Protein 8TH9 (pdb70)

Organism: Monodelphis domestica (NCBI:txid13616)

B-factor: mean 67.26, std 24.83, range [33.42, 171.48]

Structure (mmCIF, N/CA/C/O backbone):
data_8TH9
#
_entry.id   8TH9
#
_cell.length_a   121.430
_cell.length_b   121.430
_cell.length_c   117.695
_cell.angle_alpha   90.000
_cell.angle_beta   90.000
_cell.angle_gamma   90.000
#
_symmetry.space_group_name_H-M   'I 41 2 2'
#
loop_
_entity.id
_entity.type
_entity.pdbx_description
1 polymer 'DNA-(apurinic or apyrimidinic site) lyase'
2 polymer "DNA (5'-D(*GP*TP*AP*GP*AP*CP*CP*TP*GP*GP*AP*CP*G)-3')"
3 polymer "DNA (5'-D(*GP*CP*GP*TP*CP*CP*AP*(3DR)P*GP*TP*CP*TP*AP*C)-3')"
4 non-polymer 'ZINC ION'
5 non-polymer 'DIMETHYL SULFOXIDE'
6 water water
#
loop_
_atom_site.group_PDB
_atom_site.id
_atom_site.type_symbol
_atom_site.label_atom_id
_atom_site.label_alt_id
_atom_site.label_comp_id
_atom_site.label_asym_id
_atom_site.label_entity_id
_atom_site.label_seq_id
_atom_site.pdbx_PDB_ins_code
_atom_site.Cartn_x
_atom_site.Cartn_y
_atom_site.Cartn_z
_atom_site.occupancy
_atom_site.B_iso_or_equiv
_atom_site.auth_seq_id
_atom_site.auth_comp_id
_atom_site.auth_asym_id
_atom_site.auth_atom_id
_atom_site.pdbx_PDB_model_num
ATOM 1 N N A PRO A 1 1 ? 97.84408 1.67142 20.69710 0.500 64.27547 2 PRO A N 1
ATOM 2 N N B PRO A 1 1 ? 97.39793 4.03185 20.53141 0.500 64.60276 2 PRO A N 1
ATOM 3 C CA A PRO A 1 1 ? 97.36026 3.00982 20.35586 0.500 65.94171 2 PRO A CA 1
ATOM 4 C CA B PRO A 1 1 ? 96.32191 4.76236 19.86053 0.500 64.84977 2 PRO A CA 1
ATOM 5 C C A PRO A 1 1 ? 95.90440 3.00733 19.93110 0.500 62.15300 2 PRO A C 1
ATOM 6 C C B PRO A 1 1 ? 94.97566 4.03098 19.78171 0.500 64.37401 2 PRO A C 1
ATOM 7 O O A PRO A 1 1 ? 95.45666 3.97499 19.32117 0.500 69.46015 2 PRO A O 1
ATOM 8 O O B PRO A 1 1 ? 93.94150 4.67491 19.56653 0.500 60.03404 2 PRO A O 1
ATOM 15 N N A GLU A 1 2 ? 95.20389 1.92787 20.28377 0.500 62.46374 3 GLU A N 1
ATOM 16 N N B GLU A 1 2 ? 94.99290 2.70327 19.95694 0.500 61.37563 3 GLU A N 1
ATOM 17 C CA A GLU A 1 2 ? 93.76764 1.71675 20.08140 0.500 63.46701 3 GLU A CA 1
ATOM 18 C CA B GLU A 1 2 ? 93.76686 1.90458 20.00639 0.500 63.46362 3 GLU A CA 1
ATOM 19 C C A GLU A 1 2 ? 93.47442 1.28350 18.64460 0.500 58.88739 3 GLU A C 1
ATOM 20 C C B GLU A 1 2 ? 93.05445 1.89902 18.65384 0.500 58.66155 3 GLU A C 1
ATOM 21 O O A GLU A 1 2 ? 94.14957 1.66917 17.67889 0.500 52.98667 3 GLU A O 1
ATOM 22 O O B GLU A 1 2 ? 93.48114 2.55303 17.69159 0.500 56.14531 3 GLU A O 1
ATOM 33 N N A GLY A 1 3 ? 92.44018 0.41603 18.51157 0.500 56.19149 4 GLY A N 1
ATOM 34 N N B GLY A 1 3 ? 91.96544 1.13873 18.57878 0.500 55.61657 4 GLY A N 1
ATOM 35 C CA A GLY A 1 3 ? 92.03256 -0.15189 17.25750 0.500 56.09195 4 GLY A CA 1
ATOM 36 C CA B GLY A 1 3 ? 91.33441 0.81051 17.32434 0.500 56.33449 4 GLY A CA 1
ATOM 37 C C A GLY A 1 3 ? 91.50232 0.79172 16.20969 0.500 54.67890 4 GLY A C 1
ATOM 38 C C B GLY A 1 3 ? 90.80098 1.97010 16.51360 0.500 57.10776 4 GLY A C 1
ATOM 39 O O A GLY A 1 3 ? 91.65423 0.52187 15.00734 0.500 52.14929 4 GLY A O 1
ATOM 40 O O B GLY A 1 3 ? 91.04840 2.05820 15.30551 0.500 57.19331 4 GLY A O 1
ATOM 41 N N A PRO A 1 4 ? 90.77211 1.86976 16.58423 0.500 54.75573 5 PRO A N 1
ATOM 42 N N B PRO A 1 4 ? 90.04326 2.87123 17.14170 0.500 57.28670 5 PRO A N 1
ATOM 43 C CA A PRO A 1 4 ? 90.42912 2.88936 15.57915 0.500 56.51750 5 PRO A CA 1
ATOM 44 C CA B PRO A 1 4 ? 89.48046 4.01065 16.38866 0.500 52.59011 5 PRO A CA 1
ATOM 45 C C A PRO A 1 4 ? 91.66007 3.48927 14.93634 0.500 54.91776 5 PRO A C 1
ATOM 46 C C B PRO A 1 4 ? 90.52749 4.88174 15.73047 0.500 59.54873 5 PRO A C 1
ATOM 47 O O A PRO A 1 4 ? 91.70742 3.68291 13.71503 0.500 52.59936 5 PRO A O 1
ATOM 48 O O B PRO A 1 4 ? 90.28350 5.44403 14.65141 0.500 56.14720 5 PRO A O 1
ATOM 55 N N A SER A 1 5 ? 92.68326 3.74932 15.74986 0.500 52.22289 6 SER A N 1
ATOM 56 N N B SER A 1 5 ? 91.69559 4.99267 16.35547 0.500 58.92212 6 SER A N 1
ATOM 57 C CA A SER A 1 5 ? 93.93454 4.29251 15.24282 0.500 52.72749 6 SER A CA 1
ATOM 58 C CA B SER A 1 5 ? 92.80148 5.69830 15.73478 0.500 52.85374 6 SER A CA 1
ATOM 59 C C A SER A 1 5 ? 94.54883 3.35752 14.20582 0.500 48.42190 6 SER A C 1
ATOM 60 C C B SER A 1 5 ? 93.22204 5.01506 14.44378 0.500 53.11384 6 SER A C 1
ATOM 61 O O A SER A 1 5 ? 95.08981 3.80683 13.18579 0.500 47.55974 6 SER A O 1
ATOM 62 O O B SER A 1 5 ? 93.52943 5.68125 13.44998 0.500 49.44493 6 SER A O 1
ATOM 67 N N A LEU A 1 6 ? 94.44279 2.04711 14.42901 0.500 45.53160 7 LEU A N 1
ATOM 68 N N B LEU A 1 6 ? 93.24033 3.68238 14.43753 0.500 51.65545 7 LEU A N 1
ATOM 69 C CA A LEU A 1 6 ? 95.01572 1.11180 13.47428 0.500 49.49176 7 LEU A CA 1
ATOM 70 C CA B LEU A 1 6 ? 93.77766 2.98202 13.28908 0.500 51.13670 7 LEU A CA 1
ATOM 71 C C A LEU A 1 6 ? 94.20375 1.03947 12.18227 0.500 48.45514 7 LEU A C 1
ATOM 72 C C B LEU A 1 6 ? 92.81133 2.98862 12.11053 0.500 50.68250 7 LEU A C 1
ATOM 73 O O A LEU A 1 6 ? 94.77994 0.90308 11.10068 0.500 47.09267 7 LEU A O 1
ATOM 74 O O B LEU A 1 6 ? 93.25634 2.97594 10.95928 0.500 46.30367 7 LEU A O 1
ATOM 83 N N A ARG A 1 7 ? 92.87498 1.14156 12.26978 0.500 47.91314 8 ARG A N 1
ATOM 84 N N B ARG A 1 7 ? 91.50272 3.02717 12.37127 0.500 51.13827 8 ARG A N 1
ATOM 85 C CA A ARG A 1 7 ? 92.04642 1.20169 11.06385 0.500 52.14587 8 ARG A CA 1
ATOM 86 C CA B ARG A 1 7 ? 90.53356 3.12214 11.28773 0.500 53.08061 8 ARG A CA 1
ATOM 87 C C A ARG A 1 7 ? 92.41466 2.40107 10.19137 0.500 49.34104 8 ARG A C 1
ATOM 88 C C B ARG A 1 7 ? 90.69082 4.42892 10.49975 0.500 53.85629 8 ARG A C 1
ATOM 89 O O A ARG A 1 7 ? 92.45298 2.29364 8.95484 0.500 46.87061 8 ARG A O 1
ATOM 90 O O B ARG A 1 7 ? 90.60625 4.43651 9.26249 0.500 46.60021 8 ARG A O 1
ATOM 105 N N A LYS A 1 8 ? 92.69146 3.55449 10.81659 0.500 47.15401 9 LYS A N 1
ATOM 106 N N B LYS A 1 8 ? 90.90068 5.54638 11.19968 0.500 54.11344 9 LYS A N 1
ATOM 107 C CA A LYS A 1 8 ? 93.15271 4.71895 10.06178 0.500 48.90782 9 LYS A CA 1
ATOM 108 C CA B LYS A 1 8 ? 91.10099 6.82919 10.52962 0.500 60.82466 9 LYS A CA 1
ATOM 109 C C A LYS A 1 8 ? 94.47474 4.43829 9.36820 0.500 45.62271 9 LYS A C 1
ATOM 110 C C B LYS A 1 8 ? 92.37035 6.81065 9.67781 0.500 54.06641 9 LYS A C 1
ATOM 111 O O A LYS A 1 8 ? 94.64985 4.77649 8.19031 0.500 45.74253 9 LYS A O 1
ATOM 112 O O B LYS A 1 8 ? 92.38419 7.32223 8.54614 0.500 56.82964 9 LYS A O 1
ATOM 123 N N A PHE A 1 9 ? 95.42587 3.83002 10.08945 0.500 45.50508 10 PHE A N 1
ATOM 124 N N B PHE A 1 9 ? 93.44526 6.22283 10.21313 0.500 48.65324 10 PHE A N 1
ATOM 125 C CA A PHE A 1 9 ? 96.73757 3.56208 9.50551 0.500 43.02320 10 PHE A CA 1
ATOM 126 C CA B PHE A 1 9 ? 94.66569 6.02508 9.45016 0.500 48.56168 10 PHE A CA 1
ATOM 127 C C A PHE A 1 9 ? 96.60509 2.62845 8.30629 0.500 44.18691 10 PHE A C 1
ATOM 128 C C B PHE A 1 9 ? 94.40669 5.18541 8.20151 0.500 46.20755 10 PHE A C 1
ATOM 129 O O A PHE A 1 9 ? 97.20483 2.85861 7.25254 0.500 41.52877 10 PHE A O 1
ATOM 130 O O B PHE A 1 9 ? 94.89250 5.50679 7.10938 0.500 45.88529 10 PHE A O 1
ATOM 145 N N A HIS A 1 10 ? 95.80729 1.56594 8.46209 0.500 43.11562 11 HIS A N 1
ATOM 146 N N B HIS A 1 10 ? 93.63926 4.10364 8.34558 0.500 44.06015 11 HIS A N 1
ATOM 147 C CA A HIS A 1 10 ? 95.57281 0.63074 7.37624 0.500 44.47507 11 HIS A CA 1
ATOM 148 C CA B HIS A 1 10 ? 93.30400 3.26266 7.19789 0.500 47.41450 11 HIS A CA 1
ATOM 149 C C A HIS A 1 10 ? 94.96390 1.33570 6.16716 0.500 43.83382 11 HIS A C 1
ATOM 150 C C B HIS A 1 10 ? 92.58769 4.06646 6.11627 0.500 45.84559 11 HIS A C 1
ATOM 151 O O A HIS A 1 10 ? 95.36560 1.08050 5.02111 0.500 44.64987 11 HIS A O 1
ATOM 152 O O B HIS A 1 10 ? 92.88422 3.92428 4.92236 0.500 48.02794 11 HIS A O 1
ATOM 165 N N A GLN A 1 11 ? 94.01771 2.25108 6.40674 0.500 39.66301 12 GLN A N 1
ATOM 166 N N B GLN A 1 11 ? 91.62876 4.90992 6.51837 0.500 44.61598 12 GLN A N 1
ATOM 167 C CA A GLN A 1 11 ? 93.41287 2.98925 5.30429 0.500 45.80561 12 GLN A CA 1
ATOM 168 C CA B GLN A 1 11 ? 90.88391 5.71643 5.55402 0.500 51.90212 12 GLN A CA 1
ATOM 169 C C A GLN A 1 11 ? 94.43720 3.87185 4.59916 0.500 47.82311 12 GLN A C 1
ATOM 170 C C B GLN A 1 11 ? 91.76447 6.76192 4.88193 0.500 50.71618 12 GLN A C 1
ATOM 171 O O A GLN A 1 11 ? 94.39180 4.02842 3.37482 0.500 49.53619 12 GLN A O 1
ATOM 172 O O B GLN A 1 11 ? 91.52912 7.11057 3.71662 0.500 49.83396 12 GLN A O 1
ATOM 183 N N A LEU A 1 12 ? 95.34916 4.47947 5.35691 0.500 45.86877 13 LEU A N 1
ATOM 184 N N B LEU A 1 12 ? 92.75178 7.29722 5.60204 0.500 48.42005 13 LEU A N 1
ATOM 185 C CA A LEU A 1 12 ? 96.38282 5.29205 4.73087 0.500 43.89334 13 LEU A CA 1
ATOM 186 C CA B LEU A 1 12 ? 93.70743 8.20293 4.96605 0.500 44.20606 13 LEU A CA 1
ATOM 187 C C A LEU A 1 12 ? 97.30625 4.44137 3.87419 0.500 43.00254 13 LEU A C 1
ATOM 188 C C B LEU A 1 12 ? 94.59233 7.46898 3.95450 0.500 47.11108 13 LEU A C 1
ATOM 189 O O A LEU A 1 12 ? 97.77473 4.89071 2.82373 0.500 45.34904 13 LEU A O 1
ATOM 190 O O B LEU A 1 12 ? 95.01064 8.04845 2.93937 0.500 42.58723 13 LEU A O 1
ATOM 199 N N A VAL A 1 13 ? 97.58865 3.22016 4.32359 0.500 42.76736 14 VAL A N 1
ATOM 200 N N B VAL A 1 13 ? 94.90597 6.20511 4.23074 0.500 44.26876 14 VAL A N 1
ATOM 201 C CA A VAL A 1 13 ? 98.40276 2.29372 3.54178 0.500 40.52817 14 VAL A CA 1
ATOM 202 C CA B VAL A 1 13 ? 95.66783 5.39726 3.28930 0.500 44.17922 14 VAL A CA 1
ATOM 203 C C A VAL A 1 13 ? 97.69675 1.90952 2.24429 0.500 43.99899 14 VAL A C 1
ATOM 204 C C B VAL A 1 13 ? 94.82796 5.01541 2.06273 0.500 44.81235 14 VAL A C 1
ATOM 205 O O A VAL A 1 13 ? 98.33519 1.76577 1.19131 0.500 43.18515 14 VAL A O 1
ATOM 206 O O B VAL A 1 13 ? 95.36918 4.82402 0.96593 0.500 46.54341 14 VAL A O 1
ATOM 213 N N A ALA A 1 14 ? 96.37163 1.73994 2.30152 0.500 43.18252 15 ALA A N 1
ATOM 214 N N B ALA A 1 14 ? 93.50966 4.90060 2.22442 0.500 44.91840 15 ALA A N 1
ATOM 215 C CA A ALA A 1 14 ? 95.61028 1.07833 1.23593 0.500 44.71899 15 ALA A CA 1
ATOM 216 C CA B ALA A 1 14 ? 92.66966 4.23331 1.22492 0.500 44.28256 15 ALA A CA 1
ATOM 217 C C A ALA A 1 14 ? 95.89445 1.55998 -0.18689 0.500 45.16377 15 ALA A C 1
ATOM 218 C C B ALA A 1 14 ? 92.77193 4.78756 -0.19387 0.500 48.35801 15 ALA A C 1
ATOM 219 O O A ALA A 1 14 ? 96.01538 0.70443 -1.08170 0.500 43.39821 15 ALA A O 1
ATOM 220 O O B ALA A 1 14 ? 92.84829 3.97684 -1.13708 0.500 47.38039 15 ALA A O 1
ATOM 223 N N A PRO A 1 15 ? 95.99709 2.86537 -0.48117 0.500 44.38700 16 PRO A N 1
ATOM 224 N N B PRO A 1 15 ? 92.74834 6.10704 -0.43600 0.500 45.94680 16 PRO A N 1
ATOM 225 C CA A PRO A 1 15 ? 96.21698 3.27867 -1.88509 0.500 45.44827 16 PRO A CA 1
ATOM 226 C CA B PRO A 1 15 ? 92.82903 6.58892 -1.83022 0.500 50.23603 16 PRO A CA 1
ATOM 227 C C A PRO A 1 15 ? 97.58114 2.91358 -2.44935 0.500 48.99655 16 PRO A C 1
ATOM 228 C C B PRO A 1 15 ? 94.14075 6.26425 -2.49829 0.500 49.39195 16 PRO A C 1
ATOM 229 O O A PRO A 1 15 ? 97.74844 2.98294 -3.67845 0.500 44.40833 16 PRO A O 1
ATOM 230 O O B PRO A 1 15 ? 94.24308 6.36887 -3.72797 0.500 50.57808 16 PRO A O 1
ATOM 237 N N A PHE A 1 16 ? 98.55717 2.55647 -1.60597 0.500 44.27472 17 PHE A N 1
ATOM 238 N N B PHE A 1 16 ? 95.15702 5.90394 -1.72035 0.500 50.57938 17 PHE A N 1
ATOM 239 C CA A PHE A 1 16 ? 99.87759 2.13256 -2.05526 0.500 44.66706 17 PHE A CA 1
ATOM 240 C CA B PHE A 1 16 ? 96.47191 5.59092 -2.24400 0.500 45.09134 17 PHE A CA 1
ATOM 241 C C A PHE A 1 16 ? 99.97319 0.63142 -2.29389 0.500 43.91676 17 PHE A C 1
ATOM 242 C C B PHE A 1 16 ? 96.62715 4.14382 -2.68581 0.500 44.43155 17 PHE A C 1
ATOM 243 O O A PHE A 1 16 ? 101.02220 0.16115 -2.74415 0.500 43.42504 17 PHE A O 1
ATOM 244 O O B PHE A 1 16 ? 97.62021 3.82203 -3.34751 0.500 45.77741 17 PHE A O 1
ATOM 259 N N A VAL A 1 17 ? 98.92485 -0.13726 -1.99467 0.500 42.56161 18 VAL A N 1
ATOM 260 N N B VAL A 1 17 ? 95.66942 3.27518 -2.36032 0.500 43.70983 18 VAL A N 1
ATOM 261 C CA A VAL A 1 17 ? 98.99666 -1.58324 -2.18671 0.500 44.71898 18 VAL A CA 1
ATOM 262 C CA B VAL A 1 17 ? 95.78927 1.87155 -2.72103 0.500 44.67621 18 VAL A CA 1
ATOM 263 C C A VAL A 1 17 ? 99.08113 -1.89212 -3.67450 0.500 46.40991 18 VAL A C 1
ATOM 264 C C B VAL A 1 17 ? 95.77576 1.73305 -4.23943 0.500 47.11893 18 VAL A C 1
ATOM 265 O O A VAL A 1 17 ? 98.29856 -1.37434 -4.48155 0.500 41.97419 18 VAL A O 1
ATOM 266 O O B VAL A 1 17 ? 94.94183 2.33056 -4.93345 0.500 44.82950 18 VAL A O 1
ATOM 273 N N A GLY A 1 18 ? 100.03843 -2.73477 -4.04566 0.500 46.00375 19 GLY A N 1
ATOM 274 N N B GLY A 1 18 ? 96.70593 0.93375 -4.76318 0.500 45.54191 19 GLY A N 1
ATOM 275 C CA A GLY A 1 18 ? 100.25958 -3.04216 -5.43840 0.500 49.14642 19 GLY A CA 1
ATOM 276 C CA B GLY A 1 18 ? 96.82938 0.71139 -6.19182 0.500 46.34928 19 GLY A CA 1
ATOM 277 C C A GLY A 1 18 ? 101.30195 -2.20178 -6.14317 0.500 47.19184 19 GLY A C 1
ATOM 278 C C B GLY A 1 18 ? 97.84900 1.59180 -6.87455 0.500 46.06961 19 GLY A C 1
ATOM 279 O O A GLY A 1 18 ? 101.46874 -2.35723 -7.34627 0.500 47.75205 19 GLY A O 1
ATOM 280 O O B GLY A 1 18 ? 98.22484 1.30250 -8.01580 0.500 48.29792 19 GLY A O 1
ATOM 281 N N A GLN A 1 19 ? 102.02343 -1.33617 -5.44617 0.500 49.03900 20 GLN A N 1
ATOM 282 N N B GLN A 1 19 ? 98.33220 2.63780 -6.20547 0.500 47.09949 20 GLN A N 1
ATOM 283 C CA A GLN A 1 19 ? 103.05656 -0.56012 -6.10820 0.500 43.90931 20 GLN A CA 1
ATOM 284 C CA B GLN A 1 19 ? 99.30058 3.54964 -6.80357 0.500 49.27787 20 GLN A CA 1
ATOM 285 C C A GLN A 1 19 ? 104.43093 -1.06278 -5.71595 0.500 43.30380 20 GLN A C 1
ATOM 286 C C B GLN A 1 19 ? 100.73061 3.09751 -6.54535 0.500 49.28706 20 GLN A C 1
ATOM 287 O O A GLN A 1 19 ? 104.62725 -1.59758 -4.62217 0.500 46.56601 20 GLN A O 1
ATOM 288 O O B GLN A 1 19 ? 101.02960 2.44595 -5.54110 0.500 42.56682 20 GLN A O 1
ATOM 299 N N A LEU A 1 20 ? 105.36099 -0.89580 -6.65080 0.500 47.38395 21 LEU A N 1
ATOM 300 N N B LEU A 1 20 ? 101.62239 3.48649 -7.45628 0.500 57.79343 21 LEU A N 1
ATOM 301 C CA A LEU A 1 20 ? 106.77202 -1.17783 -6.44544 0.500 47.04893 21 LEU A CA 1
ATOM 302 C CA B LEU A 1 20 ? 103.04050 3.16460 -7.35541 0.500 50.51645 21 LEU A CA 1
ATOM 303 C C A LEU A 1 20 ? 107.35848 -0.24543 -5.40034 0.500 44.30629 21 LEU A C 1
ATOM 304 C C B LEU A 1 20 ? 103.74642 4.05918 -6.33779 0.500 44.02314 21 LEU A C 1
ATOM 305 O O A LEU A 1 20 ? 107.15236 0.96732 -5.45785 0.500 43.81198 21 LEU A O 1
ATOM 306 O O B LEU A 1 20 ? 103.55851 5.27900 -6.33228 0.500 44.94760 21 LEU A O 1
ATOM 315 N N A VAL A 1 21 ? 108.10297 -0.80970 -4.45199 0.500 48.05068 22 VAL A N 1
ATOM 316 N N B VAL A 1 21 ? 104.58767 3.46111 -5.49615 0.500 44.58150 22 VAL A N 1
ATOM 317 C CA A VAL A 1 21 ? 108.88480 -0.00500 -3.51641 0.500 43.91034 22 VAL A CA 1
ATOM 318 C CA B VAL A 1 21 ? 105.40750 4.26800 -4.59581 0.500 41.67138 22 VAL A CA 1
ATOM 319 C C A VAL A 1 21 ? 110.16669 0.41179 -4.23354 0.500 47.42997 22 VAL A C 1
ATOM 320 C C B VAL A 1 21 ? 106.59378 4.75813 -5.39805 0.500 42.47111 22 VAL A C 1
ATOM 321 O O A VAL A 1 21 ? 110.93101 -0.43977 -4.68638 0.500 44.22516 22 VAL A O 1
ATOM 322 O O B VAL A 1 21 ? 107.59448 4.04791 -5.53679 0.500 44.73167 22 VAL A O 1
ATOM 329 N N A VAL A 1 22 ? 110.38986 1.72504 -4.37087 0.500 47.38564 23 VAL A N 1
ATOM 330 N N B VAL A 1 22 ? 106.47225 5.95175 -5.98292 0.500 44.15438 23 VAL A N 1
ATOM 331 C CA A VAL A 1 22 ? 111.54040 2.25056 -5.11556 0.500 48.33868 23 VAL A CA 1
ATOM 332 C CA B VAL A 1 22 ? 107.59003 6.48944 -6.75317 0.500 44.97102 23 VAL A CA 1
ATOM 333 C C A VAL A 1 22 ? 112.76276 2.39797 -4.21986 0.500 47.90613 23 VAL A C 1
ATOM 334 C C B VAL A 1 22 ? 108.83686 6.44016 -5.90586 0.500 43.68706 23 VAL A C 1
ATOM 335 O O A VAL A 1 22 ? 113.84339 1.89385 -4.53922 0.500 44.02861 23 VAL A O 1
ATOM 336 O O B VAL A 1 22 ? 109.89300 5.95036 -6.33308 0.500 46.05687 23 VAL A O 1
ATOM 343 N N A THR A 1 23 ? 112.61949 3.15670 -3.13166 0.500 48.50923 24 THR A N 1
ATOM 344 N N B THR A 1 23 ? 108.71028 6.86330 -4.65546 0.500 48.50026 24 THR A N 1
ATOM 345 C CA A THR A 1 23 ? 113.69355 3.36645 -2.16621 0.500 48.15339 24 THR A CA 1
ATOM 346 C CA B THR A 1 23 ? 109.94897 6.89336 -3.92785 0.500 43.56017 24 THR A CA 1
ATOM 347 C C A THR A 1 23 ? 113.12958 3.15437 -0.77733 0.500 44.46438 24 THR A C 1
ATOM 348 C C B THR A 1 23 ? 109.70845 7.02723 -2.42541 0.500 47.26945 24 THR A C 1
ATOM 349 O O A THR A 1 23 ? 111.92190 3.28353 -0.55782 0.500 43.98687 24 THR A O 1
ATOM 350 O O B THR A 1 23 ? 108.60317 7.34935 -1.97146 0.500 43.67496 24 THR A O 1
ATOM 357 N N A VAL A 1 24 ? 114.00168 2.78277 0.15409 0.500 47.51242 25 VAL A N 1
ATOM 358 N N B VAL A 1 24 ? 110.74071 6.70535 -1.65124 0.500 41.47913 25 VAL A N 1
ATOM 359 C CA A VAL A 1 24 ? 113.60786 2.61258 1.54233 0.500 43.54944 25 VAL A CA 1
ATOM 360 C CA B VAL A 1 24 ? 110.54077 6.39330 -0.24081 0.500 42.66006 25 VAL A CA 1
ATOM 361 C C A VAL A 1 24 ? 114.59307 3.35917 2.42638 0.500 44.55246 25 VAL A C 1
ATOM 362 C C B VAL A 1 24 ? 111.46557 7.21929 0.62857 0.500 42.89151 25 VAL A C 1
ATOM 363 O O A VAL A 1 24 ? 115.81069 3.17763 2.31587 0.500 47.74153 25 VAL A O 1
ATOM 364 O O B VAL A 1 24 ? 112.66332 7.35051 0.35661 0.500 41.46414 25 VAL A O 1
ATOM 371 N N A GLY A 1 25 ? 114.05871 4.20655 3.29096 0.500 40.94585 26 GLY A N 1
ATOM 372 N N B GLY A 1 25 ? 110.90206 7.74706 1.69336 0.500 40.61937 26 GLY A N 1
ATOM 373 C CA A GLY A 1 25 ? 114.87156 4.91851 4.25740 0.500 41.47575 26 GLY A CA 1
ATOM 374 C CA B GLY A 1 25 ? 111.68392 8.34395 2.72022 0.500 40.70200 26 GLY A CA 1
ATOM 375 C C A GLY A 1 25 ? 114.35340 4.74696 5.66978 0.500 45.46152 26 GLY A C 1
ATOM 376 C C B GLY A 1 25 ? 111.40976 7.77246 4.10464 0.500 43.60636 26 GLY A C 1
ATOM 377 O O A GLY A 1 25 ? 113.57048 3.82704 5.94307 0.500 38.72827 26 GLY A O 1
ATOM 378 O O B GLY A 1 25 ? 110.66600 6.81611 4.25546 0.500 38.84376 26 GLY A O 1
ATOM 379 N N A GLY A 1 26 ? 114.74630 5.64401 6.56331 0.500 45.26094 27 GLY A N 1
ATOM 380 N N B GLY A 1 26 ? 111.99123 8.37186 5.13150 0.500 43.16931 27 GLY A N 1
ATOM 381 C CA A GLY A 1 26 ? 114.41870 5.49463 7.95786 0.500 46.30392 27 GLY A CA 1
ATOM 382 C CA B GLY A 1 26 ? 111.82658 7.95863 6.49733 0.500 40.44751 27 GLY A CA 1
ATOM 383 C C A GLY A 1 26 ? 115.59723 4.96957 8.74372 0.500 52.02963 27 GLY A C 1
ATOM 384 C C B GLY A 1 26 ? 113.17617 7.87030 7.16613 0.500 44.10702 27 GLY A C 1
ATOM 385 O O A GLY A 1 26 ? 116.58052 4.47552 8.19689 0.500 46.90840 27 GLY A O 1
ATOM 386 O O B GLY A 1 26 ? 114.20046 7.84759 6.47069 0.500 43.73227 27 GLY A O 1
ATOM 387 N N A ASN A 1 27 ? 115.47704 5.07463 10.07019 0.500 50.59887 28 ASN A N 1
ATOM 388 N N B ASN A 1 27 ? 113.21242 7.85270 8.50279 0.500 42.35040 28 ASN A N 1
ATOM 389 C CA A ASN A 1 27 ? 116.59808 4.85577 10.97227 0.500 56.09990 28 ASN A CA 1
ATOM 390 C CA B ASN A 1 27 ? 114.45867 7.53628 9.18589 0.500 46.20252 28 ASN A CA 1
ATOM 391 C C A ASN A 1 27 ? 116.64688 3.44939 11.56717 0.500 61.29547 28 ASN A C 1
ATOM 392 C C B ASN A 1 27 ? 114.42716 6.19212 9.88491 0.500 44.79118 28 ASN A C 1
ATOM 393 O O A ASN A 1 27 ? 117.64863 3.09860 12.20617 0.500 64.49796 28 ASN A O 1
ATOM 394 O O B ASN A 1 27 ? 115.38982 5.84989 10.56635 0.500 49.59999 28 ASN A O 1
ATOM 403 N N A SER A 1 28 ? 115.63053 2.62220 11.32880 0.500 58.89697 29 SER A N 1
ATOM 404 N N B SER A 1 28 ? 113.37269 5.41024 9.69591 0.500 44.11113 29 SER A N 1
ATOM 405 C CA A SER A 1 28 ? 115.53665 1.32693 11.99509 0.500 62.03635 29 SER A CA 1
ATOM 406 C CA B SER A 1 28 ? 113.35559 4.02613 10.14970 0.500 46.55683 29 SER A CA 1
ATOM 407 C C A SER A 1 28 ? 116.77371 0.47351 11.75016 0.500 66.82484 29 SER A C 1
ATOM 408 C C B SER A 1 28 ? 114.67828 3.33484 9.83290 0.500 53.26581 29 SER A C 1
ATOM 409 O O A SER A 1 28 ? 117.27955 0.38213 10.62677 0.500 70.91281 29 SER A O 1
ATOM 410 O O B SER A 1 28 ? 115.22528 3.47849 8.73499 0.500 61.54656 29 SER A O 1
ATOM 415 N N A LYS A 1 29 ? 117.25288 -0.16340 12.81879 0.500 68.61672 30 LYS A N 1
ATOM 416 N N B LYS A 1 29 ? 115.20109 2.60875 10.81951 0.500 57.61417 30 LYS A N 1
ATOM 417 C CA A LYS A 1 29 ? 118.40916 -1.04613 12.71452 0.500 68.98571 30 LYS A CA 1
ATOM 418 C CA B LYS A 1 29 ? 116.47502 1.91554 10.71054 0.500 62.45541 30 LYS A CA 1
ATOM 419 C C A LYS A 1 29 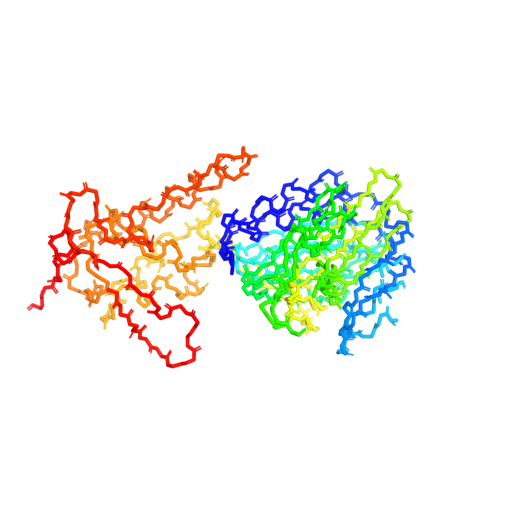? 118.04644 -2.38175 12.06641 0.500 66.49088 30 LYS A C 1
ATOM 420 C C B LYS A 1 29 ? 116.34082 0.40208 10.64421 0.500 66.56403 30 LYS A C 1
ATOM 421 O O A LYS A 1 29 ? 118.72055 -2.83161 11.13502 0.500 69.45129 30 LYS A O 1
ATOM 422 O O B LYS A 1 29 ? 117.22054 -0.26161 10.08920 0.500 73.55877 30 LYS A O 1
ATOM 425 N N A LYS A 1 30 ? 116.95713 -3.00298 12.51979 0.500 64.50560 31 LYS A N 1
ATOM 426 N N B LYS A 1 30 ? 115.27708 -0.16086 11.21554 0.500 65.28993 31 LYS A N 1
ATOM 427 C CA A LYS A 1 30 ? 116.71421 -4.41533 12.23312 0.500 70.04181 31 LYS A CA 1
ATOM 428 C CA B LYS A 1 30 ? 115.05588 -1.59959 11.11990 0.500 63.78136 31 LYS A CA 1
ATOM 429 C C A LYS A 1 30 ? 116.48170 -4.67426 10.74184 0.500 63.38002 31 LYS A C 1
ATOM 430 C C B LYS A 1 30 ? 114.57140 -2.00015 9.73137 0.500 68.78642 31 LYS A C 1
ATOM 431 O O A LYS A 1 30 ? 117.06093 -5.60043 10.16069 0.500 60.82550 31 LYS A O 1
ATOM 432 O O B LYS A 1 30 ? 114.87571 -3.10407 9.26268 0.500 72.18972 31 LYS A O 1
ATOM 435 N N A ILE A 1 31 ? 115.63997 -3.86606 10.10882 0.500 60.27393 32 ILE A N 1
ATOM 436 N N B ILE A 1 31 ? 113.81575 -1.12699 9.07123 0.500 59.94053 32 ILE A N 1
ATOM 437 C CA A ILE A 1 31 ? 115.07958 -4.18034 8.79936 0.500 59.95749 32 ILE A CA 1
ATOM 438 C CA B ILE A 1 31 ? 113.29748 -1.35372 7.72901 0.500 51.14579 32 ILE A CA 1
ATOM 439 C C A ILE A 1 31 ? 116.01289 -3.63428 7.72199 0.500 59.04884 32 ILE A C 1
ATOM 440 C C B ILE A 1 31 ? 114.01589 -0.37387 6.80465 0.500 51.79889 32 ILE A C 1
ATOM 441 O O A ILE A 1 31 ? 116.15474 -2.41876 7.55241 0.500 55.50148 32 ILE A O 1
ATOM 442 O O B ILE A 1 31 ? 114.02472 0.83623 7.06452 0.500 52.66595 32 ILE A O 1
ATOM 451 N N A ASN A 1 32 ? 116.65623 -4.53006 6.99311 0.500 56.30282 33 ASN A N 1
ATOM 452 N N B ASN A 1 32 ? 114.67277 -0.89294 5.77218 0.500 46.24318 33 ASN A N 1
ATOM 453 C CA A ASN A 1 32 ? 117.54345 -4.08776 5.92957 0.500 56.98875 33 ASN A CA 1
ATOM 454 C CA B ASN A 1 32 ? 115.32150 -0.03553 4.76696 0.500 46.57196 33 ASN A CA 1
ATOM 455 C C A ASN A 1 32 ? 116.74836 -3.51759 4.76582 0.500 57.23926 33 ASN A C 1
ATOM 456 C C B ASN A 1 32 ? 114.22192 0.65473 3.96956 0.500 44.10831 33 ASN A C 1
ATOM 457 O O A ASN A 1 32 ? 116.05298 -4.27209 4.06358 0.500 48.85674 33 ASN A O 1
ATOM 458 O O B ASN A 1 32 ? 113.47693 -0.02992 3.25647 0.500 43.59631 33 ASN A O 1
ATOM 467 N N A PRO A 1 33 ? 116.90935 -2.22917 4.45392 0.500 54.63789 34 PRO A N 1
ATOM 468 N N B PRO A 1 33 ? 114.04520 1.97223 4.07882 0.500 43.12157 34 PRO A N 1
ATOM 469 C CA A PRO A 1 33 ? 116.05135 -1.60354 3.43321 0.500 51.05330 34 PRO A CA 1
ATOM 470 C CA B PRO A 1 33 ? 113.00336 2.62357 3.26494 0.500 41.58788 34 PRO A CA 1
ATOM 471 C C A PRO A 1 33 ? 116.18648 -2.28564 2.11883 0.500 58.68104 34 PRO A C 1
ATOM 472 C C B PRO A 1 33 ? 113.17363 2.38979 1.76119 0.500 43.33317 34 PRO A C 1
ATOM 473 O O A PRO A 1 33 ? 115.29143 -2.18396 1.27080 0.500 54.86872 34 PRO A O 1
ATOM 474 O O B PRO A 1 33 ? 112.16572 2.23777 1.06350 0.500 40.92488 34 PRO A O 1
ATOM 481 N N A ASN A 1 34 ? 117.27144 -3.03830 1.96121 0.500 60.43241 35 ASN A N 1
ATOM 482 N N B ASN A 1 34 ? 114.40978 2.30528 1.24866 0.500 44.26732 35 ASN A N 1
ATOM 483 C CA A ASN A 1 34 ? 117.56887 -3.84048 0.79743 0.500 57.09277 35 ASN A CA 1
ATOM 484 C CA B ASN A 1 34 ? 114.60703 2.13801 -0.19582 0.500 48.24294 35 ASN A CA 1
ATOM 485 C C A ASN A 1 34 ? 116.86329 -5.18223 0.93698 0.500 58.27597 35 ASN A C 1
ATOM 486 C C B ASN A 1 34 ? 113.92360 0.86589 -0.70781 0.500 52.34231 35 ASN A C 1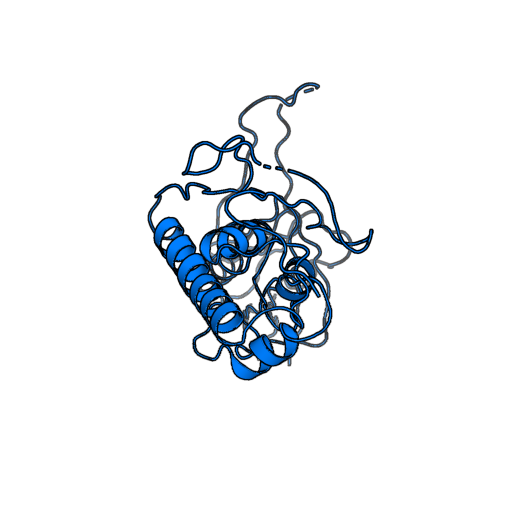
ATOM 487 O O A ASN A 1 34 ? 117.43913 -6.20660 0.56880 0.500 78.52680 35 ASN A O 1
ATOM 488 O O B ASN A 1 34 ? 113.57660 0.78840 -1.89220 0.500 52.09949 35 ASN A O 1
ATOM 513 N N A LEU A 1 36 ? 113.24095 -4.64024 0.63900 0.500 54.94895 37 LEU A N 1
ATOM 514 N N B LEU A 1 36 ? 110.96923 -0.17977 -0.57536 0.500 42.34938 37 LEU A N 1
ATOM 515 C CA A LEU A 1 36 ? 111.95345 -4.11863 0.20681 0.500 52.30667 37 LEU A CA 1
ATOM 516 C CA B LEU A 1 36 ? 109.64214 -0.05863 -1.15200 0.500 42.15790 37 LEU A CA 1
ATOM 517 C C A LEU A 1 36 ? 112.03621 -3.47958 -1.16874 0.500 51.29947 37 LEU A C 1
ATOM 518 C C B LEU A 1 36 ? 109.63180 0.71973 -2.45562 0.500 43.98457 37 LEU A C 1
ATOM 519 O O A LEU A 1 36 ? 111.27155 -3.86359 -2.05009 0.500 45.48648 37 LEU A O 1
ATOM 520 O O B LEU A 1 36 ? 108.56309 0.85282 -3.06039 0.500 41.52835 37 LEU A O 1
ATOM 529 N N A GLU A 1 37 ? 113.02684 -2.60319 -1.38673 0.500 49.28863 38 GLU A N 1
ATOM 530 N N B GLU A 1 37 ? 110.78397 1.23842 -2.88445 0.500 43.96654 38 GLU A N 1
ATOM 531 C CA A GLU A 1 37 ? 113.09358 -1.73787 -2.56059 0.500 52.24687 38 GLU A CA 1
ATOM 532 C CA B GLU A 1 37 ? 110.84171 2.14875 -4.01855 0.500 46.35958 38 GLU A CA 1
ATOM 533 C C A GLU A 1 37 ? 112.95929 -2.56371 -3.83099 0.500 49.48652 38 GLU A C 1
ATOM 534 C C B GLU A 1 37 ? 110.41067 1.43180 -5.28836 0.500 45.90864 38 GLU A C 1
ATOM 535 O O A GLU A 1 37 ? 113.65445 -3.55173 -3.99841 0.500 49.79774 38 GLU A O 1
ATOM 536 O O B GLU A 1 37 ? 111.02857 0.43586 -5.67121 0.500 48.02133 38 GLU A O 1
ATOM 563 N N A LEU A 1 39 ? 110.47344 -4.40474 -4.57500 0.500 45.34121 40 LEU A N 1
ATOM 564 N N B LEU A 1 39 ? 107.56390 -0.04033 -5.78432 0.500 45.46236 40 LEU A N 1
ATOM 565 C CA A LEU A 1 39 ? 109.35964 -5.33032 -4.44290 0.500 45.81233 40 LEU A CA 1
ATOM 566 C CA B LEU A 1 39 ? 106.56039 -1.06333 -5.56500 0.500 45.60802 40 LEU A CA 1
ATOM 567 C C A LEU A 1 39 ? 108.08540 -4.52239 -4.49250 0.500 45.41587 40 LEU A C 1
ATOM 568 C C B LEU A 1 39 ? 105.18605 -0.41745 -5.64784 0.500 44.42082 40 LEU A C 1
ATOM 569 O O A LEU A 1 39 ? 108.08977 -3.30117 -4.32527 0.500 45.39651 40 LEU A O 1
ATOM 570 O O B LEU A 1 39 ? 105.04083 0.79036 -5.49362 0.500 42.95843 40 LEU A O 1
ATOM 579 N N A ARG A 1 40 ? 106.98737 -5.21272 -4.72567 0.500 48.88334 41 ARG A N 1
ATOM 580 N N B ARG A 1 40 ? 104.18033 -1.22815 -5.95017 0.500 45.57772 41 ARG A N 1
ATOM 581 C CA A ARG A 1 40 ? 105.68649 -4.57815 -4.64629 0.500 48.95962 41 ARG A CA 1
ATOM 582 C CA B ARG A 1 40 ? 102.79754 -0.78273 -5.89600 0.500 45.40451 41 ARG A CA 1
ATOM 583 C C A ARG A 1 40 ? 105.13328 -4.76019 -3.24017 0.500 47.33517 41 ARG A C 1
ATOM 584 C C B ARG A 1 40 ? 102.25355 -1.02760 -4.50014 0.500 44.61104 41 ARG A C 1
ATOM 585 O O A ARG A 1 40 ? 105.34174 -5.79896 -2.60349 0.500 46.61106 41 ARG A O 1
ATOM 586 O O B ARG A 1 40 ? 102.49926 -2.08108 -3.91155 0.500 43.34432 41 ARG A O 1
ATOM 601 N N A LEU A 1 41 ? 104.48811 -3.71564 -2.74611 0.500 47.26685 42 LEU A N 1
ATOM 602 N N B LEU A 1 41 ? 101.50892 -0.05187 -3.98205 0.500 43.40025 42 LEU A N 1
ATOM 603 C CA A LEU A 1 41 ? 103.60108 -3.81217 -1.60016 0.500 45.56131 42 LEU A CA 1
ATOM 604 C CA B LEU A 1 41 ? 100.73536 -0.23740 -2.75782 0.500 43.70681 42 LEU A CA 1
ATOM 605 C C A LEU A 1 41 ? 102.35365 -4.54844 -2.07611 0.500 47.49054 42 LEU A C 1
ATOM 606 C C B LEU A 1 41 ? 99.52442 -1.07568 -3.14138 0.500 46.44902 42 LEU A C 1
ATOM 607 O O A LEU A 1 41 ? 101.46497 -3.94883 -2.68543 0.500 47.94786 42 LEU A O 1
ATOM 608 O O B LEU A 1 41 ? 98.49299 -0.56402 -3.58564 0.500 46.83490 42 LEU A O 1
ATOM 617 N N A GLN A 1 42 ? 102.29596 -5.86018 -1.84398 0.500 48.33401 43 GLN A N 1
ATOM 618 N N B GLN A 1 42 ? 99.68188 -2.39550 -3.03012 0.500 46.16575 43 GLN A N 1
ATOM 619 C CA A GLN A 1 42 ? 101.25291 -6.69576 -2.42401 0.500 50.47856 43 GLN A CA 1
ATOM 620 C CA B GLN A 1 42 ? 98.63545 -3.31285 -3.46768 0.500 46.33570 43 GLN A CA 1
ATOM 621 C C A GLN A 1 42 ? 100.09918 -6.99434 -1.47182 0.500 51.36924 43 GLN A C 1
ATOM 622 C C B GLN A 1 42 ? 97.45743 -3.33005 -2.49929 0.500 47.01833 43 GLN A C 1
ATOM 623 O O A GLN A 1 42 ? 99.14134 -7.65912 -1.88012 0.500 51.75896 43 GLN A O 1
ATOM 624 O O B GLN A 1 42 ? 96.29791 -3.26001 -2.91290 0.500 48.34847 43 GLN A O 1
ATOM 635 N N A ASP A 1 43 ? 100.15262 -6.52586 -0.22531 0.500 49.92854 44 ASP A N 1
ATOM 636 N N B ASP A 1 43 ? 97.72207 -3.44183 -1.20449 0.500 45.98142 44 ASP A N 1
ATOM 637 C CA A ASP A 1 43 ? 99.03539 -6.72214 0.69393 0.500 49.45848 44 ASP A CA 1
ATOM 638 C CA B ASP A 1 43 ? 96.62303 -3.72400 -0.28904 0.500 46.72970 44 ASP A CA 1
ATOM 639 C C A ASP A 1 43 ? 99.27892 -5.92291 1.97038 0.500 48.68403 44 ASP A C 1
ATOM 640 C C B ASP A 1 43 ? 96.88449 -3.02073 1.02809 0.500 45.90281 44 ASP A C 1
ATOM 641 O O A ASP A 1 43 ? 100.42224 -5.73424 2.39472 0.500 46.68966 44 ASP A O 1
ATOM 642 O O B ASP A 1 43 ? 98.01854 -2.65020 1.33753 0.500 44.52635 44 ASP A O 1
ATOM 651 N N A SER A 1 44 ? 98.18076 -5.47341 2.57666 0.500 49.29419 45 SER A N 1
ATOM 652 N N B SER A 1 44 ? 95.82209 -2.85135 1.81377 0.500 46.64158 45 SER A N 1
ATOM 653 C CA A SER A 1 44 ? 98.18342 -4.78852 3.85977 0.500 45.40289 45 SER A CA 1
ATOM 654 C CA B SER A 1 44 ? 95.96507 -2.15473 3.08829 0.500 44.23112 45 SER A CA 1
ATOM 655 C C A SER A 1 44 ? 96.96590 -5.26417 4.63328 0.500 48.09638 45 SER A C 1
ATOM 656 C C B SER A 1 44 ? 94.81721 -2.57569 3.98285 0.500 48.90922 45 SER A C 1
ATOM 657 O O A SER A 1 44 ? 95.86220 -5.31812 4.08494 0.500 49.01603 45 SER A O 1
ATOM 658 O O B SER A 1 44 ? 93.65444 -2.48511 3.58248 0.500 50.13490 45 SER A O 1
ATOM 663 N N A GLN A 1 45 ? 97.17061 -5.63607 5.89097 0.500 48.83433 46 GLN A N 1
ATOM 664 N N B GLN A 1 45 ? 95.14274 -3.04695 5.17908 0.500 46.20600 46 GLN A N 1
ATOM 665 C CA A GLN A 1 45 ? 96.10588 -6.15993 6.73607 0.500 48.67074 46 GLN A CA 1
ATOM 666 C CA B GLN A 1 45 ? 94.12366 -3.59908 6.04692 0.500 48.49582 46 GLN A CA 1
ATOM 667 C C A GLN A 1 45 ? 96.27561 -5.59760 8.13865 0.500 47.77343 46 GLN A C 1
ATOM 668 C C B GLN A 1 45 ? 94.41227 -3.17500 7.47592 0.500 47.01829 46 GLN A C 1
ATOM 669 O O A GLN A 1 45 ? 97.39048 -5.33219 8.57489 0.500 44.21994 46 GLN A O 1
ATOM 670 O O B GLN A 1 45 ? 95.51732 -2.74065 7.80977 0.500 42.04153 46 GLN A O 1
ATOM 681 N N A VAL A 1 46 ? 95.15702 -5.39590 8.83292 0.500 47.98460 47 VAL A N 1
ATOM 682 N N B VAL A 1 46 ? 93.38109 -3.26556 8.30800 0.500 50.61355 47 VAL A N 1
ATOM 683 C CA A VAL A 1 46 ? 95.15854 -4.86011 10.18791 0.500 47.94176 47 VAL A CA 1
ATOM 684 C CA B VAL A 1 46 ? 93.44588 -2.82498 9.69528 0.500 48.90810 47 VAL A CA 1
ATOM 685 C C A VAL A 1 46 ? 94.37728 -5.80930 11.08479 0.500 48.98982 47 VAL A C 1
ATOM 686 C C B VAL A 1 46 ? 92.82383 -3.89060 10.57552 0.500 50.57386 47 VAL A C 1
ATOM 687 O O A VAL A 1 46 ? 93.28271 -6.25342 10.72260 0.500 46.60909 47 VAL A O 1
ATOM 688 O O B VAL A 1 46 ? 91.75607 -4.42330 10.25528 0.500 52.49453 47 VAL A O 1
ATOM 695 N N A HIS A 1 47 ? 94.94056 -6.11673 12.25151 0.500 52.92812 48 HIS A N 1
ATOM 696 N N B HIS A 1 47 ? 93.48512 -4.19712 11.68876 0.500 52.56362 48 HIS A N 1
ATOM 697 C CA A HIS A 1 47 ? 94.25946 -6.90561 13.27592 0.500 49.22344 48 HIS A CA 1
ATOM 698 C CA B HIS A 1 47 ? 92.90412 -5.02496 12.73283 0.500 50.47076 48 HIS A CA 1
ATOM 699 C C A HIS A 1 47 ? 94.57327 -6.30513 14.64010 0.500 53.02693 48 HIS A C 1
ATOM 700 C C B HIS A 1 47 ? 93.17240 -4.36042 14.07151 0.500 53.75734 48 HIS A C 1
ATOM 701 O O A HIS A 1 47 ? 95.72504 -6.35106 15.07759 0.500 43.98442 48 HIS A O 1
ATOM 702 O O B HIS A 1 47 ? 94.33123 -4.21352 14.47477 0.500 48.46686 48 HIS A O 1
ATOM 715 N N A GLY A 1 48 ? 93.55097 -5.76223 15.31561 0.500 54.22783 49 GLY A N 1
ATOM 716 N N B GLY A 1 48 ? 92.10425 -3.99442 14.76672 0.500 58.89929 49 GLY A N 1
ATOM 717 C CA A GLY A 1 48 ? 93.68965 -5.21692 16.66515 0.500 52.87922 49 GLY A CA 1
ATOM 718 C CA B GLY A 1 48 ? 92.25404 -3.32811 16.04545 0.500 61.85608 49 GLY A CA 1
ATOM 719 C C A GLY A 1 48 ? 94.69639 -4.08799 16.80088 0.500 50.76457 49 GLY A C 1
ATOM 720 C C B GLY A 1 48 ? 93.25857 -2.19273 15.93472 0.500 52.78153 49 GLY A C 1
ATOM 721 O O A GLY A 1 48 ? 94.46018 -2.96553 16.33943 0.500 47.97417 49 GLY A O 1
ATOM 722 O O B GLY A 1 48 ? 93.01161 -1.22106 15.21559 0.500 47.04163 49 GLY A O 1
ATOM 723 N N A LYS A 1 49 ? 95.82590 -4.36046 17.44371 0.500 49.94611 50 LYS A N 1
ATOM 724 N N B LYS A 1 49 ? 94.39796 -2.34981 16.62558 0.500 48.74459 50 LYS A N 1
ATOM 725 C CA A LYS A 1 49 ? 96.88389 -3.36472 17.54560 0.500 48.62128 50 LYS A CA 1
ATOM 726 C CA B LYS A 1 49 ? 95.45991 -1.35672 16.73607 0.500 47.33154 50 LYS A CA 1
ATOM 727 C C A LYS A 1 49 ? 98.01336 -3.56053 16.53128 0.500 46.42056 50 LYS A C 1
ATOM 728 C C B LYS A 1 49 ? 96.57303 -1.56073 15.72046 0.500 47.37590 50 LYS A C 1
ATOM 729 O O A LYS A 1 49 ? 99.00463 -2.83108 16.59259 0.500 42.17687 50 LYS A O 1
ATOM 730 O O B LYS A 1 49 ? 97.59375 -0.86790 15.79735 0.500 43.45589 50 LYS A O 1
ATOM 741 N N A ASN A 1 50 ? 97.90147 -4.51639 15.61048 0.500 43.71722 51 ASN A N 1
ATOM 742 N N B ASN A 1 50 ? 96.41762 -2.49423 14.78854 0.500 44.63231 51 ASN A N 1
ATOM 743 C CA A ASN A 1 50 ? 98.99985 -4.85737 14.71265 0.500 44.81661 51 ASN A CA 1
ATOM 744 C CA B ASN A 1 50 ? 97.47035 -2.78508 13.81893 0.500 47.24923 51 ASN A CA 1
ATOM 745 C C A ASN A 1 50 ? 98.66574 -4.50944 13.26997 0.500 45.12725 51 ASN A C 1
ATOM 746 C C B ASN A 1 50 ? 97.07415 -2.35293 12.41832 0.500 44.44612 51 ASN A C 1
ATOM 747 O O A ASN A 1 50 ? 97.51077 -4.61831 12.84316 0.500 43.29596 51 ASN A O 1
ATOM 748 O O B ASN A 1 50 ? 95.90621 -2.47261 12.03604 0.500 42.10807 51 ASN A O 1
ATOM 757 N N A LEU A 1 51 ? 99.69334 -4.08900 12.52484 0.500 44.81287 52 LEU A N 1
ATOM 758 N N B LEU A 1 51 ? 98.05586 -1.82762 11.68008 0.500 46.17626 52 LEU A N 1
ATOM 759 C CA A LEU A 1 51 ? 99.58644 -3.87348 11.08267 0.500 43.37967 52 LEU A CA 1
ATOM 760 C CA B LEU A 1 51 ? 97.91790 -1.48314 10.26613 0.500 42.82945 52 LEU A CA 1
ATOM 761 C C A LEU A 1 51 ? 100.58019 -4.76693 10.35070 0.500 45.28788 52 LEU A C 1
ATOM 762 C C B LEU A 1 51 ? 98.82630 -2.38254 9.43525 0.500 44.00962 52 LEU A C 1
ATOM 763 O O A LEU A 1 51 ? 101.75944 -4.80019 10.69933 0.500 43.49314 52 LEU A O 1
ATOM 764 O O B LEU A 1 51 ? 99.99302 -2.57620 9.77896 0.500 44.23789 52 LEU A O 1
ATOM 773 N N A TYR A 1 52 ? 100.11900 -5.47312 9.32365 0.500 40.37422 53 TYR A N 1
ATOM 774 N N B TYR A 1 52 ? 98.29538 -2.94681 8.35492 0.500 42.18516 53 TYR A N 1
ATOM 775 C CA A TYR A 1 52 ? 100.94971 -6.42459 8.60810 0.500 45.79114 53 TYR A CA 1
ATOM 776 C CA B TYR A 1 52 ? 99.06178 -3.81945 7.47137 0.500 44.94756 53 TYR A CA 1
ATOM 777 C C A TYR A 1 52 ? 101.01933 -5.98852 7.16103 0.500 46.72188 53 TYR A C 1
ATOM 778 C C B TYR A 1 52 ? 99.07054 -3.22501 6.06642 0.500 44.99527 53 TYR A C 1
ATOM 779 O O A TYR A 1 52 ? 99.98683 -5.71603 6.54448 0.500 43.27760 53 TYR A O 1
ATOM 780 O O B TYR A 1 52 ? 98.01157 -2.91266 5.51352 0.500 46.02854 53 TYR A O 1
ATOM 797 N N A LEU A 1 53 ? 102.23298 -5.87289 6.64391 0.500 43.83300 54 LEU A N 1
ATOM 798 N N B LEU A 1 53 ? 100.25431 -3.08537 5.49593 0.500 43.48674 54 LEU A N 1
ATOM 799 C CA A LEU A 1 53 ? 102.45972 -5.54921 5.24249 0.500 46.68903 54 LEU A CA 1
ATOM 800 C CA B LEU A 1 53 ? 100.43053 -2.53496 4.16378 0.500 44.30831 54 LEU A CA 1
ATOM 801 C C A LEU A 1 53 ? 103.16412 -6.73745 4.61298 0.500 46.93905 54 LEU A C 1
ATOM 802 C C B LEU A 1 53 ? 101.11768 -3.57194 3.28528 0.500 45.93626 54 LEU A C 1
ATOM 803 O O A LEU A 1 53 ? 104.03846 -7.33861 5.23944 0.500 46.43411 54 LEU A O 1
ATOM 804 O O B LEU A 1 53 ? 102.19767 -4.06070 3.62895 0.500 42.22221 54 LEU A O 1
ATOM 813 N N A ASN A 1 54 ? 102.75241 -7.10323 3.40451 0.500 47.96358 55 ASN A N 1
ATOM 814 N N B ASN A 1 54 ? 100.49489 -3.89692 2.15131 0.500 46.18003 55 ASN A N 1
ATOM 815 C CA A ASN A 1 54 ? 103.36175 -8.18666 2.64373 0.500 50.69588 55 ASN A CA 1
ATOM 816 C CA B ASN A 1 54 ? 101.00019 -4.87838 1.19968 0.500 47.37580 55 ASN A CA 1
ATOM 817 C C A ASN A 1 54 ? 104.07700 -7.58883 1.44201 0.500 50.61615 55 ASN A C 1
ATOM 818 C C B ASN A 1 54 ? 101.60420 -4.14220 0.01653 0.500 45.94911 55 ASN A C 1
ATOM 819 O O A ASN A 1 54 ? 103.55882 -6.67885 0.78395 0.500 49.80909 55 ASN A O 1
ATOM 820 O O B ASN A 1 54 ? 100.98150 -3.22805 -0.52834 0.500 44.22718 55 ASN A O 1
ATOM 829 N N A PHE A 1 55 ? 105.27914 -8.09326 1.18769 0.500 51.33329 56 PHE A N 1
ATOM 830 N N B PHE A 1 55 ? 102.81588 -4.53015 -0.36530 0.500 48.01622 56 PHE A N 1
ATOM 831 C CA A PHE A 1 55 ? 106.13612 -7.66348 0.09686 0.500 50.50779 56 PHE A CA 1
ATOM 832 C CA B PHE A 1 55 ? 103.53708 -3.92433 -1.47246 0.500 45.65910 56 PHE A CA 1
ATOM 833 C C A PHE A 1 55 ? 106.46767 -8.85472 -0.77553 0.500 52.57909 56 PHE A C 1
ATOM 834 C C B PHE A 1 55 ? 103.99398 -5.02020 -2.42640 0.500 49.12983 56 PHE A C 1
ATOM 835 O O A PHE A 1 55 ? 106.87574 -9.89919 -0.26817 0.500 44.65336 56 PHE A O 1
ATOM 836 O O B PHE A 1 55 ? 104.27334 -6.15295 -2.01904 0.500 52.69991 56 PHE A O 1
ATOM 851 N N A GLY A 1 56 ? 106.30838 -8.68912 -2.08068 0.500 53.37842 57 GLY A N 1
ATOM 852 N N B GLY A 1 56 ? 104.07343 -4.67372 -3.70335 0.500 49.23281 57 GLY A N 1
ATOM 853 C CA A GLY A 1 56 ? 106.64637 -9.76275 -2.99072 0.500 58.58182 57 GLY A CA 1
ATOM 854 C CA B GLY A 1 56 ? 104.60592 -5.60025 -4.67726 0.500 52.11627 57 GLY A CA 1
ATOM 855 C C A GLY A 1 56 ? 106.44792 -9.35065 -4.42946 0.500 60.07875 57 GLY A C 1
ATOM 856 C C B GLY A 1 56 ? 104.55500 -5.01479 -6.07155 0.500 51.63505 57 GLY A C 1
ATOM 857 O O A GLY A 1 56 ? 106.16669 -8.19320 -4.73623 0.500 55.61140 57 GLY A O 1
ATOM 858 O O B GLY A 1 56 ? 104.28275 -3.83279 -6.26042 0.500 49.84829 57 GLY A O 1
ATOM 859 N N A LEU A 1 57 ? 106.62028 -10.31777 -5.31758 0.500 61.00674 58 LEU A N 1
ATOM 860 N N B LEU A 1 57 ? 104.83702 -5.87330 -7.03996 0.500 55.11547 58 LEU A N 1
ATOM 861 C CA A LEU A 1 57 ? 106.27329 -10.09078 -6.70973 0.500 68.30428 58 LEU A CA 1
ATOM 862 C CA B LEU A 1 57 ? 104.58309 -5.56080 -8.44817 0.500 57.67059 58 LEU A CA 1
ATOM 863 C C A LEU A 1 57 ? 105.35499 -11.19532 -7.21538 0.500 71.27940 58 LEU A C 1
ATOM 864 C C B LEU A 1 57 ? 103.99591 -6.78446 -9.12638 0.500 63.24082 58 LEU A C 1
ATOM 865 O O A LEU A 1 57 ? 105.42260 -11.60020 -8.38220 0.500 66.00399 58 LEU A O 1
ATOM 866 O O B LEU A 1 57 ? 104.72014 -7.56769 -9.73798 0.500 77.38096 58 LEU A O 1
ATOM 875 N N A THR A 1 58 ? 104.47979 -11.67046 -6.32771 0.500 72.25321 59 THR A N 1
ATOM 876 C CA A THR A 1 58 ? 103.38515 -12.56969 -6.66077 0.500 73.19835 59 THR A CA 1
ATOM 877 C C A THR A 1 58 ? 102.18827 -11.74706 -7.14101 0.500 76.45702 59 THR A C 1
ATOM 878 O O A THR A 1 58 ? 102.28703 -10.99150 -8.11589 0.500 74.14569 59 THR A O 1
ATOM 882 N N A SER A 1 77 ? 103.81301 -16.79101 1.34142 0.500 82.66502 131 SER A N 1
ATOM 883 N N B SER A 1 77 ? 105.61432 -9.41561 -5.72106 0.500 94.21480 131 SER A N 1
ATOM 884 C CA A SER A 1 77 ? 103.87529 -16.06280 0.07487 0.500 78.43269 131 SER A CA 1
ATOM 885 C CA B SER A 1 77 ? 104.24088 -8.99520 -5.44838 0.500 69.81103 131 SER A CA 1
ATOM 886 C C A SER A 1 77 ? 104.33914 -14.61855 0.27877 0.500 76.48791 131 SER A C 1
ATOM 887 C C B SER A 1 77 ? 103.67042 -9.76967 -4.27213 0.500 76.08683 131 SER A C 1
ATOM 888 O O A SER A 1 77 ? 103.57020 -13.76073 0.71436 0.500 77.90973 131 SER A O 1
ATOM 889 O O B SER A 1 77 ? 103.27411 -10.92889 -4.42802 0.500 76.67811 131 SER A O 1
ATOM 894 N N A GLY A 1 78 ? 105.60024 -14.36558 -0.06942 0.500 72.80576 132 GLY A N 1
ATOM 895 N N B GLY A 1 78 ? 103.62003 -9.13268 -3.09626 0.500 68.42557 132 GLY A N 1
ATOM 896 C CA A GLY A 1 78 ? 106.24062 -13.10224 0.19325 0.500 63.46800 132 GLY A CA 1
ATOM 897 C CA B GLY A 1 78 ? 103.17691 -9.83605 -1.90752 0.500 67.16548 132 GLY A CA 1
ATOM 898 C C A GLY A 1 78 ? 106.70280 -12.96505 1.63608 0.500 61.45776 132 GLY A C 1
ATOM 899 C C B GLY A 1 78 ? 103.82827 -9.47873 -0.57696 0.500 74.93588 132 GLY A C 1
ATOM 900 O O A GLY A 1 78 ? 106.68616 -13.89592 2.45213 0.500 54.72262 132 GLY A O 1
ATOM 901 O O B GLY A 1 78 ? 103.38188 -9.97854 0.46490 0.500 77.12916 132 GLY A O 1
ATOM 902 N N A LEU A 1 79 ? 107.11948 -11.74794 1.93933 0.500 57.06746 133 LEU A N 1
ATOM 903 N N B LEU A 1 79 ? 104.88082 -8.64946 -0.59239 0.500 55.49857 133 LEU A N 1
ATOM 904 C CA A LEU A 1 79 ? 107.63155 -11.37140 3.23814 0.500 54.11660 133 LEU A CA 1
ATOM 905 C CA B LEU A 1 79 ? 105.54447 -8.18368 0.63133 0.500 51.13692 133 LEU A CA 1
ATOM 906 C C A LEU A 1 79 ? 106.57554 -10.55148 3.94776 0.500 50.89840 133 LEU A C 1
ATOM 907 C C B LEU A 1 79 ? 104.55925 -7.46949 1.57038 0.500 50.71315 133 LEU A C 1
ATOM 908 O O A LEU A 1 79 ? 105.80702 -9.83465 3.31475 0.500 45.08238 133 LEU A O 1
ATOM 909 O O B LEU A 1 79 ? 103.71768 -6.68847 1.12523 0.500 50.65518 133 LEU A O 1
ATOM 918 N N A TRP A 1 80 ? 106.51310 -10.68861 5.26471 0.500 55.30840 134 TRP A N 1
ATOM 919 N N B TRP A 1 80 ? 104.64589 -7.74521 2.88545 0.500 50.86829 134 TRP A N 1
ATOM 920 C CA A TRP A 1 80 ? 105.60352 -9.88797 6.06390 0.500 52.85371 134 TRP A CA 1
ATOM 921 C CA B TRP A 1 80 ? 103.75461 -7.13292 3.88247 0.500 47.81016 134 TRP A CA 1
ATOM 922 C C A TRP A 1 80 ? 106.39008 -9.09807 7.09409 0.500 51.02629 134 TRP A C 1
ATOM 923 C C B TRP A 1 80 ? 104.51107 -6.42145 5.01016 0.500 45.98373 134 TRP A C 1
ATOM 924 O O A TRP A 1 80 ? 107.20207 -9.65749 7.84209 0.500 51.99456 134 TRP A O 1
ATOM 925 O O B TRP A 1 80 ? 105.44039 -6.98084 5.59425 0.500 48.20711 134 TRP A O 1
ATOM 946 N N A LEU A 1 81 ? 106.12268 -7.80585 7.12981 0.500 48.52855 135 LEU A N 1
ATOM 947 N N B LEU A 1 81 ? 104.05419 -5.22819 5.38025 0.500 41.73762 135 LEU A N 1
ATOM 948 C CA A LEU A 1 81 ? 106.55008 -6.91747 8.19172 0.500 48.21977 135 LEU A CA 1
ATOM 949 C CA B LEU A 1 81 ? 104.60155 -4.47681 6.50050 0.500 44.01489 135 LEU A CA 1
ATOM 950 C C A LEU A 1 81 ? 105.36633 -6.63434 9.10419 0.500 46.82992 135 LEU A C 1
ATOM 951 C C B LEU A 1 81 ? 103.52071 -4.22393 7.54638 0.500 45.45982 135 LEU A C 1
ATOM 952 O O A LEU A 1 81 ? 104.28849 -6.26317 8.62887 0.500 41.06843 135 LEU A O 1
ATOM 953 O O B LEU A 1 81 ? 102.36036 -3.98022 7.20955 0.500 42.92478 135 LEU A O 1
ATOM 962 N N A CYS A 1 82 ? 105.56897 -6.80548 10.40647 0.500 46.05783 136 CYS A N 1
ATOM 963 N N B CYS A 1 82 ? 103.90785 -4.27142 8.81887 0.500 42.41636 136 CYS A N 1
ATOM 964 C CA A CYS A 1 82 ? 104.57139 -6.45778 11.41004 0.500 47.17458 136 CYS A CA 1
ATOM 965 C CA B CYS A 1 82 ? 103.00537 -4.04816 9.94379 0.500 43.20374 136 CYS A CA 1
ATOM 966 C C A CYS A 1 82 ? 105.00018 -5.17147 12.10463 0.500 44.75319 136 CYS A C 1
ATOM 967 C C B CYS A 1 82 ? 103.42576 -2.80344 10.71208 0.500 42.67388 136 CYS A C 1
ATOM 968 O O A CYS A 1 82 ? 106.18226 -4.99656 12.44209 0.500 45.82538 136 CYS A O 1
ATOM 969 O O B CYS A 1 82 ? 104.61057 -2.62740 11.01612 0.500 43.79631 136 CYS A O 1
ATOM 974 N N A PHE A 1 83 ? 104.03138 -4.26963 12.28503 0.500 42.84449 137 PHE A N 1
ATOM 975 N N B PHE A 1 83 ? 102.45069 -1.94434 11.00426 0.500 38.36315 137 PHE A N 1
ATOM 976 C CA A PHE A 1 83 ? 104.19702 -2.99699 12.97667 0.500 43.21310 137 PHE A CA 1
ATOM 977 C CA B PHE A 1 83 ? 102.63850 -0.70227 11.73825 0.500 38.39271 137 PHE A CA 1
ATOM 978 C C A PHE A 1 83 ? 103.34725 -2.98681 14.23973 0.500 44.52618 137 PHE A C 1
ATOM 979 C C B PHE A 1 83 ? 101.84837 -0.78020 13.04332 0.500 39.05407 137 PHE A C 1
ATOM 980 O O A PHE A 1 83 ? 102.14317 -3.30298 14.19575 0.500 46.54318 137 PHE A O 1
ATOM 981 O O B PHE A 1 83 ? 100.65838 -1.13794 13.03854 0.500 39.23732 137 PHE A O 1
ATOM 996 N N A HIS A 1 84 ? 103.99475 -2.63128 15.35350 0.500 42.08930 138 HIS A N 1
ATOM 997 N N B HIS A 1 84 ? 102.52721 -0.47475 14.15393 0.500 39.86981 138 HIS A N 1
ATOM 998 C CA A HIS A 1 84 ? 103.37008 -2.44482 16.65656 0.500 44.42383 138 HIS A CA 1
ATOM 999 C CA B HIS A 1 84 ? 101.91877 -0.35333 15.47940 0.500 41.46785 138 HIS A CA 1
ATOM 1000 C C A HIS A 1 84 ? 103.82372 -1.09519 17.20223 0.500 43.99587 138 HIS A C 1
ATOM 1001 C C B HIS A 1 84 ? 102.41348 0.94641 16.09970 0.500 42.62878 138 HIS A C 1
ATOM 1002 O O A HIS A 1 84 ? 105.02254 -0.88542 17.41574 0.500 48.33786 138 HIS A O 1
ATOM 1003 O O B HIS A 1 84 ? 103.61866 1.20800 16.12977 0.500 42.54833 138 HIS A O 1
ATOM 1016 N N A PHE A 1 85 ? 102.87570 -0.18811 17.43018 0.500 38.61170 139 PHE A N 1
ATOM 1017 N N B PHE A 1 85 ? 101.49823 1.76052 16.59626 0.500 41.71781 139 PHE A N 1
ATOM 1018 C CA A PHE A 1 85 ? 103.17207 1.23199 17.57618 0.500 42.20577 139 PHE A CA 1
ATOM 1019 C CA B PHE A 1 85 ? 101.82178 3.14027 16.90984 0.500 41.72455 139 PHE A CA 1
ATOM 1020 C C A PHE A 1 85 ? 103.25564 1.68395 19.03221 0.500 49.67901 139 PHE A C 1
ATOM 1021 C C B PHE A 1 85 ? 101.98871 3.36189 18.40971 0.500 47.91990 139 PHE A C 1
ATOM 1022 O O A PHE A 1 85 ? 102.57036 1.15941 19.91650 0.500 38.39493 139 PHE A O 1
ATOM 1023 O O B PHE A 1 85 ? 101.28194 2.76876 19.23654 0.500 46.07202 139 PHE A O 1
ATOM 1038 N N A GLY A 1 86 ? 104.10440 2.69550 19.25174 0.500 49.02993 140 GLY A N 1
ATOM 1039 N N B GLY A 1 86 ? 102.95949 4.20005 18.75174 0.500 46.79480 140 GLY A N 1
ATOM 1040 C CA A GLY A 1 86 ? 104.26412 3.32065 20.54450 0.500 47.05324 140 GLY A CA 1
ATOM 1041 C CA B GLY A 1 86 ? 103.15900 4.61919 20.11710 0.500 47.92092 140 GLY A CA 1
ATOM 1042 C C A GLY A 1 86 ? 103.30528 4.46083 20.78155 0.500 42.52951 140 GLY A C 1
ATOM 1043 C C B GLY A 1 86 ? 102.31929 5.84046 20.42757 0.500 48.56197 140 GLY A C 1
ATOM 1044 O O A GLY A 1 86 ? 102.43627 4.74801 19.97208 0.500 40.60496 140 GLY A O 1
ATOM 1045 O O B GLY A 1 86 ? 101.41844 6.22943 19.68186 0.500 46.96090 140 GLY A O 1
ATOM 1046 N N A LEU A 1 87 ? 103.46039 5.10208 21.95252 0.500 49.55703 141 LEU A N 1
ATOM 1047 N N B LEU A 1 87 ? 102.66646 6.48159 21.53719 0.500 51.36467 141 LEU A N 1
ATOM 1048 C CA A LEU A 1 87 ? 102.54926 6.17788 22.34640 0.500 48.95645 141 LEU A CA 1
ATOM 1049 C CA B LEU A 1 87 ? 101.79994 7.49830 22.10994 0.500 53.04497 141 LEU A CA 1
ATOM 1050 C C A LEU A 1 87 ? 102.45067 7.25974 21.27383 0.500 47.30601 141 LEU A C 1
ATOM 1051 C C B LEU A 1 87 ? 101.60275 8.67015 21.16233 0.500 51.46661 141 LEU A C 1
ATOM 1052 O O A LEU A 1 87 ? 101.37824 7.82616 21.04954 0.500 44.71259 141 LEU A O 1
ATOM 1053 O O B LEU A 1 87 ? 100.50406 9.22670 21.08892 0.500 51.70863 141 LEU A O 1
ATOM 1062 N N A PHE A 1 88 ? 103.55562 7.55702 20.60080 0.500 46.26679 142 PHE A N 1
ATOM 1063 N N B PHE A 1 88 ? 102.64303 9.05577 20.42552 0.500 50.22103 142 PHE A N 1
ATOM 1064 C CA A PHE A 1 88 ? 103.58035 8.54549 19.53542 0.500 46.29120 142 PHE A CA 1
ATOM 1065 C CA B PHE A 1 88 ? 102.55904 10.18080 19.50032 0.500 49.14705 142 PHE A CA 1
ATOM 1066 C C A PHE A 1 88 ? 103.81709 7.88820 18.18194 0.500 45.77102 142 PHE A C 1
ATOM 1067 C C B PHE A 1 88 ? 102.49958 9.73231 18.04640 0.500 46.76902 142 PHE A C 1
ATOM 1068 O O A PHE A 1 88 ? 104.42905 8.47589 17.28223 0.500 41.21056 142 PHE A O 1
ATOM 1069 O O B PHE A 1 88 ? 102.83343 10.51209 17.13359 0.500 44.91081 142 PHE A O 1
ATOM 1084 N N A GLY A 1 89 ? 103.37106 6.64904 18.03435 0.500 43.69696 143 GLY A N 1
ATOM 1085 N N B GLY A 1 89 ? 102.07495 8.48984 17.81918 0.500 44.38290 143 GLY A N 1
ATOM 1086 C CA A GLY A 1 89 ? 103.54848 5.96872 16.77212 0.500 41.74057 143 GLY A CA 1
ATOM 1087 C CA B GLY A 1 89 ? 102.09432 7.93286 16.48085 0.500 41.70898 143 GLY A CA 1
ATOM 1088 C C A GLY A 1 89 ? 102.60722 6.52884 15.73106 0.500 42.92852 143 GLY A C 1
ATOM 1089 C C B GLY A 1 89 ? 100.93987 8.41626 15.62308 0.500 41.88996 143 GLY A C 1
ATOM 1090 O O A GLY A 1 89 ? 101.50979 6.99720 16.04469 0.500 42.05582 143 GLY A O 1
ATOM 1091 O O B GLY A 1 89 ? 99.85224 8.72660 16.10040 0.500 41.68057 143 GLY A O 1
ATOM 1092 N N A SER A 1 90 ? 103.04934 6.50981 14.47612 0.500 34.91978 144 SER A N 1
ATOM 1093 N N B SER A 1 90 ? 101.17904 8.47508 14.32123 0.500 40.22555 144 SER A N 1
ATOM 1094 C CA A SER A 1 90 ? 102.12600 6.99073 13.46082 0.500 40.94753 144 SER A CA 1
ATOM 1095 C CA B SER A 1 90 ? 100.06870 8.82491 13.44212 0.500 43.43209 144 SER A CA 1
ATOM 1096 C C A SER A 1 90 ? 102.51741 6.42537 12.10848 0.500 37.73709 144 SER A C 1
ATOM 1097 C C B SER A 1 90 ? 100.52723 8.64614 12.01897 0.500 38.82132 144 SER A C 1
ATOM 1098 O O A SER A 1 90 ? 103.64555 5.96838 11.89575 0.500 35.09993 144 SER A O 1
ATOM 1099 O O B SER A 1 90 ? 101.71200 8.43902 11.75728 0.500 35.78706 144 SER A O 1
ATOM 1104 N N A VAL A 1 91 ? 101.53123 6.41080 11.22585 0.500 39.19409 145 VAL A N 1
ATOM 1105 N N B VAL A 1 91 ? 99.55675 8.67976 11.10364 0.500 39.28645 145 VAL A N 1
ATOM 1106 C CA A VAL A 1 91 ? 101.72201 6.16367 9.80449 0.500 40.84267 145 VAL A CA 1
ATOM 1107 C CA B VAL A 1 91 ? 99.83361 8.75012 9.67653 0.500 43.83528 145 VAL A CA 1
ATOM 1108 C C A VAL A 1 91 ? 101.35857 7.45793 9.09936 0.500 42.34640 145 VAL A C 1
ATOM 1109 C C B VAL A 1 91 ? 99.17503 10.02158 9.15757 0.500 46.55043 145 VAL A C 1
ATOM 1110 O O A VAL A 1 91 ? 100.35202 8.08506 9.44223 0.500 41.14500 145 VAL A O 1
ATOM 1111 O O B VAL A 1 91 ? 98.03359 10.33739 9.50877 0.500 46.72126 145 VAL A O 1
ATOM 1118 N N A ARG A 1 92 ? 102.20355 7.88571 8.16114 0.500 39.82910 146 ARG A N 1
ATOM 1119 N N B ARG A 1 92 ? 99.92248 10.78691 8.39397 0.500 46.82448 146 ARG A N 1
ATOM 1120 C CA A ARG A 1 92 ? 102.00652 9.13334 7.43466 0.500 39.49391 146 ARG A CA 1
ATOM 1121 C CA B ARG A 1 92 ? 99.41964 12.00442 7.79573 0.500 49.08602 146 ARG A CA 1
ATOM 1122 C C A ARG A 1 92 ? 102.14603 8.90174 5.93481 0.500 41.40294 146 ARG A C 1
ATOM 1123 C C B ARG A 1 92 ? 99.36645 11.79007 6.30273 0.500 42.25924 146 ARG A C 1
ATOM 1124 O O A ARG A 1 92 ? 103.08087 8.23609 5.48676 0.500 40.10342 146 ARG A O 1
ATOM 1125 O O B ARG A 1 92 ? 100.26164 11.16312 5.73743 0.500 44.70193 146 ARG A O 1
ATOM 1140 N N A ALA A 1 93 ? 101.22128 9.45829 5.16176 0.500 39.84215 147 ALA A N 1
ATOM 1141 N N B ALA A 1 93 ? 98.31014 12.29090 5.66718 0.500 51.31755 147 ALA A N 1
ATOM 1142 C CA A ALA A 1 93 ? 101.15298 9.22640 3.71974 0.500 41.97466 147 ALA A CA 1
ATOM 1143 C CA B ALA A 1 93 ? 98.15855 12.22180 4.21588 0.500 50.12736 147 ALA A CA 1
ATOM 1144 C C A ALA A 1 93 ? 101.68302 10.46029 3.00280 0.500 43.12146 147 ALA A C 1
ATOM 1145 C C B ALA A 1 93 ? 98.42878 13.60130 3.64058 0.500 52.94414 147 ALA A C 1
ATOM 1146 O O A ALA A 1 93 ? 101.00526 11.49056 2.94524 0.500 45.80263 147 ALA A O 1
ATOM 1147 O O B ALA A 1 93 ? 97.66724 14.54388 3.88835 0.500 64.30697 147 ALA A O 1
ATOM 1150 N N A SER A 1 94 ? 102.90092 10.35812 2.47176 0.500 42.34415 148 SER A N 1
ATOM 1151 N N B SER A 1 94 ? 99.52729 13.71813 2.90305 0.500 52.06756 148 SER A N 1
ATOM 1152 C CA A SER A 1 94 ? 103.51854 11.45507 1.73164 0.500 44.25328 148 SER A CA 1
ATOM 1153 C CA B SER A 1 94 ? 99.88508 14.88577 2.10355 0.500 51.69447 148 SER A CA 1
ATOM 1154 C C A SER A 1 94 ? 103.54568 12.73990 2.55395 0.500 47.39769 148 SER A C 1
ATOM 1155 C C B SER A 1 94 ? 100.04135 16.16519 2.92246 0.500 60.87562 148 SER A C 1
ATOM 1156 O O A SER A 1 94 ? 103.21426 13.82102 2.05848 0.500 48.26367 148 SER A O 1
ATOM 1157 O O B SER A 1 94 ? 100.21926 17.24179 2.34251 0.500 60.40222 148 SER A O 1
ATOM 1162 N N A GLU A 1 95 ? 103.91462 12.61397 3.83410 0.500 47.88552 149 GLU A N 1
ATOM 1163 N N B GLU A 1 95 ? 100.01006 16.07747 4.25841 0.500 63.68120 149 GLU A N 1
ATOM 1164 C CA A GLU A 1 95 ? 103.97802 13.76171 4.72791 0.500 47.41642 149 GLU A CA 1
ATOM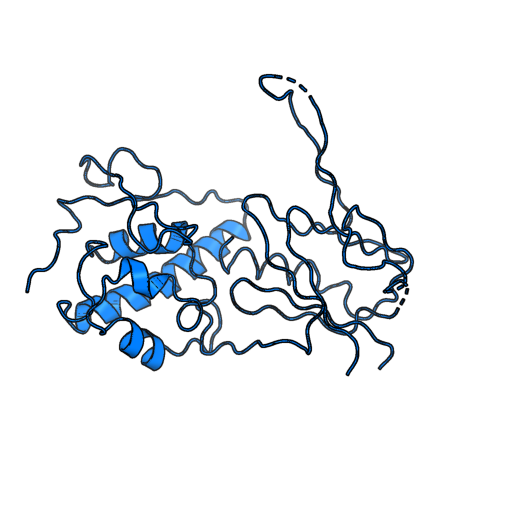 1165 C CA B GLU A 1 95 ? 100.41363 17.17767 5.12555 0.500 58.95127 149 GLU A CA 1
ATOM 1166 C C A GLU A 1 95 ? 104.87571 13.43015 5.92038 0.500 46.23796 149 GLU A C 1
ATOM 1167 C C B GLU A 1 95 ? 101.46221 16.66101 6.09935 0.500 58.33556 149 GLU A C 1
ATOM 1168 O O A GLU A 1 95 ? 104.86587 12.30234 6.42311 0.500 41.81816 149 GLU A O 1
ATOM 1169 O O B GLU A 1 95 ? 101.46908 15.47655 6.44851 0.500 58.61296 149 GLU A O 1
ATOM 1172 N N A LEU A 1 96 ? 105.65647 14.41023 6.36205 0.500 46.95469 150 LEU A N 1
ATOM 1173 N N B LEU A 1 96 ? 102.36737 17.55440 6.50322 0.500 57.30200 150 LEU A N 1
ATOM 1174 C CA A LEU A 1 96 ? 106.58206 14.22748 7.47140 0.500 46.35290 150 LEU A CA 1
ATOM 1175 C CA B LEU A 1 96 ? 103.48106 17.24169 7.39268 0.500 55.49176 150 LEU A CA 1
ATOM 1176 C C A LEU A 1 96 ? 106.09324 14.98982 8.70060 0.500 49.66701 150 LEU A C 1
ATOM 1177 C C B LEU A 1 96 ? 103.29772 17.98002 8.71404 0.500 61.80302 150 LEU A C 1
ATOM 1178 O O A LEU A 1 96 ? 105.47147 16.04973 8.58002 0.500 53.34768 150 LEU A O 1
ATOM 1179 O O B LEU A 1 96 ? 103.11418 19.20202 8.72437 0.500 64.96899 150 LEU A O 1
ATOM 1188 N N A SER A 1 97 ? 106.34865 14.43515 9.88171 0.500 48.38743 151 SER A N 1
ATOM 1189 N N B SER A 1 97 ? 103.35678 17.25105 9.82466 0.500 58.47985 151 SER A N 1
ATOM 1190 C CA A SER A 1 97 ? 106.05500 15.14628 11.11872 0.500 52.83175 151 SER A CA 1
ATOM 1191 C CA B SER A 1 97 ? 103.30311 17.91333 11.12174 0.500 68.79198 151 SER A CA 1
ATOM 1192 C C A SER A 1 97 ? 107.20626 16.07389 11.47793 0.500 53.05754 151 SER A C 1
ATOM 1193 C C B SER A 1 97 ? 104.57151 18.72361 11.36585 0.500 71.46058 151 SER A C 1
ATOM 1194 O O A SER A 1 97 ? 108.36183 15.80035 11.15610 0.500 44.92469 151 SER A O 1
ATOM 1195 O O B SER A 1 97 ? 105.66384 18.37614 10.90492 0.500 69.98533 151 SER A O 1
ATOM 1200 N N A ARG A 1 98 ? 106.88338 17.16626 12.17661 0.500 61.11442 152 ARG A N 1
ATOM 1201 N N B ARG A 1 98 ? 104.41481 19.82007 12.10079 0.500 74.29025 152 ARG A N 1
ATOM 1202 C CA A ARG A 1 98 ? 107.87568 18.18565 12.50761 0.500 64.80733 152 ARG A CA 1
ATOM 1203 C CA B ARG A 1 98 ? 105.53001 20.68079 12.45549 0.500 74.11020 152 ARG A CA 1
ATOM 1204 C C A ARG A 1 98 ? 107.64656 18.74080 13.90521 0.500 66.60553 152 ARG A C 1
ATOM 1205 C C B ARG A 1 98 ? 105.39769 21.07839 13.92060 0.500 77.79565 152 ARG A C 1
ATOM 1206 O O A ARG A 1 98 ? 106.55119 18.66139 14.46183 0.500 66.58750 152 ARG A O 1
ATOM 1207 O O B ARG A 1 98 ? 104.32113 20.98566 14.51641 0.500 75.54531 152 ARG A O 1
ATOM 1222 N N A ALA A 1 99 ? 108.70368 19.32483 14.45769 0.500 70.74268 153 ALA A N 1
ATOM 1223 N N B ALA A 1 99 ? 106.51527 21.51128 14.49996 0.500 79.52056 153 ALA A N 1
ATOM 1224 C CA A ALA A 1 99 ? 108.62888 19.94406 15.76736 0.500 73.36237 153 ALA A CA 1
ATOM 1225 C CA B ALA A 1 99 ? 106.51625 22.03720 15.85616 0.500 83.00336 153 ALA A CA 1
ATOM 1226 C C A ALA A 1 99 ? 108.01041 21.32975 15.65185 0.500 81.01780 153 ALA A C 1
ATOM 1227 C C B ALA A 1 99 ? 106.00539 23.47340 15.87380 0.500 85.88337 153 ALA A C 1
ATOM 1228 O O A ALA A 1 99 ? 108.28104 22.06576 14.70233 0.500 80.58228 153 ALA A O 1
ATOM 1229 O O B ALA A 1 99 ? 106.28293 24.25933 14.95992 0.500 84.45516 153 ALA A O 1
ATOM 1232 N N A THR A 1 100 ? 107.16441 21.68220 16.61950 0.500 83.67360 154 THR A N 1
ATOM 1233 N N B THR A 1 100 ? 105.22951 23.80127 16.90950 0.500 88.82521 154 THR A N 1
ATOM 1234 C CA A THR A 1 100 ? 106.50088 22.97565 16.60651 0.500 85.82918 154 THR A CA 1
ATOM 1235 C CA B THR A 1 100 ? 104.90964 25.18332 17.24621 0.500 91.60461 154 THR A CA 1
ATOM 1236 C C A THR A 1 100 ? 107.11007 23.97595 17.57532 0.500 91.26100 154 THR A C 1
ATOM 1237 C C B THR A 1 100 ? 105.74806 25.71097 18.40415 0.500 95.00173 154 THR A C 1
ATOM 1238 O O A THR A 1 100 ? 106.93816 25.18441 17.38421 0.500 92.56318 154 THR A O 1
ATOM 1239 O O B THR A 1 100 ? 106.06839 26.90598 18.42804 0.500 98.65706 154 THR A O 1
ATOM 1246 N N A LYS A 1 101 ? 107.78511 23.50991 18.61754 0.500 94.13385 155 LYS A N 1
ATOM 1247 N N B LYS A 1 101 ? 106.13053 24.84190 19.34734 0.500 107.47305 155 LYS A N 1
ATOM 1248 C CA A LYS A 1 101 ? 108.38425 24.38588 19.61232 0.500 105.13933 155 LYS A CA 1
ATOM 1249 C CA B LYS A 1 101 ? 107.00711 25.18905 20.46266 0.500 107.94055 155 LYS A CA 1
ATOM 1250 C C A LYS A 1 101 ? 109.59436 23.66951 20.19367 0.500 109.71429 155 LYS A C 1
ATOM 1251 C C B LYS A 1 101 ? 108.00993 24.05345 20.66697 0.500 107.75159 155 LYS A C 1
ATOM 1252 O O A LYS A 1 101 ? 109.90988 22.53723 19.81725 0.500 102.45189 155 LYS A O 1
ATOM 1253 O O B LYS A 1 101 ? 107.99621 23.04840 19.94583 0.500 104.10290 155 LYS A O 1
ATOM 1264 N N A ALA A 1 102 ? 110.27372 24.34433 21.11723 0.500 118.12795 156 ALA A N 1
ATOM 1265 N N B ALA A 1 102 ? 108.88880 24.21125 21.66229 0.500 117.29002 156 ALA A N 1
ATOM 1266 C CA A ALA A 1 102 ? 111.44402 23.78214 21.77423 0.500 121.43254 156 ALA A CA 1
ATOM 1267 C CA B ALA A 1 102 ? 110.01830 23.30602 21.84617 0.500 122.91211 156 ALA A CA 1
ATOM 1268 C C A ALA A 1 102 ? 111.03512 22.88144 22.93041 0.500 128.23772 156 ALA A C 1
ATOM 1269 C C B ALA A 1 102 ? 110.18898 22.92479 23.30919 0.500 125.84071 156 ALA A C 1
ATOM 1270 O O A ALA A 1 102 ? 110.07219 23.16491 23.64615 0.500 125.78558 156 ALA A O 1
ATOM 1271 O O B ALA A 1 102 ? 109.52122 23.44977 24.20541 0.500 128.36639 156 ALA A O 1
ATOM 1274 N N A ASN A 1 103 ? 111.76869 21.78468 23.10162 0.500 136.90773 157 ASN A N 1
ATOM 1275 N N B ASN A 1 103 ? 111.12903 22.00941 23.53194 0.500 143.17964 157 ASN A N 1
ATOM 1276 C CA A ASN A 1 103 ? 111.63305 20.97790 24.30626 0.500 145.22781 157 ASN A CA 1
ATOM 1277 C CA B ASN A 1 103 ? 111.46300 21.51363 24.85931 0.500 164.07909 157 ASN A CA 1
ATOM 1278 C C A ASN A 1 103 ? 112.12882 21.78472 25.50351 0.500 152.12574 157 ASN A C 1
ATOM 1279 C C B ASN A 1 103 ? 112.44170 22.47380 25.53987 0.500 171.47693 157 ASN A C 1
ATOM 1280 O O A ASN A 1 103 ? 112.91591 22.72387 25.35690 0.500 155.03887 157 ASN A O 1
ATOM 1281 O O B ASN A 1 103 ? 112.70279 23.58228 25.06324 0.500 151.69399 157 ASN A O 1
ATOM 1290 N N A LYS A 1 104 ? 111.63445 21.42974 26.69520 0.500 139.60259 158 LYS A N 1
ATOM 1291 N N B LYS A 1 104 ? 112.99447 22.05594 26.67628 0.500 152.49536 158 LYS A N 1
ATOM 1292 C CA A LYS A 1 104 ? 111.92722 22.21470 27.89253 0.500 136.36602 158 LYS A CA 1
ATOM 1293 C CA B LYS A 1 104 ? 114.01724 22.81658 27.38554 0.500 141.64693 158 LYS A CA 1
ATOM 1294 C C A LYS A 1 104 ? 113.42544 22.41355 28.07774 0.500 138.95692 158 LYS A C 1
ATOM 1295 C C B LYS A 1 104 ? 115.31637 22.01865 27.33528 0.500 138.73242 158 LYS A C 1
ATOM 1296 O O A LYS A 1 104 ? 113.86514 23.47039 28.54722 0.500 137.03149 158 LYS A O 1
ATOM 1297 O O B LYS A 1 104 ? 115.42069 20.95071 27.94934 0.500 133.02432 158 LYS A O 1
ATOM 1300 N N A ARG A 1 105 ? 114.22163 21.41134 27.71250 0.500 135.41962 159 ARG A N 1
ATOM 1301 N N B ARG A 1 105 ? 116.29839 22.52987 26.59769 0.500 137.80221 159 ARG A N 1
ATOM 1302 C CA A ARG A 1 105 ? 115.66907 21.53434 27.72327 0.500 135.90814 159 ARG A CA 1
ATOM 1303 C CA B ARG A 1 105 ? 117.58229 21.84854 26.45763 0.500 131.82502 159 ARG A CA 1
ATOM 1304 C C A ARG A 1 105 ? 116.17028 22.10432 26.39773 0.500 137.55372 159 ARG A C 1
ATOM 1305 C C B ARG A 1 105 ? 118.72128 22.84565 26.24544 0.500 124.81381 159 ARG A C 1
ATOM 1306 O O A ARG A 1 105 ? 115.70779 23.15369 25.94206 0.500 134.97375 159 ARG A O 1
ATOM 1307 O O B ARG A 1 105 ? 118.76739 23.54921 25.23528 0.500 127.76735 159 ARG A O 1
ATOM 1310 N N A TRP A 1 108 ? 114.23544 22.64290 19.39607 0.500 113.88540 162 TRP A N 1
ATOM 1311 N N B TRP A 1 108 ? 114.65628 21.94863 20.33660 0.500 109.35378 162 TRP A N 1
ATOM 1312 C CA A TRP A 1 108 ? 113.38123 22.05818 18.36264 0.500 110.22092 162 TRP A CA 1
ATOM 1313 C CA B TRP A 1 108 ? 113.82350 22.36061 19.20761 0.500 113.07096 162 TRP A CA 1
ATOM 1314 C C A TRP A 1 108 ? 114.13294 20.94449 17.62811 0.500 106.03287 162 TRP A C 1
ATOM 1315 C C B TRP A 1 108 ? 113.98197 21.42812 18.00197 0.500 119.52716 162 TRP A C 1
ATOM 1316 O O A TRP A 1 108 ? 115.04356 21.21537 16.84793 0.500 103.27653 162 TRP A O 1
ATOM 1317 O O B TRP A 1 108 ? 114.76053 21.71115 17.08808 0.500 104.91771 162 TRP A O 1
ATOM 1338 N N A LYS A 1 109 ? 113.75047 19.69337 17.87688 0.500 95.28052 163 LYS A N 1
ATOM 1339 N N B LYS A 1 109 ? 113.21181 20.33742 17.98401 0.500 99.98386 163 LYS A N 1
ATOM 1340 C CA A LYS A 1 109 ? 114.36642 18.54320 17.22669 0.500 86.02474 163 LYS A CA 1
ATOM 1341 C CA B LYS A 1 109 ? 113.35978 19.27736 16.98593 0.500 87.19517 163 LYS A CA 1
ATOM 1342 C C A LYS A 1 109 ? 113.26702 17.71794 16.57429 0.500 78.93458 163 LYS A C 1
ATOM 1343 C C B LYS A 1 109 ? 112.00317 18.92459 16.37326 0.500 82.45995 163 LYS A C 1
ATOM 1344 O O A LYS A 1 109 ? 112.34440 17.25968 17.25575 0.500 72.68282 163 LYS A O 1
ATOM 1345 O O B LYS A 1 109 ? 111.20467 18.20532 16.98358 0.500 78.65075 163 LYS A O 1
ATOM 1348 N N A ASP A 1 110 ? 113.35233 17.55229 15.25744 0.500 67.14252 164 ASP A N 1
ATOM 1349 N N B ASP A 1 110 ? 111.75894 19.41227 15.14041 0.500 81.13454 164 ASP A N 1
ATOM 1350 C CA A ASP A 1 110 ? 112.28669 16.89743 14.52126 0.500 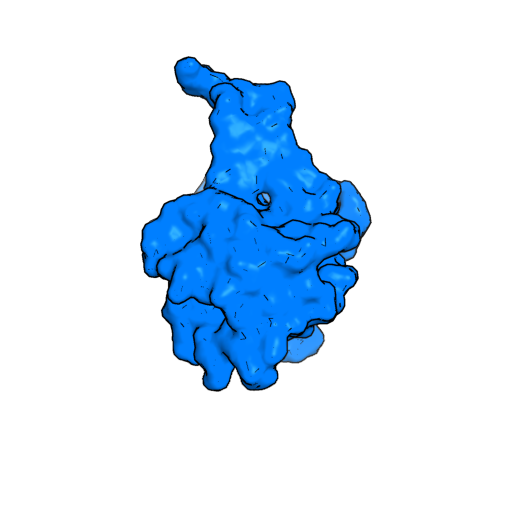62.73447 164 ASP A CA 1
ATOM 1351 C CA B ASP A 1 110 ? 110.60026 19.07762 14.31191 0.500 73.63577 164 ASP A CA 1
ATOM 1352 C C A ASP A 1 110 ? 112.30330 15.39755 14.80813 0.500 58.38121 164 ASP A C 1
ATOM 1353 C C B ASP A 1 110 ? 110.38045 17.56590 14.27528 0.500 64.08043 164 ASP A C 1
ATOM 1354 O O A ASP A 1 110 ? 113.35898 14.83550 15.09483 0.500 55.66286 164 ASP A O 1
ATOM 1355 O O B ASP A 1 110 ? 111.34715 16.79816 14.38004 0.500 64.37923 164 ASP A O 1
ATOM 1364 N N A PRO A 1 111 ? 111.14639 14.73326 14.76943 0.500 50.29669 165 PRO A N 1
ATOM 1365 N N B PRO A 1 111 ? 109.13502 17.10091 14.14104 0.500 62.68422 165 PRO A N 1
ATOM 1366 C CA A PRO A 1 111 ? 111.14105 13.28120 14.93369 0.500 48.53939 165 PRO A CA 1
ATOM 1367 C CA B PRO A 1 111 ? 108.85441 15.64782 14.13503 0.500 57.13127 165 PRO A CA 1
ATOM 1368 C C A PRO A 1 111 ? 111.65813 12.59433 13.68288 0.500 52.16950 165 PRO A C 1
ATOM 1369 C C B PRO A 1 111 ? 109.42104 14.96307 12.90463 0.500 55.07547 165 PRO A C 1
ATOM 1370 O O A PRO A 1 111 ? 111.49299 13.08635 12.56347 0.500 48.90784 165 PRO A O 1
ATOM 1371 O O B PRO A 1 111 ? 108.97328 15.22574 11.78208 0.500 50.77054 165 PRO A O 1
ATOM 1378 N N A ILE A 1 112 ? 112.28520 11.44275 13.88094 0.500 48.88338 166 ILE A N 1
ATOM 1379 N N B ILE A 1 112 ? 110.37313 14.05442 13.10888 0.500 52.79957 166 ILE A N 1
ATOM 1380 C CA A ILE A 1 112 ? 112.89955 10.69198 12.79407 0.500 41.91867 166 ILE A CA 1
ATOM 1381 C CA B ILE A 1 112 ? 111.01066 13.33722 12.01464 0.500 47.28336 166 ILE A CA 1
ATOM 1382 C C A ILE A 1 112 ? 112.06507 9.44611 12.54495 0.500 43.49927 166 ILE A C 1
ATOM 1383 C C B ILE A 1 112 ? 110.14002 12.11500 11.69622 0.500 46.08998 166 ILE A C 1
ATOM 1384 O O A ILE A 1 112 ? 111.91504 8.62068 13.45018 0.500 39.84694 166 ILE A O 1
ATOM 1385 O O B ILE A 1 112 ? 110.07814 11.19631 12.52366 0.500 45.88004 166 ILE A O 1
ATOM 1394 N N A PRO A 1 113 ? 111.53189 9.26099 11.34525 0.500 44.07765 167 PRO A N 1
ATOM 1395 N N B PRO A 1 113 ? 109.47868 12.07760 10.55070 0.500 46.05299 167 PRO A N 1
ATOM 1396 C CA A PRO A 1 113 ? 110.76055 8.05992 11.06605 0.500 35.64172 167 PRO A CA 1
ATOM 1397 C CA B PRO A 1 113 ? 108.63987 10.91615 10.21355 0.500 43.66839 167 PRO A CA 1
ATOM 1398 C C A PRO A 1 113 ? 111.65917 6.84426 11.13253 0.500 35.42596 167 PRO A C 1
ATOM 1399 C C B PRO A 1 113 ? 109.44370 9.62609 10.12063 0.500 41.51967 167 PRO A C 1
ATOM 1400 O O A PRO A 1 113 ? 112.87277 6.92041 10.92535 0.500 40.68631 167 PRO A O 1
ATOM 1401 O O B PRO A 1 113 ? 110.57830 9.60916 9.64791 0.500 40.42023 167 PRO A O 1
ATOM 1408 N N A ARG A 1 114 ? 111.04897 5.71999 11.46688 0.500 35.19148 168 ARG A N 1
ATOM 1409 N N B ARG A 1 114 ? 108.84583 8.53586 10.61142 0.500 39.75863 168 ARG A N 1
ATOM 1410 C CA A ARG A 1 114 ? 111.77601 4.48158 11.67243 0.500 40.92553 168 ARG A CA 1
ATOM 1411 C CA B ARG A 1 114 ? 109.52284 7.24345 10.56242 0.500 38.53090 168 ARG A CA 1
ATOM 1412 C C A ARG A 1 114 ? 111.86030 3.69439 10.39577 0.500 46.24629 168 ARG A C 1
ATOM 1413 C C B ARG A 1 114 ? 109.61147 6.73101 9.13303 0.500 39.11404 168 ARG A C 1
ATOM 1414 O O A ARG A 1 114 ? 112.82493 2.95106 10.18695 0.500 47.91195 168 ARG A O 1
ATOM 1415 O O B ARG A 1 114 ? 110.62781 6.15194 8.73705 0.500 38.22597 168 ARG A O 1
ATOM 1430 N N A LEU A 1 115 ? 110.85709 3.85348 9.54381 0.500 44.01046 169 LEU A N 1
ATOM 1431 N N B LEU A 1 115 ? 108.54799 6.91618 8.35513 0.500 37.21854 169 LEU A N 1
ATOM 1432 C CA A LEU A 1 115 ? 110.89195 3.25618 8.22617 0.500 36.90577 169 LEU A CA 1
ATOM 1433 C CA B LEU A 1 115 ? 108.53302 6.40604 6.98877 0.500 39.83579 169 LEU A CA 1
ATOM 1434 C C A LEU A 1 115 ? 110.20278 4.21123 7.27454 0.500 40.86202 169 LEU A C 1
ATOM 1435 C C B LEU A 1 115 ? 107.63991 7.31312 6.15247 0.500 36.82600 169 LEU A C 1
ATOM 1436 O O A LEU A 1 115 ? 109.25174 4.88052 7.67119 0.500 33.42091 169 LEU A O 1
ATOM 1437 O O B LEU A 1 115 ? 106.65538 7.83782 6.66074 0.500 35.35946 169 LEU A O 1
ATOM 1446 N N A VAL A 1 116 ? 110.72548 4.32736 6.04933 0.500 38.54634 170 VAL A N 1
ATOM 1447 N N B VAL A 1 116 ? 108.00101 7.55034 4.88852 0.500 39.94953 170 VAL A N 1
ATOM 1448 C CA A VAL A 1 116 ? 110.03986 5.03088 4.97344 0.500 38.51863 170 VAL A CA 1
ATOM 1449 C CA B VAL A 1 116 ? 107.19975 8.42201 4.02923 0.500 36.80892 170 VAL A CA 1
ATOM 1450 C C A VAL A 1 116 ? 110.07851 4.14921 3.72979 0.500 39.84002 170 VAL A C 1
ATOM 1451 C C B VAL A 1 116 ? 107.11937 7.79425 2.64259 0.500 41.06569 170 VAL A C 1
ATOM 1452 O O A VAL A 1 116 ? 111.15590 3.72125 3.29295 0.500 34.32151 170 VAL A O 1
ATOM 1453 O O B VAL A 1 116 ? 108.13060 7.68308 1.95335 0.500 37.68121 170 VAL A O 1
ATOM 1460 N N A LEU A 1 117 ? 108.90282 3.87307 3.18587 0.500 38.35654 171 LEU A N 1
ATOM 1461 N N B LEU A 1 117 ? 105.92494 7.41364 2.22217 0.500 39.70626 171 LEU A N 1
ATOM 1462 C CA A LEU A 1 117 ? 108.73784 3.20357 1.90747 0.500 39.14217 171 LEU A CA 1
ATOM 1463 C CA B LEU A 1 117 ? 105.70955 6.92325 0.87000 0.500 38.38053 171 LEU A CA 1
ATOM 1464 C C A LEU A 1 117 ? 108.42275 4.27862 0.87824 0.500 39.90298 171 LEU A C 1
ATOM 1465 C C B LEU A 1 117 ? 105.30646 8.09613 -0.01715 0.500 41.20242 171 LEU A C 1
ATOM 1466 O O A LEU A 1 117 ? 107.37980 4.93527 0.96633 0.500 37.45222 171 LEU A O 1
ATOM 1467 O O B LEU A 1 117 ? 104.25798 8.70020 0.20629 0.500 36.36426 171 LEU A O 1
ATOM 1476 N N A HIS A 1 118 ? 109.31162 4.46546 -0.09156 0.500 40.01324 172 HIS A N 1
ATOM 1477 N N B HIS A 1 118 ? 106.14118 8.42942 -1.00935 0.500 39.38623 172 HIS A N 1
ATOM 1478 C CA A HIS A 1 118 ? 109.10976 5.45033 -1.14031 0.500 42.73193 172 HIS A CA 1
ATOM 1479 C CA B HIS A 1 118 ? 105.87699 9.51511 -1.93989 0.500 42.45939 172 HIS A CA 1
ATOM 1480 C C A HIS A 1 118 ? 108.59687 4.75445 -2.39578 0.500 40.07212 172 HIS A C 1
ATOM 1481 C C B HIS A 1 118 ? 105.30998 8.95934 -3.23441 0.500 44.88358 172 HIS A C 1
ATOM 1482 O O A HIS A 1 118 ? 109.13501 3.72984 -2.82046 0.500 41.25322 172 HIS A O 1
ATOM 1483 O O B HIS A 1 118 ? 105.97685 8.19639 -3.94200 0.500 41.61898 172 HIS A O 1
ATOM 1496 N N A PHE A 1 119 ? 107.56391 5.30903 -2.98006 0.500 39.71696 173 PHE A N 1
ATOM 1497 N N B PHE A 1 119 ? 104.09506 9.36577 -3.54584 0.500 44.67632 173 PHE A N 1
ATOM 1498 C CA A PHE A 1 119 ? 107.08364 4.83637 -4.26469 0.500 43.67778 173 PHE A CA 1
ATOM 1499 C CA B PHE A 1 119 ? 103.44881 8.99504 -4.78459 0.500 47.22007 173 PHE A CA 1
ATOM 1500 C C A PHE A 1 119 ? 107.37157 5.89146 -5.31550 0.500 42.63814 173 PHE A C 1
ATOM 1501 C C B PHE A 1 119 ? 103.54789 10.17036 -5.75911 0.500 52.05846 173 PHE A C 1
ATOM 1502 O O A PHE A 1 119 ? 107.81922 7.00759 -5.01752 0.500 44.34024 173 PHE A O 1
ATOM 1503 O O B PHE A 1 119 ? 104.04060 11.25224 -5.42127 0.500 50.86346 173 PHE A O 1
ATOM 1518 N N A ALA A 1 120 ? 107.14480 5.50175 -6.56413 0.500 45.66837 174 ALA A N 1
ATOM 1519 N N B ALA A 1 120 ? 103.09988 9.94443 -6.99430 0.500 44.12866 174 ALA A N 1
ATOM 1520 C CA A ALA A 1 120 ? 107.30517 6.43450 -7.67048 0.500 46.50580 174 ALA A CA 1
ATOM 1521 C CA B ALA A 1 120 ? 102.99042 11.07068 -7.91028 0.500 54.66496 174 ALA A CA 1
ATOM 1522 C C A ALA A 1 120 ? 106.54044 7.72240 -7.41215 0.500 47.12136 174 ALA A C 1
ATOM 1523 C C B ALA A 1 120 ? 101.91552 12.04355 -7.44383 0.500 57.34108 174 ALA A C 1
ATOM 1524 O O A ALA A 1 120 ? 107.01298 8.81203 -7.75083 0.500 53.46594 174 ALA A O 1
ATOM 1525 O O B ALA A 1 120 ? 102.08725 13.25751 -7.58539 0.500 58.77055 174 ALA A O 1
ATOM 1528 N N A LYS A 1 121 ? 105.36286 7.62294 -6.80033 0.500 45.69681 175 LYS A N 1
ATOM 1529 N N B LYS A 1 121 ? 100.84285 11.53624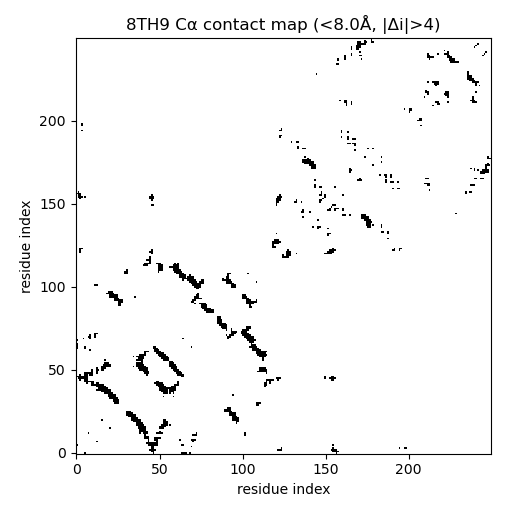 -6.82914 0.500 53.76168 175 LYS A N 1
ATOM 1530 C CA A LYS A 1 121 ? 104.44544 8.75369 -6.75702 0.500 52.61754 175 LYS A CA 1
ATOM 1531 C CA B LYS A 1 121 ? 99.69533 12.34605 -6.44242 0.500 60.86452 175 LYS A CA 1
ATOM 1532 C C A LYS A 1 121 ? 104.08586 9.21093 -5.33577 0.500 50.92836 175 LYS A C 1
ATOM 1533 C C B LYS A 1 121 ? 99.69017 12.73653 -4.96239 0.500 52.40581 175 LYS A C 1
ATOM 1534 O O A LYS A 1 121 ? 103.51751 10.30285 -5.18924 0.500 53.92511 175 LYS A O 1
ATOM 1535 O O B LYS A 1 121 ? 98.68383 13.26169 -4.47393 0.500 56.89310 175 LYS A O 1
ATOM 1546 N N A GLY A 1 122 ? 104.46974 8.46586 -4.29761 0.500 42.48304 176 GLY A N 1
ATOM 1547 N N B GLY A 1 122 ? 100.77406 12.52050 -4.24469 0.500 49.63807 176 GLY A N 1
ATOM 1548 C CA A GLY A 1 122 ? 104.32247 8.91108 -2.92290 0.500 44.73911 176 GLY A CA 1
ATOM 1549 C CA B GLY A 1 122 ? 100.81916 12.89228 -2.84250 0.500 49.10317 176 GLY A CA 1
ATOM 1550 C C A GLY A 1 122 ? 105.22786 8.15220 -1.95305 0.500 41.03817 176 GLY A C 1
ATOM 1551 C C B GLY A 1 122 ? 101.70439 11.93902 -2.07022 0.500 47.06119 176 GLY A C 1
ATOM 1552 O O A GLY A 1 122 ? 106.21444 7.53650 -2.34911 0.500 40.74106 176 GLY A O 1
ATOM 1553 O O B GLY A 1 122 ? 102.56104 11.27910 -2.64487 0.500 44.26558 176 GLY A O 1
ATOM 1554 N N A PHE A 1 123 ? 104.88929 8.19262 -0.66353 0.500 42.43304 177 PHE A N 1
ATOM 1555 N N B PHE A 1 123 ? 101.48110 11.86785 -0.75508 0.500 45.51411 177 PHE A N 1
ATOM 1556 C CA A PHE A 1 123 ? 105.59813 7.34802 0.29426 0.500 39.18258 177 PHE A CA 1
ATOM 1557 C CA B PHE A 1 123 ? 102.37503 11.07770 0.08051 0.500 42.70098 177 PHE A CA 1
ATOM 1558 C C A PHE A 1 123 ? 104.75082 7.13391 1.53972 0.500 39.39791 177 PHE A C 1
ATOM 1559 C C B PHE A 1 123 ? 101.68230 10.67039 1.37341 0.500 44.71500 177 PHE A C 1
ATOM 1560 O O A PHE A 1 123 ? 103.73167 7.78857 1.75340 0.500 42.74579 177 PHE A O 1
ATOM 1561 O O B PHE A 1 123 ? 100.67412 11.25713 1.77206 0.500 45.99324 177 PHE A O 1
ATOM 1576 N N A LEU A 1 124 ? 105.19969 6.18761 2.35063 0.500 38.02252 178 LEU A N 1
ATOM 1577 N N B LEU A 1 124 ? 102.26460 9.66175 2.03046 0.500 42.71028 178 LEU A N 1
ATOM 1578 C CA A LEU A 1 124 ? 104.63953 5.89075 3.65927 0.500 40.32008 178 LEU A CA 1
ATOM 1579 C CA B LEU A 1 124 ? 101.78212 9.11172 3.29381 0.500 42.08548 178 LEU A CA 1
ATOM 1580 C C A LEU A 1 124 ? 105.75456 6.01644 4.68755 0.500 38.21871 178 LEU A C 1
ATOM 1581 C C B LEU A 1 124 ? 102.93889 9.09588 4.27846 0.500 41.71889 178 LEU A C 1
ATOM 1582 O O A LEU A 1 124 ? 106.85496 5.48977 4.48600 0.500 40.38747 178 LEU A O 1
ATOM 1583 O O B LEU A 1 124 ? 103.91740 8.37218 4.06793 0.500 40.26240 178 LEU A O 1
ATOM 1592 N N A ALA A 1 125 ? 105.48755 6.73546 5.76964 0.500 36.60864 179 ALA A N 1
ATOM 1593 N N B ALA A 1 125 ? 102.82347 9.87014 5.35790 0.500 39.56889 179 ALA A N 1
ATOM 1594 C CA A ALA A 1 125 ? 106.44606 6.90527 6.85026 0.500 39.58762 179 ALA A CA 1
ATOM 1595 C CA B ALA A 1 125 ? 103.87275 9.97791 6.36140 0.500 38.69329 179 ALA A CA 1
ATOM 1596 C C A ALA A 1 125 ? 105.89291 6.29170 8.13462 0.500 36.67593 179 ALA A C 1
ATOM 1597 C C B ALA A 1 125 ? 103.46527 9.21998 7.61776 0.500 40.37344 179 ALA A C 1
ATOM 1598 O O A ALA A 1 125 ? 104.72047 6.47717 8.47267 0.500 39.14090 179 ALA A O 1
ATOM 1599 O O B ALA A 1 125 ? 102.31303 9.29429 8.05309 0.500 37.56267 179 ALA A O 1
ATOM 1602 N N A PHE A 1 126 ? 106.74839 5.54890 8.83220 0.500 38.14992 180 PHE A N 1
ATOM 1603 N N B PHE A 1 126 ? 104.41355 8.47444 8.17677 0.500 38.25721 180 PHE A N 1
ATOM 1604 C CA A PHE A 1 126 ? 106.39648 4.80610 10.03938 0.500 35.23426 180 PHE A CA 1
ATOM 1605 C CA B PHE A 1 126 ? 104.21396 7.64986 9.36072 0.500 39.85349 180 PHE A CA 1
ATOM 1606 C C A PHE A 1 126 ? 107.26159 5.30543 11.18430 0.500 34.51666 180 PHE A C 1
ATOM 1607 C C B PHE A 1 126 ? 105.16526 8.09467 10.45595 0.500 38.48327 180 PHE A C 1
ATOM 1608 O O A PHE A 1 126 ? 108.49737 5.19570 11.10636 0.500 34.72282 180 PHE A O 1
ATOM 1609 O O B PHE A 1 126 ? 106.38814 8.14991 10.24130 0.500 41.58707 180 PHE A O 1
ATOM 1624 N N A TYR A 1 127 ? 106.59743 5.81770 12.24619 0.500 37.33458 181 TYR A N 1
ATOM 1625 N N B TYR A 1 127 ? 104.58940 8.35865 11.62788 0.500 36.58543 181 TYR A N 1
ATOM 1626 C CA A TYR A 1 127 ? 107.19686 6.48369 13.40540 0.500 39.46960 181 TYR A CA 1
ATOM 1627 C CA B TYR A 1 127 ? 105.24596 8.93440 12.78557 0.500 38.14521 181 TYR A CA 1
ATOM 1628 C C A TYR A 1 127 ? 106.89600 5.72080 14.69949 0.500 41.17411 181 TYR A C 1
ATOM 1629 C C B TYR A 1 127 ? 105.10992 7.99737 13.97786 0.500 38.97527 181 TYR A C 1
ATOM 1630 O O A TYR A 1 127 ? 105.79527 5.17693 14.86063 0.500 36.97454 181 TYR A O 1
ATOM 1631 O O B TYR A 1 127 ? 104.03429 7.42407 14.20831 0.500 38.63461 181 TYR A O 1
ATOM 1648 N N A ASN A 1 128 ? 107.86799 5.73836 15.62721 0.500 34.87681 182 ASN A N 1
ATOM 1649 N N B ASN A 1 128 ? 106.21338 7.88009 14.72126 0.500 40.59168 182 ASN A N 1
ATOM 1650 C CA A ASN A 1 128 ? 107.74214 5.17344 16.97302 0.500 46.18183 182 ASN A CA 1
ATOM 1651 C CA B ASN A 1 128 ? 106.31472 7.20019 16.01361 0.500 43.27908 182 ASN A CA 1
ATOM 1652 C C A ASN A 1 128 ? 107.02256 3.82984 16.92494 0.500 44.64938 182 ASN A C 1
ATOM 1653 C C B ASN A 1 128 ? 105.68498 5.82140 15.98460 0.500 42.35050 182 ASN A C 1
ATOM 1654 O O A ASN A 1 128 ? 105.92936 3.66583 17.46461 0.500 40.67294 182 ASN A O 1
ATOM 1655 O O B ASN A 1 128 ? 104.82997 5.49329 16.80483 0.500 44.70629 182 ASN A O 1
ATOM 1664 N N A CYS A 1 129 ? 107.62357 2.87976 16.20353 0.500 46.04573 183 CYS A N 1
ATOM 1665 N N B CYS A 1 129 ? 106.12849 4.99060 15.05536 0.500 40.19939 183 CYS A N 1
ATOM 1666 C CA A CYS A 1 129 ? 107.01182 1.56589 16.05855 0.500 43.84770 183 CYS A CA 1
ATOM 1667 C CA B CYS A 1 129 ? 105.55964 3.65929 14.95790 0.500 39.79996 183 CYS A CA 1
ATOM 1668 C C A CYS A 1 129 ? 108.07498 0.47697 16.01387 0.500 43.36290 183 CYS A C 1
ATOM 1669 C C B CYS A 1 129 ? 106.63963 2.60136 14.82773 0.500 41.35382 183 CYS A C 1
ATOM 1670 O O A CYS A 1 129 ? 109.08979 0.60976 15.33782 0.500 49.70558 183 CYS A O 1
ATOM 1671 O O B CYS A 1 129 ? 107.64479 2.80171 14.14106 0.500 44.27656 183 CYS A O 1
ATOM 1676 N N A ARG A 1 130 ? 107.85005 -0.57250 16.79029 0.500 44.87178 184 ARG A N 1
ATOM 1677 N N B ARG A 1 130 ? 106.41850 1.48497 15.50744 0.500 41.92950 184 ARG A N 1
ATOM 1678 C CA A ARG A 1 130 ? 108.60004 -1.80254 16.63917 0.500 47.89761 184 ARG A CA 1
ATOM 1679 C CA B ARG A 1 130 ? 107.08027 0.24674 15.15265 0.500 46.55684 184 ARG A CA 1
ATOM 1680 C C A ARG A 1 130 ? 108.18064 -2.46259 15.32770 0.500 46.86035 184 ARG A C 1
ATOM 1681 C C B ARG A 1 130 ? 106.56419 -0.18540 13.78476 0.500 41.61907 184 ARG A C 1
ATOM 1682 O O A ARG A 1 130 ? 106.98432 -2.66643 15.09002 0.500 46.54249 184 ARG A O 1
ATOM 1683 O O B ARG A 1 130 ? 105.35288 -0.21382 13.54611 0.500 39.84501 184 ARG A O 1
ATOM 1698 N N A ILE A 1 131 ? 109.16040 -2.78332 14.47996 0.500 46.73201 185 ILE A N 1
ATOM 1699 N N B ILE A 1 131 ? 107.48751 -0.45505 12.86695 0.500 44.64572 185 ILE A N 1
ATOM 1700 C CA A ILE A 1 131 ? 108.93819 -3.38257 13.16106 0.500 43.67273 185 ILE A CA 1
ATOM 1701 C CA B ILE A 1 131 ? 107.15450 -1.01381 11.56368 0.500 42.08366 185 ILE A CA 1
ATOM 1702 C C A ILE A 1 131 ? 109.74808 -4.66596 13.08165 0.500 42.90125 185 ILE A C 1
ATOM 1703 C C B ILE A 1 131 ? 108.04734 -2.22992 11.33571 0.500 43.09028 185 ILE A C 1
ATOM 1704 O O A ILE A 1 131 ? 110.95306 -4.66073 13.36084 0.500 41.96813 185 ILE A O 1
ATOM 1705 O O B ILE A 1 131 ? 109.26399 -2.16290 11.55864 0.500 44.71763 185 ILE A O 1
ATOM 1714 N N A TYR A 1 132 ? 109.10267 -5.76107 12.69322 0.500 43.00877 186 TYR A N 1
ATOM 1715 N N B TYR A 1 132 ? 107.43839 -3.34959 10.93525 0.500 44.17418 186 TYR A N 1
ATOM 1716 C CA A TYR A 1 132 ? 109.85001 -7.01080 12.65398 0.500 43.68418 186 TYR A CA 1
ATOM 1717 C CA B TYR A 1 132 ? 108.20723 -4.57299 10.73911 0.500 52.04254 186 TYR A CA 1
ATOM 1718 C C A TYR A 1 132 ? 109.31805 -7.92481 11.56374 0.500 45.74234 186 TYR A C 1
ATOM 1719 C C B TYR A 1 132 ? 107.66214 -5.41929 9.58505 0.500 48.07169 186 TYR A C 1
ATOM 1720 O O A TYR A 1 132 ? 108.17952 -7.79547 11.11301 0.500 45.21100 186 TYR A O 1
ATOM 1721 O O B TYR A 1 132 ? 106.46180 -5.42818 9.30287 0.500 47.99673 186 TYR A O 1
ATOM 1738 N N A TRP A 1 133 ? 110.17240 -8.86582 11.16164 0.500 42.11324 187 TRP A N 1
ATOM 1739 N N B TRP A 1 133 ? 108.58087 -6.14684 8.93251 0.500 51.98081 187 TRP A N 1
ATOM 1740 C CA A TRP A 1 133 ? 109.81065 -9.89960 10.20473 0.500 47.07188 187 TRP A CA 1
ATOM 1741 C CA B TRP A 1 133 ? 108.26977 -7.04288 7.82066 0.500 48.55109 187 TRP A CA 1
ATOM 1742 C C A TRP A 1 133 ? 108.93577 -10.94378 10.87178 0.500 48.50172 187 TRP A C 1
ATOM 1743 C C B TRP A 1 133 ? 107.53529 -8.26676 8.35010 0.500 49.70638 187 TRP A C 1
ATOM 1744 O O A TRP A 1 133 ? 109.22976 -11.38241 11.98125 0.500 47.03995 187 TRP A O 1
ATOM 1745 O O B TRP A 1 133 ? 108.10801 -9.04687 9.11963 0.500 53.34929 187 TRP A O 1
ATOM 1766 N N A CYS A 1 134 ? 107.87586 -11.37190 10.18459 0.500 47.22729 188 CYS A N 1
ATOM 1767 N N B CYS A 1 134 ? 106.27457 -8.44193 7.95776 0.500 49.11567 188 CYS A N 1
ATOM 1768 C CA A CYS A 1 134 ? 107.03780 -12.43313 10.73061 0.500 54.02774 188 CYS A CA 1
ATOM 1769 C CA B CYS A 1 134 ? 105.49358 -9.59649 8.39249 0.500 53.66076 188 CYS A CA 1
ATOM 1770 C C A CYS A 1 134 ? 106.66143 -13.41230 9.63388 0.500 58.92347 188 CYS A C 1
ATOM 1771 C C B CYS A 1 134 ? 105.01411 -10.39966 7.19021 0.500 54.70496 188 CYS A C 1
ATOM 1772 O O A CYS A 1 134 ? 106.75696 -13.11589 8.44251 0.500 56.73126 188 CYS A O 1
ATOM 1773 O O B CYS A 1 134 ? 105.16518 -9.99104 6.03540 0.500 53.03204 188 CYS A O 1
ATOM 1778 N N A LEU A 1 135 ? 106.23363 -14.59989 10.06533 0.500 65.71622 189 LEU A N 1
ATOM 1779 N N B LEU A 1 135 ? 104.44390 -11.56597 7.49164 0.500 56.36729 189 LEU A N 1
ATOM 1780 C CA A LEU A 1 135 ? 105.82969 -15.63414 9.11872 0.500 71.82201 189 LEU A CA 1
ATOM 1781 C CA B LEU A 1 135 ? 103.89769 -12.47719 6.49341 0.500 63.47400 189 LEU A CA 1
ATOM 1782 C C A LEU A 1 135 ? 104.67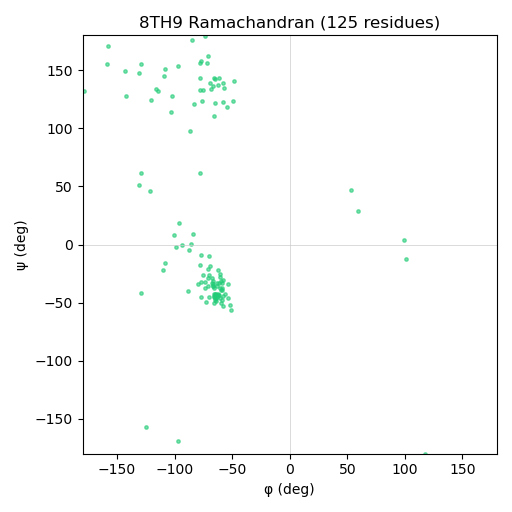382 -15.15198 8.24937 0.500 71.00128 189 LEU A C 1
ATOM 1783 C C B LEU A 1 135 ? 102.50091 -12.09333 6.02558 0.500 63.95938 189 LEU A C 1
ATOM 1784 O O A LEU A 1 135 ? 104.63812 -15.41440 7.04216 0.500 70.98009 189 LEU A O 1
ATOM 1785 O O B LEU A 1 135 ? 102.00172 -12.69010 5.06233 0.500 63.37471 189 LEU A O 1
ATOM 1794 N N A GLY A 1 136 ? 103.73146 -14.42874 8.84004 0.500 80.40184 190 GLY A N 1
ATOM 1795 N N B GLY A 1 136 ? 101.86658 -11.12793 6.67715 0.500 70.21805 190 GLY A N 1
ATOM 1796 C CA A GLY A 1 136 ? 102.64985 -13.83568 8.09590 0.500 77.82064 190 GLY A CA 1
ATOM 1797 C CA B GLY A 1 136 ? 100.51092 -10.74064 6.36574 0.500 67.92936 190 GLY A CA 1
ATOM 1798 C C A GLY A 1 136 ? 101.77767 -12.98876 8.99499 0.500 75.46820 190 GLY A C 1
ATOM 1799 C C B GLY A 1 136 ? 99.75697 -10.50950 7.66455 0.500 74.27795 190 GLY A C 1
ATOM 1800 O O A GLY A 1 136 ? 102.21680 -12.48974 10.03627 0.500 78.38159 190 GLY A O 1
ATOM 1801 O O B GLY A 1 136 ? 100.32490 -10.62748 8.74804 0.500 79.36593 190 GLY A O 1
ATOM 1802 N N A PRO A 1 137 ? 100.52413 -12.79504 8.59607 0.500 76.62059 191 PRO A N 1
ATOM 1803 N N B PRO A 1 137 ? 98.48792 -10.11434 7.58266 0.500 65.49388 191 PRO A N 1
ATOM 1804 C CA A PRO A 1 137 ? 99.54768 -12.15238 9.47625 0.500 78.97076 191 PRO A CA 1
ATOM 1805 C CA B PRO A 1 137 ? 97.59754 -10.19316 8.75113 0.500 67.89114 191 PRO A CA 1
ATOM 1806 C C A PRO A 1 137 ? 98.73588 -13.14703 10.29010 0.500 89.46082 191 PRO A C 1
ATOM 1807 C C B PRO A 1 137 ? 96.99511 -11.57698 8.89916 0.500 76.52804 191 PRO A C 1
ATOM 1808 O O A PRO A 1 137 ? 98.56280 -14.31423 9.93318 0.500 96.14886 191 PRO A O 1
ATOM 1809 O O B PRO A 1 137 ? 96.10880 -11.96198 8.12105 0.500 81.23017 191 PRO A O 1
ATOM 1816 N N A THR A 1 138 ? 98.25288 -12.65936 11.42533 0.500 92.28203 192 THR A N 1
ATOM 1817 N N B THR A 1 138 ? 97.48676 -12.36577 9.86727 0.500 92.80747 192 THR A N 1
ATOM 1818 C CA A THR A 1 138 ? 97.12883 -13.26310 12.12887 0.500 101.60952 192 THR A CA 1
ATOM 1819 C CA B THR A 1 138 ? 97.10004 -13.77777 10.02118 0.500 96.70711 192 THR A CA 1
ATOM 1820 C C A THR A 1 138 ? 96.07910 -12.15600 12.17971 0.500 95.90287 192 THR A C 1
ATOM 1821 C C B THR A 1 138 ? 96.60318 -14.04676 11.44970 0.500 117.65580 192 THR A C 1
ATOM 1822 O O A THR A 1 138 ? 96.15375 -11.25973 13.02852 0.500 87.79199 192 THR A O 1
ATOM 1823 O O B THR A 1 138 ? 97.36562 -14.54481 12.28734 0.500 113.90218 192 THR A O 1
ATOM 1830 N N A VAL A 1 139 ? 95.13759 -12.17884 11.23093 0.500 91.65823 193 VAL A N 1
ATOM 1831 N N B VAL A 1 139 ? 95.32837 -13.73003 11.69020 0.500 105.09913 193 VAL A N 1
ATOM 1832 C CA A VAL A 1 139 ? 94.10045 -11.14816 11.11693 0.500 83.25381 193 VAL A CA 1
ATOM 1833 C CA B VAL A 1 139 ? 94.58031 -14.19125 12.85447 0.500 94.55934 193 VAL A CA 1
ATOM 1834 C C A VAL A 1 139 ? 92.75375 -11.86514 11.06855 0.500 86.11729 193 VAL A C 1
ATOM 1835 C C B VAL A 1 139 ? 93.11926 -14.11101 12.45297 0.500 92.29753 193 VAL A C 1
ATOM 1836 O O A VAL A 1 139 ? 92.28466 -12.26276 9.99365 0.500 89.78733 193 VAL A O 1
ATOM 1837 O O B VAL A 1 139 ? 92.76026 -13.42893 11.48657 0.500 93.88063 193 VAL A O 1
ATOM 1844 N N A LYS A 1 140 ? 92.11657 -12.01686 12.22994 0.500 84.13639 194 LYS A N 1
ATOM 1845 N N B LYS A 1 140 ? 92.27338 -14.81523 13.18088 0.500 83.73171 194 LYS A N 1
ATOM 1846 C CA A LYS A 1 140 ? 90.79301 -12.61148 12.34151 0.500 81.78139 194 LYS A CA 1
ATOM 1847 C CA B LYS A 1 140 ? 90.82798 -14.74125 12.92599 0.500 86.73557 194 LYS A CA 1
ATOM 1848 C C A LYS A 1 140 ? 89.89254 -11.59999 13.03671 0.500 76.90470 194 LYS A C 1
ATOM 1849 C C B LYS A 1 140 ? 90.28688 -13.40225 13.41674 0.500 85.02997 194 LYS A C 1
ATOM 1850 O O A LYS A 1 140 ? 90.19069 -11.17979 14.17339 0.500 74.23915 194 LYS A O 1
ATOM 1851 O O B LYS A 1 140 ? 90.53603 -13.03075 14.56189 0.500 85.73843 194 LYS A O 1
ATOM 1854 N N A PRO A 1 141 ? 88.79750 -11.17678 12.41200 0.500 77.93385 195 PRO A N 1
ATOM 1855 N N B PRO A 1 141 ? 89.52688 -12.66993 12.59696 0.500 80.33142 195 PRO A N 1
ATOM 1856 C CA A PRO A 1 141 ? 87.94615 -10.13138 12.99485 0.500 77.23636 195 PRO A CA 1
ATOM 1857 C CA B PRO A 1 141 ? 89.04225 -11.33907 12.99562 0.500 77.23458 195 PRO A CA 1
ATOM 1858 C C A PRO A 1 141 ? 86.91632 -10.62757 14.00403 0.500 79.30664 195 PRO A C 1
ATOM 1859 C C B PRO A 1 141 ? 87.83386 -11.34567 13.91810 0.500 79.73962 195 PRO A C 1
ATOM 1860 O O A PRO A 1 141 ? 86.08162 -9.83120 14.44736 0.500 75.83025 195 PRO A O 1
ATOM 1861 O O B PRO A 1 141 ? 87.24934 -10.27905 14.12985 0.500 79.24566 195 PRO A O 1
ATOM 1868 N N A THR A 1 142 ? 86.94060 -11.91948 14.34568 0.500 77.17709 196 THR A N 1
ATOM 1869 N N B THR A 1 142 ? 87.44018 -12.50324 14.45525 0.500 77.47714 196 THR A N 1
ATOM 1870 C CA A THR A 1 142 ? 86.12696 -12.43278 15.44485 0.500 82.73770 196 THR A CA 1
ATOM 1871 C CA B THR A 1 142 ? 86.32623 -12.58193 15.39950 0.500 82.17703 196 THR A CA 1
ATOM 1872 C C A THR A 1 142 ? 86.52778 -11.79196 16.76987 0.500 82.42865 196 THR A C 1
ATOM 1873 C C B THR A 1 142 ? 86.68739 -11.90402 16.72043 0.500 82.62107 196 THR A C 1
ATOM 1874 O O A THR A 1 142 ? 85.67113 -11.48174 17.60398 0.500 79.03295 196 THR A O 1
ATOM 1875 O O B THR A 1 142 ? 85.90885 -11.94986 17.67980 0.500 83.21367 196 THR A O 1
ATOM 1882 N N A SER A 1 143 ? 87.82748 -11.58354 16.97257 0.500 79.98535 197 SER A N 1
ATOM 1883 N N B SER A 1 143 ? 87.88004 -11.30285 16.78200 0.500 80.37742 197 SER A N 1
ATOM 1884 C CA A SER A 1 143 ? 88.39254 -11.04351 18.19951 0.500 78.52211 197 SER A CA 1
ATOM 1885 C CA B SER A 1 143 ? 88.39025 -10.67811 17.99034 0.500 78.91161 197 SER A CA 1
ATOM 1886 C C A SER A 1 143 ? 88.60393 -9.52993 18.14724 0.500 73.15400 197 SER A C 1
ATOM 1887 C C B SER A 1 143 ? 88.57331 -9.16651 17.85999 0.500 71.13247 197 SER A C 1
ATOM 1888 O O A SER A 1 143 ? 89.25321 -8.97866 19.04456 0.500 73.51827 197 SER A O 1
ATOM 1889 O O B SER A 1 143 ? 88.99150 -8.52541 18.83352 0.500 72.79057 197 SER A O 1
ATOM 1894 N N A ASP A 1 144 ? 88.02761 -8.84200 17.16079 0.500 67.55218 198 ASP A N 1
ATOM 1895 N N B ASP A 1 144 ? 88.24286 -8.57496 16.71269 0.500 68.48382 198 ASP A N 1
ATOM 1896 C CA A ASP A 1 144 ? 88.35133 -7.45276 16.85771 0.500 71.27281 198 ASP A CA 1
ATOM 1897 C CA B ASP A 1 144 ? 88.36699 -7.13461 16.52606 0.500 71.10928 198 ASP A CA 1
ATOM 1898 C C A ASP A 1 144 ? 87.12645 -6.57172 17.09069 0.500 67.01546 198 ASP A C 1
ATOM 1899 C C B ASP A 1 144 ? 87.09922 -6.45384 17.00294 0.500 67.45424 198 ASP A C 1
ATOM 1900 O O A ASP A 1 144 ? 86.11842 -6.72368 16.40145 0.500 69.46753 198 ASP A O 1
ATOM 1901 O O B ASP A 1 144 ? 86.03468 -6.63199 16.41099 0.500 69.59363 198 ASP A O 1
ATOM 1910 N N . ILE A 1 145 ? 87.22611 -5.62666 18.03864 1.000 78.50145 199 ILE A N 1
ATOM 1911 C CA . ILE A 1 145 ? 86.05568 -4.90064 18.54740 1.000 75.22841 199 ILE A CA 1
ATOM 1912 C C . ILE A 1 145 ? 85.38420 -3.99662 17.51855 1.000 77.80895 199 ILE A C 1
ATOM 1913 O O . ILE A 1 145 ? 84.31054 -3.47190 17.79196 1.000 77.81982 199 ILE A O 1
ATOM 1918 N N . LEU A 1 146 ? 86.00679 -3.74964 16.37191 1.000 80.21413 200 LEU A N 1
ATOM 1919 C CA . LEU A 1 146 ? 85.45555 -2.82815 15.39340 1.000 87.59092 200 LEU A CA 1
ATOM 1920 C C . LEU A 1 146 ? 84.93003 -3.54588 14.17179 1.000 87.04940 200 LEU A C 1
ATOM 1921 O O . LEU A 1 146 ? 84.17895 -2.95252 13.38947 1.000 96.17952 200 LEU A O 1
ATOM 1926 N N . SER A 1 147 ? 85.30778 -4.80147 14.00250 1.000 87.68091 201 SER A N 1
ATOM 1927 C CA . SER A 1 147 ? 84.83577 -5.60898 12.91154 1.000 96.25119 201 SER A CA 1
ATOM 1928 C C . SER A 1 147 ? 83.36670 -5.99125 13.09743 1.000 96.96548 201 SER A C 1
ATOM 1929 O O . SER A 1 147 ? 82.82078 -6.02895 14.20683 1.000 94.67731 201 SER A O 1
ATOM 1932 N N . GLU A 1 148 ? 82.73359 -6.28896 11.96975 1.000 105.65895 202 GLU A N 1
ATOM 1933 C CA . GLU A 1 148 ? 81.37241 -6.81073 11.96383 1.000 114.37932 202 GLU A CA 1
ATOM 1934 C C . GLU A 1 148 ? 81.29488 -8.19510 12.58257 1.000 97.83810 202 GLU A C 1
ATOM 1935 O O . GLU A 1 148 ? 80.27157 -8.55837 13.16799 1.000 99.10582 202 GLU A O 1
ATOM 1941 N N . GLU A 1 149 ? 82.35717 -8.97611 12.44637 1.000 97.18904 203 GLU A N 1
ATOM 1942 C CA . GLU A 1 149 ? 82.44319 -10.34033 12.93713 1.000 96.90841 203 GLU A CA 1
ATOM 1943 C C . GLU A 1 149 ? 82.84486 -10.43300 14.40199 1.000 92.77763 203 GLU A C 1
ATOM 1944 O O . GLU A 1 149 ? 83.15128 -11.54230 14.84443 1.000 92.40536 203 GLU A O 1
ATOM 1950 N N . PHE A 1 150 ? 82.90192 -9.31418 15.12929 1.000 89.56977 204 PHE A N 1
ATOM 1951 C CA . PHE A 1 150 ? 83.28453 -9.35918 16.53598 1.000 85.69823 204 PHE A CA 1
ATOM 1952 C C . PHE A 1 150 ? 82.39043 -10.34240 17.28121 1.000 94.02577 204 PHE A C 1
ATOM 1953 O O . PHE A 1 150 ? 81.16047 -10.18960 17.33033 1.000 86.72788 204 PHE A O 1
ATOM 1961 N N . ASP A 1 151 ? 83.02983 -11.37190 17.82132 1.000 86.51527 205 ASP A N 1
ATOM 1962 C CA . ASP A 1 151 ? 82.36173 -12.50862 18.43546 1.000 85.79217 205 ASP A CA 1
ATOM 1963 C C . ASP A 1 151 ? 82.08794 -12.16514 19.89421 1.000 82.54683 205 ASP A C 1
ATOM 1964 O O . ASP A 1 151 ? 82.95956 -12.32523 20.75208 1.000 80.24374 205 ASP A O 1
ATOM 1969 N N . ARG A 1 152 ? 80.85978 -11.71712 20.18279 1.000 82.68508 206 ARG A N 1
ATOM 1970 C CA . ARG A 1 152 ? 80.50672 -11.35708 21.56142 1.000 89.10565 206 ARG A CA 1
ATOM 1971 C C . ARG A 1 152 ? 80.41078 -12.56969 22.48061 1.000 80.12575 206 ARG A C 1
ATOM 1972 O O . ARG A 1 152 ? 80.58532 -12.42467 23.68613 1.000 83.40830 206 ARG A O 1
ATOM 1980 N N . ARG A 1 153 ? 80.11808 -13.75643 21.95078 1.000 83.14897 207 ARG A N 1
ATOM 1981 C CA . ARG A 1 153 ? 80.05247 -14.94362 22.80241 1.000 87.00141 207 ARG A CA 1
ATOM 1982 C C . ARG A 1 153 ? 81.38910 -15.17893 23.49256 1.000 81.56339 207 ARG A C 1
ATOM 1983 O O . ARG A 1 153 ? 81.46053 -15.33402 24.71768 1.000 81.29284 207 ARG A O 1
ATOM 1991 N N . GLN A 1 154 ? 82.46650 -15.16852 22.71793 1.000 85.00302 208 GLN A N 1
ATOM 1992 C CA . GLN A 1 154 ? 83.79231 -15.38535 23.27603 1.000 82.76755 208 GLN A CA 1
ATOM 1993 C C . GLN A 1 154 ? 84.19670 -14.24203 24.20273 1.000 78.98515 208 GLN A C 1
ATOM 1994 O O . GLN A 1 154 ? 84.84943 -14.46630 25.22948 1.000 74.63327 208 GLN A O 1
ATOM 2000 N N . ALA A 1 155 ? 83.79573 -13.01468 23.86386 1.000 77.18502 209 ALA A N 1
ATOM 2001 C CA . ALA A 1 155 ? 84.10076 -11.87097 24.71280 1.000 72.41556 209 ALA A CA 1
ATOM 2002 C C . ALA A 1 155 ? 83.42056 -12.00733 26.07083 1.000 76.70406 209 ALA A C 1
ATOM 2003 O O . ALA A 1 155 ? 84.03588 -11.77494 27.11401 1.000 75.16245 209 ALA A O 1
ATOM 2005 N N . LEU A 1 156 ? 82.14426 -12.37551 26.07108 1.000 80.31156 210 LEU A N 1
ATOM 2006 C CA . LEU A 1 156 ? 81.42128 -12.59872 27.32062 1.000 74.28377 210 LEU A CA 1
ATOM 2007 C C . LEU A 1 156 ? 82.06126 -13.70736 28.13166 1.000 72.20804 210 LEU A C 1
ATOM 2008 O O . LEU A 1 156 ? 82.27792 -13.55843 29.33388 1.000 75.40155 210 LEU A O 1
ATOM 2013 N N . GLU A 1 157 ? 82.39776 -14.82233 27.48253 1.000 78.69587 211 GLU A N 1
ATOM 2014 C CA . GLU A 1 157 ? 83.07580 -15.89661 28.19983 1.000 77.79937 211 GLU A CA 1
ATOM 2015 C C . GLU A 1 157 ? 84.38103 -15.41555 28.81162 1.000 80.75267 211 GLU A C 1
ATOM 2016 O O . GLU A 1 157 ? 84.78627 -15.89886 29.87037 1.000 76.88393 211 GLU A O 1
ATOM 2022 N N . ALA A 1 158 ? 85.06823 -14.48237 28.15644 1.000 81.29298 212 ALA A N 1
ATOM 2023 C CA . ALA A 1 158 ? 86.27734 -13.94480 28.76249 1.000 75.54786 212 ALA A CA 1
ATOM 2024 C C . ALA A 1 158 ? 85.95013 -13.01260 29.92980 1.000 71.22432 212 ALA A C 1
ATOM 2025 O O . ALA A 1 158 ? 86.66882 -12.98297 30.93100 1.000 64.60020 212 ALA A O 1
ATOM 2027 N N . LEU A 1 159 ? 84.88615 -12.22641 29.80064 1.000 65.33855 213 LEU A N 1
ATOM 2028 C CA . LEU A 1 159 ? 84.56294 -11.23826 30.80692 1.000 65.85962 213 LEU A CA 1
ATOM 2029 C C . LEU A 1 159 ? 84.05308 -11.90033 32.08719 1.000 70.85845 213 LEU A C 1
ATOM 2030 O O . LEU A 1 159 ? 84.26112 -11.37902 33.18317 1.000 69.45574 213 LEU A O 1
ATOM 2035 N N . LYS A 1 160 ? 83.42709 -13.06227 31.97179 1.000 75.07735 214 LYS A N 1
ATOM 2036 C CA A LYS A 1 160 ? 82.79083 -13.71102 33.11498 0.500 72.43808 214 LYS A CA 1
ATOM 2037 C CA B LYS A 1 160 ? 82.79191 -13.68864 33.12300 0.500 72.43868 214 LYS A CA 1
ATOM 2038 C C . LYS A 1 160 ? 83.78829 -14.35695 34.06502 1.000 75.14437 214 LYS A C 1
ATOM 2039 O O . LYS A 1 160 ? 83.38174 -14.82833 35.13010 1.000 72.94686 214 LYS A O 1
ATOM 2050 N N . GLN A 1 161 ? 85.07589 -14.40132 33.71453 1.000 72.80123 215 GLN A N 1
ATOM 2051 C CA . GLN A 1 161 ? 86.02407 -15.08546 34.58257 1.000 80.27408 215 GLN A CA 1
ATOM 2052 C C . GLN A 1 161 ? 86.25558 -14.29190 35.87797 1.000 79.93524 215 GLN A C 1
ATOM 2053 O O . GLN A 1 161 ? 85.92657 -13.11288 35.98691 1.000 68.53977 215 GLN A O 1
ATOM 2059 N N . ALA A 1 162 ? 86.79974 -14.97221 36.88590 1.000 69.55246 216 ALA A N 1
ATOM 2060 C CA . ALA A 1 162 ? 86.96629 -14.38428 38.21105 1.000 67.73395 216 ALA A CA 1
ATOM 2061 C C . ALA A 1 162 ? 88.17142 -13.44354 38.24598 1.000 70.70359 216 ALA A C 1
ATOM 2062 O O . ALA A 1 162 ? 89.14315 -13.63137 38.97207 1.000 70.89293 216 ALA A O 1
ATOM 2064 N N . SER A 1 163 ? 88.08804 -12.41268 37.42408 1.000 66.75608 217 SER A N 1
ATOM 2065 C CA . SER A 1 163 ? 89.18462 -11.49654 37.25114 1.000 63.79796 217 SER A CA 1
ATOM 2066 C C . SER A 1 163 ? 88.55412 -10.13182 37.08548 1.000 63.36840 217 SER A C 1
ATOM 2067 O O . SER A 1 163 ? 87.39837 -10.04817 36.66055 1.000 64.21317 217 SER A O 1
ATOM 2070 N N . PRO A 1 164 ? 89.22427 -9.06299 37.51140 1.000 58.88213 218 PRO A N 1
ATOM 2071 C CA . PRO A 1 164 ? 88.64730 -7.72559 37.32638 1.000 55.67574 218 PRO A CA 1
ATOM 2072 C C . PRO A 1 164 ? 88.38966 -7.47672 35.84550 1.000 53.50022 218 PRO A C 1
ATOM 2073 O O . PRO A 1 164 ? 89.18937 -7.84740 34.98900 1.000 51.89430 218 PRO A O 1
ATOM 2077 N N . VAL A 1 165 ? 87.24732 -6.86668 35.54810 1.000 54.74430 219 VAL A N 1
ATOM 2078 C CA . VAL A 1 165 ? 86.90434 -6.63931 34.15146 1.000 53.97218 219 VAL A CA 1
ATOM 2079 C C . VAL A 1 165 ? 87.91933 -5.71078 33.51620 1.000 56.99488 219 VAL A C 1
ATOM 2080 O O . VAL A 1 165 ? 88.32352 -5.89903 32.36704 1.000 51.92175 219 VAL A O 1
ATOM 2084 N N . SER A 1 166 ? 88.41201 -4.74250 34.27705 1.000 50.15841 220 SER A N 1
ATOM 2085 C CA . SER A 1 166 ? 89.37608 -3.82004 33.70825 1.000 50.71289 220 SER A CA 1
ATOM 2086 C C . SER A 1 166 ? 90.63317 -4.53986 33.23609 1.000 56.17837 220 SER A C 1
ATOM 2087 O O . SER A 1 166 ? 91.32179 -4.05067 32.34294 1.000 57.37923 220 SER A O 1
ATOM 2090 N N . TYR A 1 167 ? 90.95240 -5.69710 33.80587 1.000 55.25448 221 TYR A N 1
ATOM 2091 C CA . TYR A 1 167 ? 92.07143 -6.44515 33.24345 1.000 53.43377 221 TYR A CA 1
ATOM 2092 C C . TYR A 1 167 ? 91.65049 -7.16025 31.95868 1.000 58.63202 221 TYR A C 1
ATOM 2093 O O . TYR A 1 167 ? 92.34806 -7.09287 30.95076 1.000 60.64612 221 TYR A O 1
ATOM 2102 N N . THR A 1 168 ? 90.48446 -7.80191 31.97224 1.000 55.96638 222 THR A N 1
ATOM 2103 C CA . THR A 1 168 ? 90.07679 -8.64673 30.86316 1.000 56.77118 222 THR A CA 1
ATOM 2104 C C . THR A 1 168 ? 89.79811 -7.83971 29.60269 1.000 60.64222 222 THR A C 1
ATOM 2105 O O . THR A 1 168 ? 90.04913 -8.31681 28.49440 1.000 61.49752 222 THR A O 1
ATOM 2109 N N . LEU A 1 169 ? 89.30469 -6.61718 29.76220 1.000 58.31447 223 LEU A N 1
ATOM 2110 C CA . LEU A 1 169 ? 89.00121 -5.78774 28.61773 1.000 56.25901 223 LEU A CA 1
ATOM 2111 C C . LEU A 1 169 ? 90.23481 -5.51114 27.77965 1.000 57.41730 223 LEU A C 1
ATOM 2112 O O . LEU A 1 169 ? 90.11539 -5.25831 26.58060 1.000 57.45798 223 LEU A O 1
ATOM 2117 N N . LEU A 1 170 ? 91.42013 -5.51218 28.37951 1.000 60.60027 224 LEU A N 1
ATOM 2118 C CA . LEU A 1 170 ? 92.62369 -5.21609 27.61933 1.000 55.78322 224 LEU A CA 1
ATOM 2119 C C . LEU A 1 170 ? 93.24488 -6.43761 26.96695 1.000 58.55962 224 LEU A C 1
ATOM 2120 O O . LEU A 1 170 ? 94.22883 -6.28588 26.24134 1.000 58.26750 224 LEU A O 1
ATOM 2125 N N . ASP A 1 171 ? 92.72297 -7.63199 27.21941 1.000 58.31997 225 ASP A N 1
ATOM 2126 C CA . ASP A 1 171 ? 93.23797 -8.84585 26.59950 1.000 60.72450 225 ASP A CA 1
ATOM 2127 C C . ASP A 1 171 ? 92.97504 -8.76805 25.09397 1.000 69.54735 225 ASP A C 1
ATOM 2128 O O . ASP A 1 171 ? 91.82137 -8.84532 24.65523 1.000 64.00819 225 ASP A O 1
ATOM 2133 N N . GLN A 1 172 ? 94.03717 -8.62485 24.29309 1.000 69.51536 226 GLN A N 1
ATOM 2134 C CA . GLN A 1 172 ? 93.84349 -8.48082 22.85532 1.000 66.63971 226 GLN A CA 1
ATOM 2135 C C . GLN A 1 172 ? 93.35940 -9.74842 22.18449 1.000 73.16343 226 GLN A C 1
ATOM 2136 O O . GLN A 1 172 ? 93.01694 -9.70234 20.99581 1.000 73.93698 226 GLN A O 1
ATOM 2142 N N . ARG A 1 173 ? 93.35667 -10.88340 22.87757 1.000 69.74776 227 ARG A N 1
ATOM 2143 C CA . ARG A 1 173 ? 92.74225 -12.05922 22.27308 1.000 72.61643 227 ARG A CA 1
ATOM 2144 C C . ARG A 1 173 ? 91.24004 -11.88097 22.11556 1.000 79.50881 227 ARG A C 1
ATOM 2145 O O . ARG A 1 173 ? 90.65205 -12.38792 21.15526 1.000 76.44253 227 ARG A O 1
ATOM 2153 N N . TYR A 1 174 ? 90.59107 -11.17254 23.03902 1.000 70.07347 228 TYR A N 1
ATOM 2154 C CA . TYR A 1 174 ? 89.14390 -11.06929 22.96727 1.000 74.82011 228 TYR A CA 1
ATOM 2155 C C . TYR A 1 174 ? 88.67484 -9.68297 22.59083 1.000 69.48070 228 TYR A C 1
ATOM 2156 O O . TYR A 1 174 ? 87.55793 -9.54105 22.08244 1.000 70.78456 228 TYR A O 1
ATOM 2165 N N . PHE A 1 175 ? 89.50389 -8.67615 22.80914 1.000 67.55723 229 PHE A N 1
ATOM 2166 C CA . PHE A 1 175 ? 89.15014 -7.29154 22.56863 1.000 66.67666 229 PHE A CA 1
ATOM 2167 C C . PHE A 1 175 ? 90.25305 -6.59325 21.75644 1.000 67.24342 229 PHE A C 1
ATOM 2168 O O . PHE A 1 175 ? 90.75310 -5.52781 22.12771 1.000 65.44587 229 PHE A O 1
ATOM 2176 N N . ALA A 1 176 ? 90.65179 -7.20839 20.63368 1.000 70.05337 230 ALA A N 1
ATOM 2177 C CA . ALA A 1 176 ? 91.62451 -6.57351 19.73150 1.000 71.29067 230 ALA A CA 1
ATOM 2178 C C . ALA A 1 176 ? 91.21733 -5.13745 19.41762 1.000 70.97299 230 ALA A C 1
ATOM 2179 O O . ALA A 1 176 ? 90.10012 -4.87756 18.95749 1.000 72.17731 230 ALA A O 1
ATOM 2181 N N . GLY A 1 177 ? 92.11785 -4.19577 19.71224 1.000 69.52560 231 GLY A N 1
ATOM 2182 C CA . GLY A 1 177 ? 91.85655 -2.79338 19.49757 1.000 69.34795 231 GLY A CA 1
ATOM 2183 C C . GLY A 1 177 ? 91.47980 -2.02617 20.74305 1.000 66.20223 231 GLY A C 1
ATOM 2184 O O . GLY A 1 177 ? 91.41455 -0.78933 20.69952 1.000 65.94320 231 GLY A O 1
ATOM 2185 N N . LEU A 1 178 ? 91.18239 -2.72031 21.83838 1.000 64.15236 232 LEU A N 1
ATOM 2186 C CA . LEU A 1 178 ? 90.76549 -2.04361 23.06307 1.000 61.42578 232 LEU A CA 1
ATOM 2187 C C . LEU A 1 178 ? 92.00536 -1.59519 23.81675 1.000 59.38916 232 LEU A C 1
ATOM 2188 O O . LEU A 1 178 ? 92.86409 -2.41920 24.15399 1.000 58.96903 232 LEU A O 1
ATOM 2193 N N . GLY A 1 179 ? 92.12283 -0.28690 24.04518 1.000 58.46294 233 GLY A N 1
ATOM 2194 C CA . GLY A 1 179 ? 93.23471 0.24544 24.81633 1.000 56.61107 233 GLY A CA 1
ATOM 2195 C C . GLY A 1 179 ? 92.71637 1.07369 25.99048 1.000 58.12455 233 GLY A C 1
ATOM 2196 O O . GLY A 1 179 ? 91.56110 0.92513 26.39347 1.000 54.31909 233 GLY A O 1
ATOM 2197 N N . ASN A 1 180 ? 93.51871 1.99047 26.51400 1.000 53.12395 234 ASN A N 1
ATOM 2198 C CA . ASN A 1 180 ? 93.19363 2.51451 27.82919 1.000 53.07011 234 ASN A CA 1
ATOM 2199 C C . ASN A 1 180 ? 92.06251 3.52895 27.80906 1.000 53.21645 234 ASN A C 1
ATOM 2200 O O . ASN A 1 180 ? 91.27311 3.59750 28.76989 1.000 49.99869 234 ASN A O 1
ATOM 2205 N N . ILE A 1 181 ? 91.93526 4.30947 26.73788 1.000 53.58727 235 ILE A N 1
ATOM 2206 C CA . ILE A 1 181 ? 90.81971 5.25429 26.70184 1.000 58.12493 235 ILE A CA 1
ATOM 2207 C C . ILE A 1 181 ? 89.49197 4.50508 26.66816 1.000 54.55841 235 ILE A C 1
ATOM 2208 O O . ILE A 1 181 ? 88.54007 4.84110 27.39093 1.000 58.42660 235 ILE A O 1
ATOM 2213 N N . ILE A 1 182 ? 89.42391 3.44867 25.86613 1.000 59.25497 236 ILE A N 1
ATOM 2214 C CA . ILE A 1 182 ? 88.19373 2.67763 25.77890 1.000 58.85310 236 ILE A CA 1
ATOM 2215 C C . ILE A 1 182 ? 87.91125 1.98791 27.10631 1.000 56.18953 236 ILE A C 1
ATOM 2216 O O . ILE A 1 182 ? 86.77603 2.00005 27.59444 1.000 59.19148 236 ILE A O 1
ATOM 2221 N N . LYS A 1 183 ? 88.93702 1.36911 27.69643 1.000 54.55531 237 LYS A N 1
ATOM 2222 C CA . LYS A 1 183 ? 88.76438 0.67074 28.96037 1.000 54.05793 237 LYS A CA 1
ATOM 2223 C C . LYS A 1 183 ? 88.10204 1.57439 29.98442 1.000 52.66096 237 LYS A C 1
ATOM 2224 O O . LYS A 1 183 ? 87.03734 1.25511 30.54508 1.000 50.33894 237 LYS A O 1
ATOM 2230 N N . ASN A 1 184 ? 88.67432 2.76101 30.15223 1.000 49.44046 238 ASN A N 1
ATOM 2231 C CA . ASN A 1 184 ? 88.21423 3.63831 31.21387 1.000 52.22424 238 ASN A CA 1
ATOM 2232 C C . ASN A 1 184 ? 86.83306 4.19439 30.91522 1.000 52.96983 238 ASN A C 1
ATOM 2233 O O . ASN A 1 184 ? 85.92992 4.15267 31.77993 1.000 49.75805 238 ASN A O 1
ATOM 2238 N N . GLU A 1 185 ? 86.62368 4.65220 29.67184 1.000 55.27806 239 GLU A N 1
ATOM 2239 C CA . GLU A 1 185 ? 85.33200 5.22909 29.31288 1.000 56.80411 239 GLU A CA 1
ATOM 2240 C C . GLU A 1 185 ? 84.19655 4.21180 29.38109 1.000 54.75857 239 GLU A C 1
ATOM 2241 O O . GLU A 1 185 ? 83.15369 4.49272 29.98635 1.000 63.58761 239 GLU A O 1
ATOM 2247 N N . VAL A 1 186 ? 84.35506 3.01988 28.78821 1.000 56.98824 240 VAL A N 1
ATOM 2248 C CA . VAL A 1 186 ? 83.22252 2.08433 28.80507 1.000 56.47595 240 VAL A CA 1
ATOM 2249 C C . VAL A 1 186 ? 82.92403 1.59838 30.22607 1.000 58.10327 240 VAL A C 1
ATOM 2250 O O . VAL A 1 186 ? 81.75645 1.39086 30.57304 1.000 57.05819 240 VAL A O 1
ATOM 2254 N N . LEU A 1 187 ? 83.95079 1.40075 31.07255 1.000 60.19423 241 LEU A N 1
ATOM 2255 C CA . LEU A 1 187 ? 83.62350 1.03490 32.44968 1.000 52.70016 241 LEU A CA 1
ATOM 2256 C C . LEU A 1 187 ? 82.76616 2.10954 33.09879 1.000 51.93537 241 LEU A C 1
ATOM 2257 O O . LEU A 1 187 ? 81.78512 1.79151 33.77856 1.000 55.16526 241 LEU A O 1
ATOM 2262 N N . TYR A 1 188 ? 83.05967 3.39050 32.83360 1.000 54.37557 242 TYR A N 1
ATOM 2263 C CA . TYR A 1 188 ? 82.15880 4.41200 33.36856 1.000 52.58671 242 TYR A CA 1
ATOM 2264 C C . TYR A 1 188 ? 80.76033 4.31835 32.74666 1.000 59.62457 242 TYR A C 1
ATOM 2265 O O . TYR A 1 188 ? 79.74680 4.36425 33.45619 1.000 66.70491 242 TYR A O 1
ATOM 2274 N N . LEU A 1 189 ? 80.68188 4.17687 31.41837 1.000 57.96904 243 LEU A N 1
ATOM 2275 C CA . LEU A 1 189 ? 79.37674 4.17294 30.75950 1.000 61.60338 243 LEU A CA 1
ATOM 2276 C C . LEU A 1 189 ? 78.50900 3.02015 31.23620 1.000 67.63532 243 LEU A C 1
ATOM 2277 O O . LEU A 1 189 ? 77.28103 3.15346 31.32190 1.000 67.78900 243 LEU A O 1
ATOM 2282 N N . ALA A 1 190 ? 79.11701 1.88911 31.55498 1.000 62.13206 244 ALA A N 1
ATOM 2283 C CA . ALA A 1 190 ? 78.37389 0.76172 32.08981 1.000 63.09169 244 ALA A CA 1
ATOM 2284 C C . ALA A 1 190 ? 78.19966 0.85502 33.60625 1.000 64.25131 244 ALA A C 1
ATOM 2285 O O . ALA A 1 190 ? 77.60661 -0.04636 34.20146 1.000 61.29852 244 ALA A O 1
ATOM 2287 N N . ARG A 1 191 ? 78.71918 1.91548 34.23224 1.000 64.06101 245 ARG A N 1
ATOM 2288 C CA . ARG A 1 191 ? 78.69828 2.07552 35.68012 1.000 61.13236 245 ARG A CA 1
ATOM 2289 C C . ARG A 1 191 ? 79.28355 0.85627 36.36927 1.000 59.36669 245 ARG A C 1
ATOM 2290 O O . ARG A 1 191 ? 78.70100 0.31729 37.29432 1.000 55.54741 245 ARG A O 1
ATOM 2298 N N . ILE A 1 192 ? 80.42869 0.39381 35.89430 1.000 58.87841 246 ILE A N 1
ATOM 2299 C CA . ILE A 1 192 ? 81.08762 -0.75466 36.49613 1.000 55.17314 246 ILE A CA 1
ATOM 2300 C C . ILE A 1 192 ? 82.42749 -0.30588 37.06544 1.000 50.71965 246 ILE A C 1
ATOM 2301 O O . ILE A 1 192 ? 83.16359 0.45847 36.42658 1.000 49.29160 246 ILE A O 1
ATOM 2306 N N . HIS A 1 193 ? 82.69887 -0.72851 38.29157 1.000 50.74228 247 HIS A N 1
ATOM 2307 C CA . HIS A 1 193 ? 83.96491 -0.49002 38.96294 1.000 47.89016 247 HIS A CA 1
ATOM 2308 C C . HIS A 1 193 ? 85.06467 -1.29577 38.29211 1.000 50.12091 247 HIS A C 1
ATOM 2309 O O . HIS A 1 193 ? 84.86249 -2.46605 37.97946 1.000 55.28013 247 HIS A O 1
ATOM 2316 N N . PRO A 1 194 ? 86.25283 -0.72859 38.11029 1.000 48.44657 248 PRO A N 1
ATOM 2317 C CA . PRO A 1 194 ? 87.25894 -1.44515 37.32014 1.000 48.85763 248 PRO A CA 1
ATOM 2318 C C . PRO A 1 194 ? 87.81989 -2.65032 38.02203 1.000 53.24196 248 PRO A C 1
ATOM 2319 O O . PRO A 1 194 ? 88.28461 -3.56309 37.34309 1.000 53.31763 248 PRO A O 1
ATOM 2323 N N . LEU A 1 195 ? 87.73556 -2.73095 39.33831 1.000 46.60872 249 LEU A N 1
ATOM 2324 C CA . LEU A 1 195 ? 88.17088 -3.93181 40.04209 1.000 50.17014 249 LEU A CA 1
ATOM 2325 C C . LEU A 1 195 ? 87.06061 -4.94349 40.30036 1.000 48.12676 249 LEU A C 1
ATOM 2326 O O . LEU A 1 195 ? 87.32938 -5.99380 40.89358 1.000 58.20644 249 LEU A O 1
ATOM 2331 N N . SER A 1 196 ? 85.82657 -4.67791 39.88955 1.000 55.11672 250 SER A N 1
ATOM 2332 C CA . SER A 1 196 ? 84.78963 -5.70544 39.98032 1.000 51.14540 250 SER A CA 1
ATOM 2333 C C . SER A 1 196 ? 85.21592 -6.94901 39.21603 1.000 57.55155 250 SER A C 1
ATOM 2334 O O . SER A 1 196 ? 85.72847 -6.85863 38.10222 1.000 51.86828 250 SER A O 1
ATOM 2337 N N . LEU A 1 197 ? 85.03567 -8.10643 39.82882 1.000 55.87632 251 LEU A N 1
ATOM 2338 C CA . LEU A 1 197 ? 85.31418 -9.37136 39.15990 1.000 58.98098 251 LEU A CA 1
ATOM 2339 C C . LEU A 1 197 ? 84.20881 -9.67538 38.16282 1.000 58.34954 251 LEU A C 1
ATOM 2340 O O . LEU A 1 197 ? 83.02406 -9.56761 38.49524 1.000 59.20139 251 LEU A O 1
ATOM 2345 N N . GLY A 1 198 ? 84.59377 -10.06756 36.93894 1.000 64.65731 252 GLY A N 1
ATOM 2346 C CA . GLY A 1 198 ? 83.59268 -10.44995 35.95795 1.000 59.67652 252 GLY A CA 1
ATOM 2347 C C . GLY A 1 198 ? 82.64509 -11.51203 36.48929 1.000 69.99514 252 GLY A C 1
ATOM 2348 O O . GLY A 1 198 ? 81.45423 -11.51675 36.17119 1.000 67.71582 252 GLY A O 1
ATOM 2349 N N . SER A 1 199 ? 83.15527 -12.40987 37.33180 1.000 63.75525 253 SER A N 1
ATOM 2350 C CA . SER A 1 199 ? 82.31574 -13.43879 37.92932 1.000 75.76447 253 SER A CA 1
ATOM 2351 C C . SER A 1 199 ? 81.29971 -12.90089 38.94127 1.000 78.49454 253 SER A C 1
ATOM 2352 O O . SER A 1 199 ? 80.34569 -13.61613 39.26099 1.000 87.34801 253 SER A O 1
ATOM 2355 N N . CYS A 1 200 ? 81.47480 -11.69112 39.47721 1.000 68.47274 254 CYS A N 1
ATOM 2356 C CA . CYS A 1 200 ? 80.50008 -11.13556 40.41747 1.000 76.76266 254 CYS A CA 1
ATOM 2357 C C . CYS A 1 200 ? 79.54981 -10.13781 39.76442 1.000 75.79306 254 CYS A C 1
ATOM 2358 O O . CYS A 1 200 ? 78.78099 -9.47563 40.46764 1.000 73.90982 254 CYS A O 1
ATOM 2361 N N . LEU A 1 201 ? 79.59249 -10.00644 38.44985 1.000 66.00787 255 LEU A N 1
ATOM 2362 C CA . LEU A 1 201 ? 78.69489 -9.12444 37.72797 1.000 73.18131 255 LEU A CA 1
ATOM 2363 C C . LEU A 1 201 ? 77.52329 -9.92814 37.17901 1.000 70.14244 255 LEU A C 1
ATOM 2364 O O . LEU A 1 201 ? 77.64700 -11.12720 36.92460 1.000 79.48146 255 LEU A O 1
ATOM 2369 N N . THR A 1 202 ? 76.37869 -9.25610 36.97499 1.000 67.83889 256 THR A N 1
ATOM 2370 C CA . THR A 1 202 ? 75.22840 -9.95337 36.40784 1.000 71.02164 256 THR A CA 1
ATOM 2371 C C . THR A 1 202 ? 75.39878 -10.11926 34.89968 1.000 81.41000 256 THR A C 1
ATOM 2372 O O . THR A 1 202 ? 76.15535 -9.36983 34.26742 1.000 76.75535 256 THR A O 1
ATOM 2376 N N . PRO A 1 203 ? 74.72378 -11.11377 34.29675 1.000 90.96750 257 PRO A N 1
ATOM 2377 C CA . PRO A 1 203 ? 74.81911 -11.23214 32.83672 1.000 74.98697 257 PRO A CA 1
ATOM 2378 C C . PRO A 1 203 ? 74.33911 -9.96930 32.13837 1.000 82.12112 257 PRO A C 1
ATOM 2379 O O . PRO A 1 203 ? 74.95134 -9.55161 31.14349 1.000 73.62021 257 PRO A O 1
ATOM 2383 N N . LEU A 1 204 ? 73.29384 -9.31873 32.66922 1.000 75.50193 258 LEU A N 1
ATOM 2384 C CA . LEU A 1 204 ? 72.84083 -8.04590 32.10777 1.000 87.27554 258 LEU A CA 1
ATOM 2385 C C . LEU A 1 204 ? 73.93987 -6.98379 32.16145 1.000 84.60601 258 LEU A C 1
ATOM 2386 O O . LEU A 1 204 ? 74.10237 -6.19057 31.22042 1.000 90.84599 258 LEU A O 1
ATOM 2391 N N . ASN A 1 205 ? 74.70090 -6.95285 33.25966 1.000 81.22001 259 ASN A N 1
ATOM 2392 C CA . ASN A 1 205 ? 75.81718 -6.01956 33.38749 1.000 80.12943 259 ASN A CA 1
ATOM 2393 C C . ASN A 1 205 ? 76.82701 -6.20021 32.25564 1.000 78.76230 259 ASN A C 1
ATOM 2394 O O . ASN A 1 205 ? 77.22873 -5.23331 31.59401 1.000 69.56491 259 ASN A O 1
ATOM 2399 N N . LEU A 1 206 ? 77.29467 -7.43358 32.06256 1.000 70.43338 260 LEU A N 1
ATOM 2400 C CA . LEU A 1 206 ? 78.30931 -7.68507 31.06188 1.000 75.04957 260 LEU A CA 1
ATOM 2401 C C . LEU A 1 206 ? 77.75488 -7.47221 29.65738 1.000 83.43580 260 LEU A C 1
ATOM 2402 O O . LEU A 1 206 ? 78.49904 -7.07783 28.74807 1.000 75.42245 260 LEU A O 1
ATOM 2407 N N . GLU A 1 207 ? 76.45087 -7.67996 29.46622 1.000 76.24677 261 GLU A N 1
ATOM 2408 C CA . GLU A 1 207 ? 75.86815 -7.34573 28.17465 1.000 72.82095 261 GLU A CA 1
ATOM 2409 C C . GLU A 1 207 ? 75.92144 -5.84070 27.91725 1.000 77.71249 261 GLU A C 1
ATOM 2410 O O . GLU A 1 207 ? 76.28108 -5.40312 26.81343 1.000 81.49460 261 GLU A O 1
ATOM 2416 N N . SER A 1 208 ? 75.57910 -5.03393 28.92427 1.000 75.97795 262 SER A N 1
ATOM 2417 C CA . SER A 1 208 ? 75.71106 -3.58236 28.79525 1.000 74.12083 262 SER A CA 1
ATOM 2418 C C . SER A 1 208 ? 77.16667 -3.17457 28.54281 1.000 79.62052 262 SER A C 1
ATOM 2419 O O . SER A 1 208 ? 77.44423 -2.24038 27.77739 1.000 74.06385 262 SER A O 1
ATOM 2422 N N . LEU A 1 209 ? 78.11016 -3.86654 29.18203 1.000 74.98381 263 LEU A N 1
ATOM 2423 C CA . LEU A 1 209 ? 79.51857 -3.55398 28.97812 1.000 75.21072 263 LEU A CA 1
ATOM 2424 C C . LEU A 1 209 ? 79.92496 -3.79984 27.52960 1.000 77.04830 263 LEU A C 1
ATOM 2425 O O . LEU A 1 209 ? 80.59180 -2.95897 26.91682 1.000 74.48417 263 LEU A O 1
ATOM 2430 N N . LEU A 1 210 ? 79.51896 -4.93870 26.95228 1.000 66.62889 264 LEU A N 1
ATOM 2431 C CA . LEU A 1 210 ? 79.84728 -5.18490 25.54074 1.000 68.10112 264 LEU A CA 1
ATOM 2432 C C . LEU A 1 210 ? 79.17623 -4.17463 24.61946 1.000 74.18711 264 LEU A C 1
ATOM 2433 O O . LEU A 1 210 ? 79.77695 -3.69997 23.63889 1.000 74.79558 264 LEU A O 1
ATOM 2438 N N . ASP A 1 211 ? 77.91091 -3.86941 24.88823 1.000 75.93674 265 ASP A N 1
ATOM 2439 C CA . ASP A 1 211 ? 77.22075 -2.86104 24.09808 1.000 82.42360 265 ASP A CA 1
ATOM 2440 C C . ASP A 1 211 ? 78.01387 -1.56704 24.07483 1.000 75.58877 265 ASP A C 1
ATOM 2441 O O . ASP A 1 211 ? 78.21022 -0.95945 23.01500 1.000 82.23595 265 ASP A O 1
ATOM 2446 N N . HIS A 1 212 ? 78.49377 -1.14088 25.24570 1.000 74.36189 266 HIS A N 1
ATOM 2447 C CA . HIS A 1 212 ? 79.21765 0.11643 25.30754 1.000 71.77304 266 HIS A CA 1
ATOM 2448 C C . HIS A 1 212 ? 80.57602 0.00606 24.64803 1.000 71.88795 266 HIS A C 1
ATOM 2449 O O . HIS A 1 212 ? 81.02922 0.96951 24.02068 1.000 70.94140 266 HIS A O 1
ATOM 2456 N N . VAL A 1 213 ? 81.23984 -1.14708 24.76811 1.000 72.52715 267 VAL A N 1
ATOM 2457 C CA . VAL A 1 213 ? 82.50187 -1.33068 24.05368 1.000 65.48786 267 VAL A CA 1
ATOM 2458 C C . VAL A 1 213 ? 82.30530 -0.97579 22.59408 1.000 71.77945 267 VAL A C 1
ATOM 2459 O O . VAL A 1 213 ? 82.94679 -0.05684 22.06271 1.000 77.34399 267 VAL A O 1
ATOM 2463 N N . VAL A 1 214 ? 81.34187 -1.65071 21.95745 1.000 80.19899 268 VAL A N 1
ATOM 2464 C CA . VAL A 1 214 ? 81.14558 -1.47669 20.51811 1.000 74.67216 268 VAL A CA 1
ATOM 2465 C C . VAL A 1 214 ? 80.68628 -0.05767 20.20651 1.000 75.55318 268 VAL A C 1
ATOM 2466 O O . VAL A 1 214 ? 81.26159 0.62805 19.35120 1.000 77.13445 268 VAL A O 1
ATOM 2470 N N . SER A 1 215 ? 79.65837 0.41217 20.91169 1.000 79.02008 269 SER A N 1
ATOM 2471 C CA . SER A 1 215 ? 79.11931 1.73328 20.62705 1.000 77.07823 269 SER A CA 1
ATOM 2472 C C . SER A 1 215 ? 80.18184 2.81442 20.78815 1.000 77.89920 269 SER A C 1
ATOM 2473 O O . SER A 1 215 ? 80.34574 3.66229 19.91215 1.000 77.63173 269 SER A O 1
ATOM 2476 N N . PHE A 1 216 ? 80.92759 2.79848 21.89700 1.000 78.82002 270 PHE A N 1
ATOM 2477 C CA . PHE A 1 216 ? 81.89841 3.85893 22.13939 1.000 72.34092 270 PHE A CA 1
ATOM 2478 C C . PHE A 1 216 ? 83.03016 3.83354 21.12281 1.000 74.52562 270 PHE A C 1
ATOM 2479 O O . PHE A 1 216 ? 83.47316 4.89459 20.65387 1.000 75.01718 270 PHE A O 1
ATOM 2487 N N . SER A 1 217 ? 83.54153 2.64144 20.79729 1.000 71.29669 271 SER A N 1
ATOM 2488 C CA . SER A 1 217 ? 84.61373 2.56538 19.81442 1.000 72.34608 271 SER A CA 1
ATOM 2489 C C . SER A 1 217 ? 84.15426 3.10639 18.45659 1.000 83.45555 271 SER A C 1
ATOM 2490 O O . SER A 1 217 ? 84.86507 3.88578 17.80358 1.000 78.91019 271 SER A O 1
ATOM 2493 N N . VAL A 1 218 ? 82.94529 2.72609 18.03830 1.000 82.06251 272 VAL A N 1
ATOM 2494 C CA . VAL A 1 218 ? 82.39473 3.19572 16.77415 1.000 87.13719 272 VAL A CA 1
ATOM 2495 C C . VAL A 1 218 ? 82.16816 4.70450 16.81352 1.000 87.94228 272 VAL A C 1
ATOM 2496 O O . VAL A 1 218 ? 82.49846 5.41824 15.86246 1.000 90.17647 272 VAL A O 1
ATOM 2500 N N . GLY A 1 219 ? 81.62200 5.22087 17.91966 1.000 86.62310 273 GLY A N 1
ATOM 2501 C CA . GLY A 1 219 ? 81.37553 6.65154 18.00307 1.000 87.49284 273 GLY A CA 1
ATOM 2502 C C . GLY A 1 219 ? 82.65681 7.45526 17.92387 1.000 86.85982 273 GLY A C 1
ATOM 2503 O O . GLY A 1 219 ? 82.72731 8.46278 17.20755 1.000 93.77315 273 GLY A O 1
ATOM 2504 N N . TRP A 1 220 ? 83.69430 6.99844 18.64393 1.000 93.38849 274 TRP A N 1
ATOM 2505 C CA . TRP A 1 220 ? 85.02141 7.60557 18.56648 1.000 92.93431 274 TRP A CA 1
ATOM 2506 C C . TRP A 1 220 ? 85.52085 7.62065 17.12987 1.000 88.46792 274 TRP A C 1
ATOM 2507 O O . TRP A 1 220 ? 86.10643 8.61042 16.67143 1.000 90.15594 274 TRP A O 1
ATOM 2518 N N . LEU A 1 221 ? 85.31034 6.52240 16.40604 1.000 87.98606 275 LEU A N 1
ATOM 2519 C CA . LEU A 1 221 ? 85.72397 6.49805 15.00957 1.000 96.70503 275 LEU A CA 1
ATOM 2520 C C . LEU A 1 221 ? 84.98157 7.54970 14.18165 1.000 99.22274 275 LEU A C 1
ATOM 2521 O O . LEU A 1 221 ? 85.58932 8.23867 13.35389 1.000 100.38778 275 LEU A O 1
ATOM 2526 N N . GLN A 1 222 ? 83.66765 7.68639 14.39587 1.000 107.53019 276 GLN A N 1
ATOM 2527 C CA . GLN A 1 222 ? 82.90039 8.72327 13.70122 1.000 104.25690 276 GLN A CA 1
ATOM 2528 C C . GLN A 1 222 ? 83.45455 10.11625 13.98331 1.000 104.87862 276 GLN A C 1
ATOM 2529 O O . GLN A 1 222 ? 83.58965 10.93717 13.06825 1.000 102.68568 276 GLN A O 1
ATOM 2535 N N . LYS A 1 223 ? 83.76730 10.40392 15.24811 1.000 97.67983 277 LYS A N 1
ATOM 2536 C CA . LYS A 1 223 ? 84.36155 11.69258 15.59165 1.000 97.93707 277 LYS A CA 1
ATOM 2537 C C . LYS A 1 223 ? 85.71834 11.87057 14.92452 1.000 107.80586 277 LYS A C 1
ATOM 2538 O O . LYS A 1 223 ? 86.08972 12.99500 14.55715 1.000 99.72646 277 LYS A O 1
ATOM 2544 N N . LYS A 1 224 ? 86.46948 10.77737 14.75540 1.000 100.17551 278 LYS A N 1
ATOM 2545 C CA . LYS A 1 224 ? 87.77605 10.87640 14.11055 1.000 94.70539 278 LYS A CA 1
ATOM 2546 C C . LYS A 1 224 ? 87.68820 11.09289 12.60589 1.000 98.00637 278 LYS A C 1
ATOM 2547 O O . LYS A 1 224 ? 88.57518 11.73458 12.03719 1.000 108.49391 278 LYS A O 1
ATOM 2553 N N . LEU A 1 225 ? 86.66891 10.55154 11.93551 1.000 100.38534 279 LEU A N 1
ATOM 2554 C CA . LEU A 1 225 ? 86.55571 10.77883 10.49244 1.000 105.97883 279 LEU A CA 1
ATOM 2555 C C . LEU A 1 225 ? 86.31585 12.25524 10.19249 1.000 109.47007 279 LEU A C 1
ATOM 2556 O O . LEU A 1 225 ? 86.98704 12.83717 9.33379 1.000 129.80153 279 LEU A O 1
ATOM 2561 N N . GLU A 1 226 ? 85.37044 12.88144 10.89398 1.000 108.75660 280 GLU A N 1
ATOM 2562 C CA . GLU A 1 226 ? 85.34035 14.33426 10.99597 1.000 111.24472 280 GLU A CA 1
ATOM 2563 C C . GLU A 1 226 ? 86.47251 14.80065 11.92555 1.000 124.03246 280 GLU A C 1
ATOM 2564 O O . GLU A 1 226 ? 87.24461 14.00133 12.46559 1.000 129.34017 280 GLU A O 1
ATOM 2570 N N . GLY A 1 227 ? 86.58838 16.11015 12.12481 1.000 132.88068 281 GLY A N 1
ATOM 2571 C CA . GLY A 1 227 ? 87.64792 16.61007 12.99034 1.000 111.99531 281 GLY A CA 1
ATOM 2572 C C . GLY A 1 227 ? 87.17698 16.86029 14.40462 1.000 123.01707 281 GLY A C 1
ATOM 2573 O O . GLY A 1 227 ? 87.82236 17.57533 15.18092 1.000 129.97053 281 GLY A O 1
ATOM 2574 N N . LYS A 1 228 ? 86.04575 16.25898 14.75359 1.000 123.22368 282 LYS A N 1
ATOM 2575 C CA . LYS A 1 228 ? 85.43652 16.54549 16.03726 1.000 110.54837 282 LYS A CA 1
ATOM 2576 C C . LYS A 1 228 ? 86.32966 16.05342 17.17733 1.000 114.03950 282 LYS A C 1
ATOM 2577 O O . LYS A 1 228 ? 86.98728 15.00801 17.06386 1.000 102.00185 282 LYS A O 1
ATOM 2583 N N . PRO A 1 229 ? 86.38723 16.79089 18.28276 1.000 114.02762 283 PRO A N 1
ATOM 2584 C CA . PRO A 1 229 ? 87.15479 16.32749 19.43969 1.000 102.06274 283 PRO A CA 1
ATOM 2585 C C . PRO A 1 229 ? 86.37216 15.26293 20.19061 1.000 104.81472 283 PRO A C 1
ATOM 2586 O O . PRO A 1 229 ? 85.17093 15.40922 20.43042 1.000 110.76883 283 PRO A O 1
ATOM 2590 N N . LEU A 1 230 ? 87.05076 14.17349 20.53062 1.000 97.90892 284 LEU A N 1
ATOM 2591 C CA . LEU A 1 230 ? 86.51259 13.24439 21.51199 1.000 85.35077 284 LEU A CA 1
ATOM 2592 C C . LEU A 1 230 ? 86.67828 13.85080 22.90108 1.000 84.04439 284 LEU A C 1
ATOM 2593 O O . LEU A 1 230 ? 87.79332 14.19946 23.29737 1.000 80.66365 284 LEU A O 1
ATOM 2598 N N . HIS A 1 231 ? 85.57557 13.98971 23.63499 1.000 88.08601 285 HIS A N 1
ATOM 2599 C CA . HIS A 1 231 ? 85.59834 14.50264 25.00061 1.000 86.39439 285 HIS A CA 1
ATOM 2600 C C . HIS A 1 231 ? 85.45945 13.35314 25.98369 1.000 78.68407 285 HIS A C 1
ATOM 2601 O O . HIS A 1 231 ? 84.53199 12.54471 25.87894 1.000 79.34327 285 HIS A O 1
ATOM 2608 N N . HIS A 1 232 ? 86.37824 13.28465 26.93358 1.000 74.87542 286 HIS A N 1
ATOM 2609 C CA . HIS A 1 232 ? 86.37585 12.19823 27.89156 1.000 64.31718 286 HIS A CA 1
ATOM 2610 C C . HIS A 1 232 ? 85.32404 12.44003 28.94702 1.000 68.43460 286 HIS A C 1
ATOM 2611 O O . HIS A 1 232 ? 85.09896 13.57636 29.36876 1.000 73.93938 286 HIS A O 1
ATOM 2618 N N . LEU A 1 233 ? 84.68253 11.35727 29.37240 1.000 71.97801 287 LEU A N 1
ATOM 2619 C CA . LEU A 1 233 ? 83.75007 11.37743 30.49033 1.000 70.12807 287 LEU A CA 1
ATOM 2620 C C . LEU A 1 233 ? 84.45423 11.14794 31.82358 1.000 65.08904 287 LEU A C 1
ATOM 2621 O O . LEU A 1 233 ? 84.09498 11.78063 32.82303 1.000 69.22534 287 LEU A O 1
ATOM 2626 N N . ILE A 1 234 ? 85.42736 10.23268 31.84971 1.000 62.08214 288 ILE A N 1
ATOM 2627 C CA . ILE A 1 234 ? 86.12129 9.80505 33.06196 1.000 56.52516 288 ILE A CA 1
ATOM 2628 C C . ILE A 1 234 ? 87.63046 9.87529 32.85310 1.000 56.55910 288 ILE A C 1
ATOM 2629 O O . ILE A 1 234 ? 88.37103 10.28662 33.75153 1.000 58.54712 288 ILE A O 1
ATOM 2634 N N . TYR A 1 235 ? 88.09872 9.45387 31.67673 1.000 58.23678 289 TYR A N 1
ATOM 2635 C CA . TYR A 1 235 ? 89.52048 9.40785 31.37393 1.000 49.36221 289 TYR A CA 1
ATOM 2636 C C . TYR A 1 235 ? 90.15535 10.79067 31.52757 1.000 64.23376 289 TYR A C 1
ATOM 2637 O O . TYR A 1 235 ? 89.73560 11.75696 30.87620 1.000 62.01570 289 TYR A O 1
ATOM 2646 N N . GLN A 1 236 ? 91.17481 10.88230 32.38594 1.000 57.35947 290 GLN A N 1
ATOM 2647 C CA . GLN A 1 236 ? 91.93840 12.11252 32.58125 1.000 60.14167 290 GLN A CA 1
ATOM 2648 C C . GLN A 1 236 ? 91.05893 13.27020 33.03478 1.000 66.95049 290 GLN A C 1
ATOM 2649 O O . GLN A 1 236 ? 91.37441 14.43063 32.76575 1.000 65.22028 290 GLN A O 1
ATOM 2655 N N . LYS A 1 237 ? 89.96593 12.98309 33.73661 1.000 63.98277 291 LYS A N 1
ATOM 2656 C CA . LYS A 1 237 ? 89.10026 14.02591 34.25818 1.000 59.41583 291 LYS A CA 1
ATOM 2657 C C . LYS A 1 237 ? 89.22530 14.09948 35.77740 1.000 70.49470 291 LYS A C 1
ATOM 2658 O O . LYS A 1 237 ? 89.42390 13.08279 36.45104 1.000 71.23016 291 LYS A O 1
ATOM 2664 N N . GLU A 1 238 ? 89.13304 15.31703 36.31141 1.000 68.08008 292 GLU A N 1
ATOM 2665 C CA . GLU A 1 238 ? 89.12691 15.48360 37.75899 1.000 70.75001 292 GLU A CA 1
ATOM 2666 C C . GLU A 1 238 ? 87.75817 15.18287 38.36010 1.000 69.93534 292 GLU A C 1
ATOM 2667 O O . GLU A 1 238 ? 87.67578 14.65194 39.47450 1.000 59.08511 292 GLU A O 1
ATOM 2673 N N . GLN A 1 239 ? 86.68125 15.49528 37.64416 1.000 68.81809 293 GLN A N 1
ATOM 2674 C CA . GLN A 1 239 ? 85.33958 15.21164 38.11829 1.000 70.44354 293 GLN A CA 1
ATOM 2675 C C . GLN A 1 239 ? 84.54759 14.47476 37.05321 1.000 66.40548 293 GLN A C 1
ATOM 2676 O O . GLN A 1 239 ? 84.83895 14.57224 35.86222 1.000 67.39741 293 GLN A O 1
ATOM 2682 N N . CYS A 1 240 ? 83.54587 13.74035 37.51090 1.000 62.96949 294 CYS A N 1
ATOM 2683 C CA . CYS A 1 240 ? 82.68803 12.94476 36.66474 1.000 64.49963 294 CYS A CA 1
ATOM 2684 C C . CYS A 1 240 ? 81.57837 13.84109 36.12255 1.000 72.94597 294 CYS A C 1
ATOM 2685 O O . CYS A 1 240 ? 81.48847 15.02439 36.45999 1.000 76.21588 294 CYS A O 1
ATOM 2688 N N . PRO A 1 241 ? 80.71605 13.31847 35.24826 1.000 61.70976 295 PRO A N 1
ATOM 2689 C CA . PRO A 1 241 ? 79.57124 14.12946 34.81580 1.000 73.18150 295 PRO A CA 1
ATOM 2690 C C . PRO A 1 241 ? 78.66285 14.53736 35.95721 1.000 80.66299 295 PRO A C 1
ATOM 2691 O O . PRO A 1 241 ? 78.10433 15.63970 35.91421 1.000 90.59417 295 PRO A O 1
ATOM 2695 N N . ALA A 1 242 ? 78.53709 13.71275 36.99845 1.000 79.87004 296 ALA A N 1
ATOM 2696 C CA . ALA A 1 242 ? 77.71165 14.06589 38.14839 1.000 82.72231 296 ALA A CA 1
ATOM 2697 C C . ALA A 1 242 ? 78.37170 15.06471 39.08985 1.000 77.39513 296 ALA A C 1
ATOM 2698 O O . ALA A 1 242 ? 77.69901 15.56667 39.99302 1.000 92.67248 296 ALA A O 1
ATOM 2700 N N . GLY A 1 243 ? 79.64975 15.37173 38.91117 1.000 76.19213 297 GLY A N 1
ATOM 2701 C CA . GLY A 1 243 ? 80.32345 16.31532 39.77697 1.000 80.91104 297 GLY A CA 1
ATOM 2702 C C . GLY A 1 243 ? 81.17070 15.70258 40.87287 1.000 81.03672 297 GLY A C 1
ATOM 2703 O O . GLY A 1 243 ? 81.72816 16.45070 41.68615 1.000 80.56306 297 GLY A O 1
ATOM 2704 N N . HIS A 1 244 ? 81.29438 14.37659 40.91267 1.000 79.51745 298 HIS A N 1
ATOM 2705 C CA . HIS A 1 244 ? 82.11054 13.69228 41.90139 1.000 66.05332 298 HIS A CA 1
ATOM 2706 C C . HIS A 1 244 ? 83.58962 13.77330 41.57699 1.000 69.07546 298 HIS A C 1
ATOM 2707 O O . HIS A 1 244 ? 83.98851 13.92884 40.42407 1.000 72.39213 298 HIS A O 1
ATOM 2714 N N . GLN A 1 245 ? 84.40023 13.59426 42.61959 1.000 57.65323 299 GLN A N 1
ATOM 2715 C CA . GLN A 1 245 ? 85.83750 13.43700 42.47076 1.000 61.49979 299 GLN A CA 1
ATOM 2716 C C . GLN A 1 245 ? 86.17585 12.11183 41.78402 1.000 58.07680 299 GLN A C 1
ATOM 2717 O O . GLN A 1 245 ? 85.64308 11.05728 42.13288 1.000 52.71863 299 GLN A O 1
ATOM 2723 N N . VAL A 1 246 ? 87.07259 12.16075 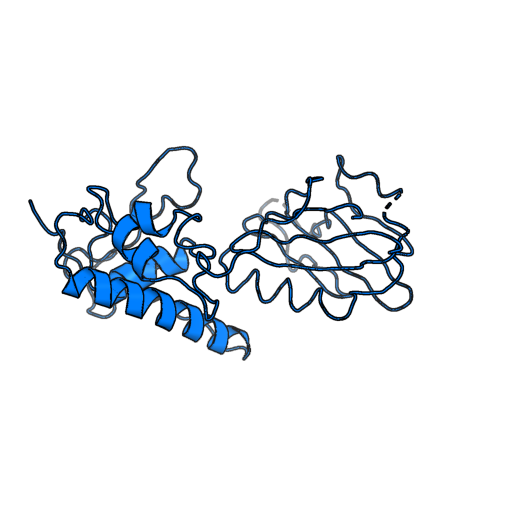40.81212 1.000 58.30906 300 VAL A N 1
ATOM 2724 C CA . VAL A 1 246 ? 87.49329 10.98138 40.06652 1.000 55.09450 300 VAL A CA 1
ATOM 2725 C C . VAL A 1 246 ? 88.78264 10.46187 40.68672 1.000 45.41903 300 VAL A C 1
ATOM 2726 O O . VAL A 1 246 ? 89.72856 11.22803 40.89015 1.000 51.87963 300 VAL A O 1
ATOM 2738 N N . LYS A 1 248 ? 92.19277 7.96805 40.65461 1.000 45.95940 302 LYS A N 1
ATOM 2739 C CA . LYS A 1 248 ? 93.15883 7.47277 39.69422 1.000 43.59941 302 LYS A CA 1
ATOM 2740 C C . LYS A 1 248 ? 94.14592 6.55956 40.40244 1.000 45.43787 302 LYS A C 1
ATOM 2741 O O . LYS A 1 248 ? 94.69107 6.93139 41.43899 1.000 49.07440 302 LYS A O 1
ATOM 2747 N N . ASP A 1 249 ? 94.39755 5.38303 39.82954 1.000 43.96944 303 ASP A N 1
ATOM 2748 C CA . ASP A 1 249 ? 95.33361 4.42912 40.43140 1.000 44.93608 303 ASP A CA 1
ATOM 2749 C C . ASP A 1 249 ? 95.83215 3.49152 39.32317 1.000 54.09088 303 ASP A C 1
ATOM 2750 O O . ASP A 1 249 ? 95.32840 3.52086 38.20184 1.000 50.56141 303 ASP A O 1
ATOM 2755 N N . SER A 1 250 ? 96.83105 2.65884 39.62033 1.000 42.34850 304 SER A N 1
ATOM 2756 C CA . SER A 1 250 ? 97.35911 1.74468 38.60399 1.000 46.64719 304 SER A CA 1
ATOM 2757 C C . SER A 1 250 ? 97.21699 0.30747 39.06167 1.000 55.52567 304 SER A C 1
ATOM 2758 O O . SER A 1 250 ? 97.74447 -0.06081 40.11536 1.000 51.79260 304 SER A O 1
ATOM 2761 N N . PHE A 1 251 ? 96.54830 -0.51330 38.24905 1.000 52.12773 305 PHE A N 1
ATOM 2762 C CA . PHE A 1 251 ? 96.33751 -1.91870 38.57228 1.000 61.94648 305 PHE A CA 1
ATOM 2763 C C . PHE A 1 251 ? 96.69840 -2.82691 37.39230 1.000 66.05549 305 PHE A C 1
ATOM 2764 O O . PHE A 1 251 ? 96.50612 -2.45788 36.23103 1.000 63.68037 305 PHE A O 1
ATOM 2772 N N . GLY A 1 252 ? 97.19132 -4.03636 37.70636 1.000 74.29229 306 GLY A N 1
ATOM 2773 C CA . GLY A 1 252 ? 97.52701 -5.04297 36.72210 1.000 72.11872 306 GLY A CA 1
ATOM 2774 C C . GLY A 1 252 ? 99.01114 -5.40972 36.71534 1.000 97.18568 306 GLY A C 1
ATOM 2775 O O . GLY A 1 252 ? 99.80594 -4.85703 37.48921 1.000 79.74639 306 GLY A O 1
ATOM 2776 N N . PRO A 1 253 ? 99.41440 -6.33582 35.83012 1.000 95.64800 307 PRO A N 1
ATOM 2777 C CA . PRO A 1 253 ? 100.82552 -6.81797 35.79934 1.000 95.77338 307 PRO A CA 1
ATOM 2778 C C . PRO A 1 253 ? 101.81607 -5.70262 35.49757 1.000 103.31644 307 PRO A C 1
ATOM 2779 O O . PRO A 1 253 ? 101.54701 -4.81383 34.67286 1.000 103.57223 307 PRO A O 1
ATOM 2783 N N . PRO A 1 254 ? 102.99852 -5.73272 36.12855 1.000 110.04148 308 PRO A N 1
ATOM 2784 C CA . PRO A 1 254 ? 103.95995 -4.61715 35.97191 1.000 114.82780 308 PRO A CA 1
ATOM 2785 C C . PRO A 1 254 ? 104.45717 -4.41439 34.54950 1.000 119.26474 308 PRO A C 1
ATOM 2786 O O . PRO A 1 254 ? 104.93833 -3.31818 34.23145 1.000 117.83361 308 PRO A O 1
ATOM 2790 N N . GLY A 1 255 ? 104.38311 -5.43554 33.69003 1.000 145.35107 309 GLY A N 1
ATOM 2791 C CA . GLY A 1 255 ? 104.68272 -5.22066 32.28353 1.000 141.91735 309 GLY A CA 1
ATOM 2792 C C . GLY A 1 255 ? 103.68260 -4.30894 31.60170 1.000 139.49000 309 GLY A C 1
ATOM 2793 O O . GLY A 1 255 ? 104.05640 -3.48892 30.75668 1.000 123.39371 309 GLY A O 1
ATOM 2794 N N . SER A 1 256 ? 102.40337 -4.43025 31.97746 1.000 110.21608 310 SER A N 1
ATOM 2795 C CA . SER A 1 256 ? 101.30366 -3.73764 31.30290 1.000 98.54420 310 SER A CA 1
ATOM 2796 C C . SER A 1 256 ? 101.61067 -2.25692 31.09475 1.000 97.90306 310 SER A C 1
ATOM 2797 O O . SER A 1 256 ? 102.24142 -1.60974 31.93640 1.000 98.38892 310 SER A O 1
ATOM 2800 N N . PHE A 1 257 ? 101.20853 -1.74131 29.93343 1.000 83.01874 311 PHE A N 1
ATOM 2801 C CA . PHE A 1 257 ? 101.32675 -0.32762 29.60536 1.000 68.56613 311 PHE A CA 1
ATOM 2802 C C . PHE A 1 257 ? 100.02385 0.43427 29.81842 1.000 65.04939 311 PHE A C 1
ATOM 2803 O O . PHE A 1 257 ? 99.99408 1.65197 29.61315 1.000 60.70013 311 PHE A O 1
ATOM 2811 N N . GLN A 1 258 ? 98.95158 -0.25128 30.21304 1.000 65.70873 312 GLN A N 1
ATOM 2812 C CA . GLN A 1 258 ? 97.67803 0.39075 30.48220 1.000 65.23204 312 GLN A CA 1
ATOM 2813 C C . GLN A 1 258 ? 97.19337 0.15350 31.90965 1.000 58.00560 312 GLN A C 1
ATOM 2814 O O . GLN A 1 258 ? 96.02429 -0.15196 32.13777 1.000 55.10852 312 GLN A O 1
ATOM 2820 N N . ARG A 1 259 ? 98.07381 0.31232 32.88818 1.000 61.77008 313 ARG A N 1
ATOM 2821 C CA . ARG A 1 259 ? 97.63523 0.11261 34.25322 1.000 57.20124 313 ARG A CA 1
ATOM 2822 C C . ARG A 1 259 ? 96.80280 1.28587 34.74592 1.000 50.94821 313 ARG A C 1
ATOM 2823 O O . ARG A 1 259 ? 95.95762 1.09223 35.61431 1.000 50.81487 313 ARG A O 1
ATOM 2831 N N . LEU A 1 260 ? 96.98717 2.48756 34.19659 1.000 48.31527 314 LEU A N 1
ATOM 2832 C CA . LEU A 1 260 ? 96.31771 3.65814 34.75579 1.000 46.84270 314 LEU A CA 1
ATOM 2833 C C . LEU A 1 260 ? 94.81675 3.56483 34.56478 1.000 53.81104 314 LEU A C 1
ATOM 2834 O O . LEU A 1 260 ? 94.32788 3.18422 33.49671 1.000 44.87275 314 LEU A O 1
ATOM 2839 N N . THR A 1 261 ? 94.08213 3.91373 35.62416 1.000 43.21161 315 THR A N 1
ATOM 2840 C CA . THR A 1 261 ? 92.65912 3.64627 35.72271 1.000 41.67912 315 THR A CA 1
ATOM 2841 C C . THR A 1 261 ? 91.98667 4.82561 36.40917 1.000 47.58667 315 THR A C 1
ATOM 2842 O O . THR A 1 261 ? 92.40525 5.24025 37.49703 1.000 45.37825 315 THR A O 1
ATOM 2846 N N . TRP A 1 262 ? 90.95417 5.34760 35.76528 1.000 48.06761 316 TRP A N 1
ATOM 2847 C CA . TRP A 1 262 ? 90.14886 6.44564 36.26890 1.000 42.16943 316 TRP A CA 1
ATOM 2848 C C . TRP A 1 262 ? 88.73845 5.95494 36.53964 1.000 52.51237 316 TRP A C 1
ATOM 2849 O O . TRP A 1 262 ? 88.13436 5.28753 35.68377 1.000 48.90725 316 TRP A O 1
ATOM 2860 N N . TRP A 1 263 ? 88.20630 6.29116 37.71557 1.000 43.26191 317 TRP A N 1
ATOM 2861 C CA . TRP A 1 263 ? 86.84516 5.84335 38.01451 1.000 43.63409 317 TRP A CA 1
ATOM 2862 C C . TRP A 1 263 ? 86.23496 6.72789 39.10188 1.000 48.80886 317 TRP A C 1
ATOM 2863 O O . TRP A 1 263 ? 86.93693 7.36464 39.89752 1.000 43.64495 317 TRP A O 1
ATOM 2874 N N . CYS A 1 264 ? 84.92080 6.76880 39.10584 1.000 51.44690 318 CYS A N 1
ATOM 2875 C CA . CYS A 1 264 ? 84.16037 7.43772 40.14717 1.000 57.00300 318 CYS A CA 1
ATOM 2876 C C . CYS A 1 264 ? 83.59311 6.40062 41.09927 1.000 51.24353 318 CYS A C 1
ATOM 2877 O O . CYS A 1 264 ? 82.72519 5.60392 40.69193 1.000 53.54940 318 CYS A O 1
ATOM 2880 N N . PRO A 1 265 ? 84.03402 6.36741 42.35728 1.000 52.41008 319 PRO A N 1
ATOM 2881 C CA . PRO A 1 265 ? 83.48948 5.37805 43.30689 1.000 48.51691 319 PRO A CA 1
ATOM 2882 C C . PRO A 1 265 ? 81.99396 5.48930 43.47521 1.000 55.04380 319 PRO A C 1
ATOM 2883 O O . PRO A 1 265 ? 81.32369 4.47172 43.72763 1.000 54.81344 319 PRO A O 1
ATOM 2887 N N . HIS A 1 266 ? 81.43627 6.69293 43.33262 1.000 60.21171 320 HIS A N 1
ATOM 2888 C CA . HIS A 1 266 ? 79.99489 6.83298 43.49645 1.000 59.55300 320 HIS A CA 1
ATOM 2889 C C . HIS A 1 266 ? 79.24448 6.23183 42.31282 1.000 61.93011 320 HIS A C 1
ATOM 2890 O O . HIS A 1 266 ? 78.30736 5.45441 42.49585 1.000 62.48952 320 HIS A O 1
ATOM 2897 N N . CYS A 1 267 ? 79.62712 6.58653 41.08940 1.000 56.22252 321 CYS A N 1
ATOM 2898 C CA . CYS A 1 267 ? 78.89577 6.06585 39.93743 1.000 64.22711 321 CYS A CA 1
ATOM 2899 C C . CYS A 1 267 ? 79.26471 4.63088 39.61065 1.000 63.73887 321 CYS A C 1
ATOM 2900 O O . CYS A 1 267 ? 78.52326 3.97423 38.88250 1.000 59.88563 321 CYS A O 1
ATOM 2903 N N . GLN A 1 268 ? 80.39412 4.14140 40.11359 1.000 56.44105 322 GLN A N 1
ATOM 2904 C CA . GLN A 1 268 ? 80.90586 2.81332 39.78000 1.000 50.54773 322 GLN A CA 1
ATOM 2905 C C . GLN A 1 268 ? 81.23185 2.05172 41.05578 1.000 56.46322 322 GLN A C 1
ATOM 2906 O O . GLN A 1 268 ? 82.38575 1.68103 41.28338 1.000 50.85660 322 GLN A O 1
ATOM 2912 N N . PRO A 1 269 ? 80.24125 1.80198 41.92079 1.000 52.40973 323 PRO A N 1
ATOM 2913 C CA . PRO A 1 269 ? 80.53856 1.07930 43.15401 1.000 57.97093 323 PRO A CA 1
ATOM 2914 C C . PRO A 1 269 ? 81.03820 -0.30793 42.80963 1.000 58.08366 323 PRO A C 1
ATOM 2915 O O . PRO A 1 269 ? 80.47587 -0.98458 41.94710 1.000 55.02029 323 PRO A O 1
ATOM 2919 N N . LYS A 1 270 ? 82.07771 -0.73891 43.50676 1.000 51.66775 324 LYS A N 1
ATOM 2920 C CA . LYS A 1 270 ? 82.60082 -2.07895 43.28778 1.000 52.70995 324 LYS A CA 1
ATOM 2921 C C . LYS A 1 270 ? 81.57845 -3.11768 43.69054 1.000 63.77483 324 LYS A C 1
ATOM 2922 O O . LYS A 1 270 ? 81.13519 -3.15167 44.83943 1.000 78.69998 324 LYS A O 1
ATOM 2928 N N . ALA A 1 271 ? 81.21249 -3.97259 42.74729 1.000 66.50024 325 ALA A N 1
ATOM 2929 C CA . ALA A 1 271 ? 80.35331 -5.09924 43.06389 1.000 74.22812 325 ALA A CA 1
ATOM 2930 C C . ALA A 1 271 ? 81.08453 -6.04012 44.00740 1.000 81.67722 325 ALA A C 1
ATOM 2931 O O . ALA A 1 271 ? 82.29896 -6.24183 43.88931 1.000 83.68719 325 ALA A O 1
ATOM 2933 N N . GLU A 1 272 ? 80.34099 -6.61113 44.95320 1.000 108.44086 326 GLU A N 1
ATOM 2934 C CA . GLU A 1 272 ? 80.92584 -7.43183 46.00215 1.000 111.12861 326 GLU A CA 1
ATOM 2935 C C . GLU A 1 272 ? 80.59267 -8.90332 45.78500 1.000 102.94793 326 GLU A C 1
ATOM 2936 O O . GLU A 1 272 ? 79.56791 -9.25316 45.18079 1.000 82.62204 326 GLU A O 1
ATOM 2942 N N . GLU A 1 273 ? 81.49853 -9.75778 46.26136 1.000 82.64106 327 GLU A N 1
ATOM 2943 C CA . GLU A 1 273 ? 81.22246 -11.17996 46.41729 1.000 110.29757 327 GLU A CA 1
ATOM 2944 C C . GLU A 1 273 ? 79.90899 -11.36745 47.16596 1.000 101.19818 327 GLU A C 1
ATOM 2945 O O . GLU A 1 273 ? 79.80264 -12.23147 48.02075 1.000 95.95600 327 GLU A O 1
#

Foldseek 3Di:
DFALQVVLQQVLCVVQAQFQQCAKDFPADVDDRRLVFGQHDWDDFIQKIKTQGHVVSGWIKIKGADDPKHKDWQDAFFDPDDDVVHDTFGFHMWRQTPVTIITIGHIDMDTDNTDDDDRCQGLADPNVPVVVLLVQLQAFFFNLVSCPPSNRHRRDAQLLSQQLCLVLLADRGATSNLDDPVSVVSSSVSSNVVSVVSSVCSNPVHDDDGQWPPDQAHPVGAGKWDFDDDPVDPRRIHIDGCVSHPHRDD

InterPro domains:
  IPR010979 Small ribosomal subunit protein uS13-like, H2TH [SSF46946] (198-271)
  IPR012319 Formamidopyrimidine-DNA glycosylase, catalytic domain [PS51068] (2-230)
  IPR015886 Formamidopyrimidine-DNA glycosylase, H2TH DNA-binding [PF06831] (198-269)
  IPR015886 Formamidopyrimidine-DNA glycosylase, H2TH DNA-binding [SM01232] (195-288)

Sequence (250 aa):
PPEEGGPPSSLLRRKKFFHHQQLLVVAAPPFFVVGGQQLLVVVVTTVVGGGGNNSSKKKKIINNPPNNLLEELLRRLLQQDDSSQQVVHHGGKKNNLLYYLLNNFFGGLLTSSGGLLWWLLCCFFHHFFGGLLFFGGSSVVRRAASSEELLSSRRAATTKKAANNKKRRWWKKDDPPIIPPRRLLVVLLHHFFAAKKGGFFLLAAFFYYNNCCRRIIYYWWCCLLGGPPTTVVKKPPTTSSDDILSEEFDRRQALEALKKQASPVSYTLLDQRYFAGLGNIIKNEVLYLARIHPLSLGSCLTPLNLESLLDHVVSFSVGWLQKKLEGKPLHHLIYQKEQCPAGHQVKDSFGPPGSFQRLTWWCPHCQPKAEE

Radius of gyration: 20.12 Å; Cα contacts (8 Å, |Δi|>4): 936; chains: 1; bounding box: 46×40×54 Å

Secondary structure (DSSP, 8-state):
--HHHHHHHHHHHGGGTT-B--EEE-S-SSS------EEEEEEEETTEEEEEEE----EEEEEEEEEEEEEEES------S----------SEEEE-SS-EEEEEEEEEEEES-----GGGBTTSTT--HHHHHHHHTSSS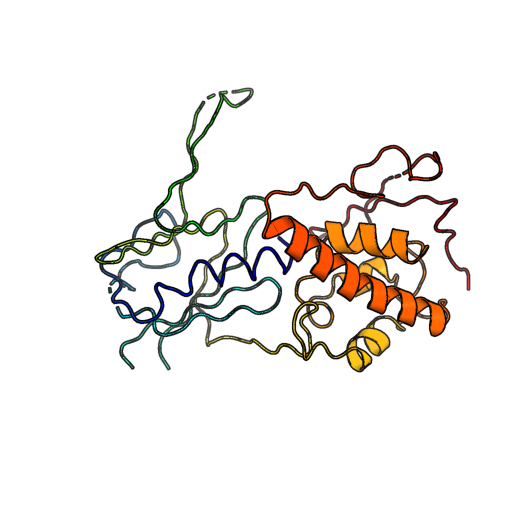BHHHHTT-TTTSBT--HHHHHHHHHHTT--TT-BGGGS-HHHHHHHHHHHHHHHHHHHHHHHTTPPPPPSSTT-SB-TTS-B--EE-S-TT-S--EE---TTTSPPP--

Solvent-accessible surface area: 13223 Å² total

Nearest PDB structures (foldseek):
  8th9-assembly1_A  TM=1.002E+00  e=7.397E-55  Monodelphis domestica
  6vji-assembly1_A  TM=5.586E-01  e=3.385E-41  Monodelphis domestica
  6vji-assembly2_B  TM=5.574E-01  e=1.258E-40  Monodelphis domestica
  3w0f-assembly1_A  TM=8.063E-01  e=4.329E-17  Mus musculus
  6tc9-assembly2_C  TM=8.021E-01  e=4.832E-15  Neisseria meningitidis alpha522